Protein AF-A0A1F9HAX8-F1 (afdb_monomer)

Secondary structure (DSSP, 8-state):
-PPPPEEEE-TTSPEEEE-HHHHHHGGGTSPPPPHHHHHHHHHHHHTT--SHHHHHHHHTIIIIIHHHHHHHHHHHHHHHHHHHHH--SEEEEEETTSHHHHHHHHHHHHTT-EEEEEE----THHHHHHHHHHHHHHHHHHHHHTSPPPPPEEESEEEEE-SGGGHHHHHHHHHHHHHHH---EEEEESS---S---TTEEEEEGGGG--TTHHHHHHHHHHHHHHHHHHHHHHHHHHHHHHHHHHHHHHHHHHHHHHHHHHHHHHHHHHTEEES-EEES-TT-HHHHHHHHHHHHTT--EEEE--S---TT-GGGGG--SSEEEESSHHHHHHHHHHT--GGGEEE---GGGTT----HHHHHHHHHHTT--SSSEEEEEE------SSTT--SS---HHHHHHHHHHHHTHHHH-TTEEEEEE--TTS-HHHHHHHHHHH--TTEEE--SS-HHHHHHH-SEEEESSSHHHHHHHHTT--EEEE--SSS--TT-TTTTTSSEEE-SHHHHHHHHHHHHTT-HHHHHHHHHHHHHHHHH---STTHHHHHHHHHHHHHHHHHHHHHH-

Mean predicted aligned error: 9.38 Å

Sequence (570 aa):
MKFLPIIIMNKTGNPIILTQADLELLPKLSEMVFAEDAWALFSKIISKNDNFLTDLLKANASNITLYYFQKAMKYQNVAQDFLDQTCPTHLTIDDLNNPYAKAIYSEALDRKIKVKALKKQKRWKSRLFNLAWFINEMVLWFLDSLRQEAKVSNFDVLFCCNVARQFDVVIPFAFYLDKKMGKKICILSKKSFAKNLSNTMTQKTWKGLRRGRYYFLLLYHYFSTLWTFRVSLLEWENQIGNYLTSALDDWRRKNLKKAIRIYLISKRILSQNTYRSIVVTDPSDFEARSLCYFAKKEGVPTLCIQYGLASTTDTEWKYFIQDYVGVIDQANAEILAQIGVEKQQIVVTGNPRFDSFISIPDQARAFREKNGLSFGDKLVAFMSVPYLKEGIGQIEANMNQENYMQILKSIYEIPNKISSVSLVVKPHPEELLNLHRECLKSSHSQKVKLIQNTTSFDVINAADFIITTYSTTGLEAIYLNKPLLMINYTKDPDLAHFAKIGVAIPIRNPKELILVLEKLLSKSTENDELEKKRKIYLEQYQGTEGFKSSRACANLLNKMISNHKENYAN

Neare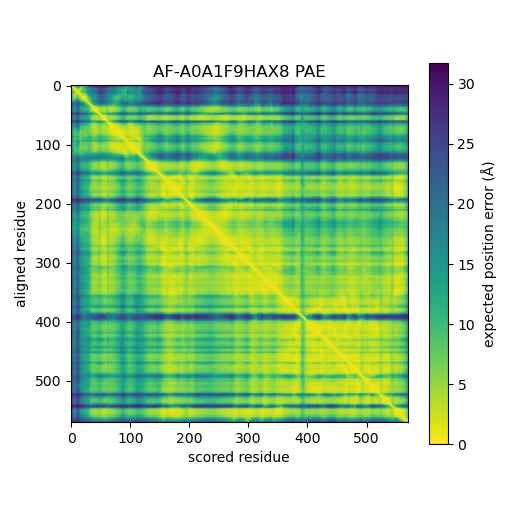st PDB structures (foldseek):
  3dzc-assembly1_B  TM=7.090E-01  e=4.547E-11  Vibrio cholerae
  1vgv-assembly2_C  TM=6.941E-01  e=5.317E-11  Escherichia coli
  3l7k-assembly3_D  TM=5.942E-01  e=3.325E-11  Staphylococcus epidermidis RP62A
  1vgv-assembly2_D  TM=7.010E-01  e=8.893E-10  Escherichia coli
  3ot5-assembly5_A  TM=7.117E-01  e=8.441E-10  Listeria monocytogenes EGD-e

pLDDT: mean 82.46, std 14.62, range [25.23, 98.12]

Structure (mmCIF, N/CA/C/O backbone):
data_AF-A0A1F9HAX8-F1
#
_entry.id   AF-A0A1F9HAX8-F1
#
loop_
_atom_site.group_PDB
_atom_site.id
_atom_site.type_symbol
_atom_site.label_atom_id
_atom_site.label_alt_id
_atom_site.label_comp_id
_atom_site.label_asym_id
_atom_site.label_entity_id
_atom_site.label_seq_id
_atom_site.pdbx_PDB_ins_code
_atom_site.Cartn_x
_atom_site.Cartn_y
_atom_site.Cartn_z
_atom_site.occupancy
_atom_site.B_iso_or_equiv
_atom_site.auth_seq_id
_atom_site.auth_comp_id
_atom_site.auth_asym_id
_atom_site.auth_atom_id
_atom_site.pdbx_PDB_model_num
ATOM 1 N N . MET A 1 1 ? 25.474 11.456 12.320 1.00 28.28 1 MET A N 1
ATOM 2 C CA . MET A 1 1 ? 25.670 11.391 13.786 1.00 28.28 1 MET A CA 1
ATOM 3 C C . MET A 1 1 ? 26.224 10.013 14.085 1.00 28.28 1 MET A C 1
ATOM 5 O O . MET A 1 1 ? 25.569 9.056 13.708 1.00 28.28 1 MET A O 1
ATOM 9 N N . LYS A 1 2 ? 27.434 9.901 14.646 1.00 25.23 2 LYS A N 1
ATOM 10 C CA . LYS A 1 2 ? 27.993 8.603 15.053 1.00 25.23 2 LYS A CA 1
ATOM 11 C C . LYS A 1 2 ? 27.279 8.163 16.337 1.00 25.23 2 LYS A C 1
ATOM 13 O O . LYS A 1 2 ? 27.345 8.890 17.327 1.00 25.23 2 LYS A O 1
ATOM 18 N N . PHE A 1 3 ? 26.549 7.052 16.292 1.00 36.09 3 PHE A N 1
ATOM 19 C CA . PHE A 1 3 ? 25.959 6.428 17.478 1.00 36.09 3 PHE A CA 1
ATOM 20 C C . PHE A 1 3 ? 27.058 5.692 18.259 1.00 36.09 3 PHE A C 1
ATOM 22 O O . PHE A 1 3 ? 27.959 5.107 17.659 1.00 36.09 3 PHE A O 1
ATOM 29 N N . LEU A 1 4 ? 27.029 5.798 19.589 1.00 39.00 4 LEU A N 1
ATOM 30 C CA . LEU A 1 4 ? 28.043 5.260 20.503 1.00 39.00 4 LEU A CA 1
ATOM 31 C C . LEU A 1 4 ? 27.550 3.943 21.146 1.00 39.00 4 LEU A C 1
ATOM 33 O O . LEU A 1 4 ? 26.339 3.761 21.287 1.00 39.00 4 LEU A O 1
ATOM 37 N N . PRO A 1 5 ? 28.465 3.022 21.501 1.00 45.22 5 PRO A N 1
ATOM 38 C CA . PRO A 1 5 ? 28.138 1.628 21.820 1.00 45.22 5 PRO A CA 1
ATOM 39 C C . PRO A 1 5 ? 27.548 1.389 23.228 1.00 45.22 5 PRO A C 1
ATOM 41 O O . PRO A 1 5 ? 27.745 2.192 24.141 1.00 45.22 5 PRO A O 1
ATOM 44 N N . ILE A 1 6 ? 26.854 0.255 23.420 1.00 50.00 6 ILE A N 1
ATOM 45 C CA . ILE A 1 6 ? 26.422 -0.263 24.740 1.00 50.00 6 ILE A CA 1
ATOM 46 C C . ILE A 1 6 ? 27.611 -0.958 25.411 1.00 50.00 6 ILE A C 1
ATOM 48 O O . ILE A 1 6 ? 28.286 -1.745 24.759 1.00 50.00 6 ILE A O 1
ATOM 52 N N . ILE A 1 7 ? 27.856 -0.716 26.704 1.00 51.28 7 ILE A N 1
ATOM 53 C CA . ILE A 1 7 ? 28.953 -1.356 27.453 1.00 51.28 7 ILE A CA 1
ATOM 54 C C . ILE A 1 7 ? 28.366 -2.275 28.535 1.00 51.28 7 ILE A C 1
ATOM 56 O O . ILE A 1 7 ? 27.639 -1.821 29.424 1.00 51.28 7 ILE A O 1
ATOM 60 N N . ILE A 1 8 ? 28.693 -3.564 28.469 1.00 51.16 8 ILE A N 1
ATOM 61 C CA . ILE A 1 8 ? 28.272 -4.623 29.398 1.00 51.16 8 ILE A CA 1
ATOM 62 C C . ILE A 1 8 ? 29.478 -5.040 30.232 1.00 51.16 8 ILE A C 1
ATOM 64 O O . ILE A 1 8 ? 30.546 -5.234 29.670 1.00 51.16 8 ILE A O 1
ATOM 68 N N . MET A 1 9 ? 29.319 -5.265 31.533 1.00 48.50 9 MET A N 1
ATOM 69 C CA . MET A 1 9 ? 30.356 -5.929 32.332 1.00 48.50 9 MET A CA 1
ATOM 70 C C . MET A 1 9 ? 29.940 -7.384 32.550 1.00 48.50 9 MET A C 1
ATOM 72 O O . MET A 1 9 ? 28.901 -7.647 33.164 1.00 48.50 9 MET A O 1
ATOM 76 N N . ASN A 1 10 ? 30.720 -8.331 32.025 1.00 46.84 10 ASN A N 1
ATOM 77 C CA . ASN A 1 10 ? 30.451 -9.756 32.226 1.00 46.84 10 ASN A CA 1
ATOM 78 C C . ASN A 1 10 ? 30.761 -10.184 33.683 1.00 46.84 10 ASN A C 1
ATOM 80 O O . ASN A 1 10 ? 31.279 -9.402 34.485 1.00 46.84 10 ASN A O 1
ATOM 84 N N . LYS A 1 11 ? 30.472 -11.444 34.040 1.00 41.53 11 LYS A N 1
ATOM 85 C CA . LYS A 1 11 ? 30.734 -11.987 35.392 1.00 41.53 11 LYS A CA 1
ATOM 86 C C . LYS A 1 11 ? 32.206 -11.908 35.828 1.00 41.53 11 LYS A C 1
ATOM 88 O O . LYS A 1 11 ? 32.467 -11.924 37.025 1.00 41.53 11 LYS A O 1
ATOM 93 N N . THR A 1 12 ? 33.145 -11.798 34.887 1.00 42.22 12 THR A N 1
ATOM 94 C CA . THR A 1 12 ? 34.585 -11.668 35.158 1.00 42.22 12 THR A CA 1
ATOM 95 C C . THR A 1 12 ? 35.065 -10.212 35.191 1.00 42.22 12 THR A C 1
ATOM 97 O O . THR A 1 12 ? 36.259 -9.978 35.320 1.00 42.22 12 THR A O 1
ATOM 100 N N . GLY A 1 13 ? 34.165 -9.227 35.072 1.00 44.44 13 GLY A N 1
ATOM 101 C CA . GLY A 1 13 ? 34.506 -7.802 35.106 1.00 44.44 13 GLY A CA 1
ATOM 102 C C . GLY A 1 13 ? 35.070 -7.239 33.796 1.00 44.44 13 GLY A C 1
ATOM 103 O O . GLY A 1 13 ? 35.578 -6.122 33.797 1.00 44.44 13 GLY A O 1
ATOM 104 N N . ASN A 1 14 ? 34.968 -7.965 32.678 1.00 42.81 14 ASN A N 1
ATOM 105 C CA . ASN A 1 14 ? 35.429 -7.487 31.375 1.00 42.81 14 ASN A CA 1
ATOM 106 C C . ASN A 1 14 ? 34.325 -6.694 30.652 1.00 42.81 14 ASN A C 1
ATOM 108 O O . ASN A 1 14 ? 33.184 -7.173 30.588 1.00 42.81 14 ASN A O 1
ATOM 112 N N . PRO A 1 15 ? 34.649 -5.518 30.075 1.00 49.66 15 PRO A N 1
ATOM 113 C CA . PRO A 1 15 ? 33.709 -4.740 29.283 1.00 49.66 15 PRO A CA 1
ATOM 114 C C . PRO A 1 15 ? 33.489 -5.377 27.902 1.00 49.66 15 PRO A C 1
ATOM 116 O O . PRO A 1 15 ? 34.429 -5.550 27.131 1.00 49.66 15 PRO A O 1
ATOM 119 N N . ILE A 1 16 ? 32.238 -5.676 27.560 1.00 56.88 16 ILE A N 1
ATOM 120 C CA . ILE A 1 16 ? 31.792 -6.014 26.205 1.00 56.88 16 ILE A CA 1
ATOM 121 C C . ILE A 1 16 ? 31.137 -4.765 25.623 1.00 56.88 16 ILE A C 1
ATOM 123 O O . ILE A 1 16 ? 30.192 -4.225 26.198 1.00 56.88 16 ILE A O 1
ATOM 127 N N . ILE A 1 17 ? 31.647 -4.303 24.487 1.00 60.25 17 ILE A N 1
ATOM 128 C CA . ILE A 1 17 ? 31.171 -3.109 23.793 1.00 60.25 17 ILE A CA 1
ATOM 129 C C . ILE A 1 17 ? 30.327 -3.567 22.602 1.00 60.25 17 ILE A C 1
ATOM 131 O O . ILE A 1 17 ? 30.880 -4.073 21.634 1.00 60.25 17 ILE A O 1
ATOM 135 N N . LEU A 1 18 ? 29.007 -3.388 22.659 1.00 58.22 18 LEU A N 1
ATOM 136 C CA . LEU A 1 18 ? 28.126 -3.627 21.516 1.00 58.22 18 LEU A CA 1
ATOM 137 C C . LEU A 1 18 ? 28.021 -2.365 20.673 1.00 58.22 18 LEU A C 1
ATOM 139 O O . LEU A 1 18 ? 27.479 -1.342 21.105 1.00 58.22 18 LEU A O 1
ATOM 143 N N . THR A 1 19 ? 28.517 -2.453 19.453 1.00 55.91 19 THR A N 1
ATOM 144 C CA . THR A 1 19 ? 28.339 -1.440 18.421 1.00 55.91 19 THR A CA 1
ATOM 145 C C . THR A 1 19 ? 26.906 -1.447 17.879 1.00 55.91 19 THR A C 1
ATOM 147 O O . THR A 1 19 ? 26.114 -2.353 18.138 1.00 55.91 19 THR A O 1
ATOM 150 N N . GLN A 1 20 ? 26.552 -0.423 17.097 1.00 53.00 20 GLN A N 1
ATOM 151 C CA . GLN A 1 20 ? 25.278 -0.398 16.372 1.00 53.00 20 GLN A CA 1
ATOM 152 C C . GLN A 1 20 ? 25.126 -1.627 15.456 1.00 53.00 20 GLN A C 1
ATOM 154 O O . GLN A 1 20 ? 24.049 -2.214 15.420 1.00 53.00 20 GLN A O 1
ATOM 159 N N . ALA A 1 21 ? 26.208 -2.060 14.801 1.00 49.56 21 ALA A N 1
ATOM 160 C CA . ALA A 1 21 ? 26.210 -3.249 13.952 1.00 49.56 21 ALA A CA 1
ATOM 161 C C . ALA A 1 21 ? 25.907 -4.532 14.749 1.00 49.56 21 ALA A C 1
ATOM 163 O O . ALA A 1 21 ? 25.178 -5.397 14.271 1.00 49.56 21 ALA A O 1
ATOM 164 N N . ASP A 1 22 ? 26.389 -4.625 15.993 1.00 53.19 22 ASP A N 1
ATOM 165 C CA . ASP A 1 22 ? 26.100 -5.765 16.873 1.00 53.19 22 ASP A CA 1
ATOM 166 C C . ASP A 1 22 ? 24.619 -5.794 17.282 1.00 53.19 22 ASP A C 1
ATOM 168 O O . ASP A 1 22 ? 23.985 -6.848 17.272 1.00 53.19 22 ASP A O 1
ATOM 172 N N . LEU A 1 23 ? 24.025 -4.625 17.557 1.00 54.91 23 LEU A N 1
ATOM 173 C CA . LEU A 1 23 ? 22.588 -4.497 17.837 1.00 54.91 23 LEU A CA 1
ATOM 174 C C . LEU A 1 23 ? 21.708 -4.790 16.613 1.00 54.91 23 LEU A C 1
ATOM 176 O O . LEU A 1 23 ? 20.573 -5.238 16.764 1.00 54.91 23 LEU A O 1
ATOM 180 N N . GLU A 1 24 ? 22.221 -4.543 15.411 1.00 49.59 24 GLU A N 1
ATOM 181 C CA . GLU A 1 24 ? 21.552 -4.822 14.136 1.00 49.59 24 GLU A CA 1
ATOM 182 C C . GLU A 1 24 ? 21.673 -6.285 13.691 1.00 49.59 24 GLU A C 1
ATOM 184 O O . GLU A 1 24 ? 20.903 -6.723 12.834 1.00 49.59 24 GLU A O 1
ATOM 189 N N . LEU A 1 25 ? 22.581 -7.060 14.294 1.00 47.88 25 LEU A N 1
ATOM 190 C CA . LEU A 1 25 ? 22.699 -8.511 14.108 1.00 47.88 25 LEU A CA 1
ATOM 191 C C . LEU A 1 25 ? 21.784 -9.311 15.047 1.00 47.88 25 LEU A C 1
ATOM 193 O O . LEU A 1 25 ? 21.351 -10.402 14.677 1.00 47.88 25 LEU A O 1
ATOM 197 N N . LEU A 1 26 ? 21.404 -8.750 16.202 1.00 50.28 26 LEU A N 1
ATOM 198 C CA . LEU A 1 26 ? 20.440 -9.347 17.139 1.00 50.28 26 LEU A CA 1
ATOM 199 C C . LEU A 1 26 ? 19.096 -9.811 16.521 1.00 50.28 26 LEU A C 1
ATOM 201 O O . LEU A 1 26 ? 18.581 -10.842 16.949 1.00 50.28 26 LEU A O 1
ATOM 205 N N . PRO A 1 27 ? 18.505 -9.148 15.504 1.00 46.12 27 PRO A N 1
ATOM 206 C CA . PRO A 1 27 ? 17.269 -9.600 14.865 1.00 46.12 27 PRO A CA 1
ATOM 207 C C . PRO A 1 27 ? 17.388 -10.945 14.139 1.00 46.12 27 PRO A C 1
ATOM 209 O O . PRO A 1 27 ? 16.351 -11.512 13.813 1.00 46.12 27 PRO A O 1
ATOM 212 N N . LYS A 1 28 ? 18.608 -11.433 13.854 1.00 44.34 28 LYS A N 1
ATOM 213 C CA . LYS A 1 28 ? 18.830 -12.766 13.269 1.00 44.34 28 LYS A CA 1
ATOM 214 C C . LYS A 1 28 ? 18.650 -13.899 14.289 1.00 44.34 28 LYS A C 1
ATOM 216 O O . LYS A 1 28 ? 18.567 -15.046 13.870 1.00 44.34 28 LYS A O 1
ATOM 221 N N . LEU A 1 29 ? 18.612 -13.586 15.589 1.00 33.56 29 LEU A N 1
ATOM 222 C CA . LEU A 1 29 ? 18.521 -14.566 16.677 1.00 33.56 29 LEU A CA 1
ATOM 223 C C . LEU A 1 29 ? 17.086 -14.816 17.162 1.00 33.56 29 LEU A C 1
ATOM 225 O O . LEU A 1 29 ? 16.816 -15.898 17.664 1.00 33.56 29 LEU A O 1
ATOM 229 N N . SER A 1 30 ? 16.161 -13.868 16.980 1.00 36.56 30 SER A N 1
ATOM 230 C CA . SER A 1 30 ? 14.757 -14.052 17.363 1.00 36.56 30 SER A CA 1
ATOM 231 C C . SER A 1 30 ? 13.912 -14.396 16.134 1.00 36.56 30 SER A C 1
ATOM 233 O O . SER A 1 30 ? 13.760 -13.550 15.240 1.00 36.56 30 SER A O 1
ATOM 235 N N . GLU A 1 31 ? 13.318 -15.588 16.097 1.00 43.00 31 GLU A N 1
ATOM 236 C CA . GLU A 1 31 ? 12.206 -15.881 15.187 1.00 43.00 31 GLU A CA 1
ATOM 237 C C . GLU A 1 31 ? 11.109 -14.802 15.311 1.00 43.00 31 GLU A C 1
ATOM 239 O O . GLU A 1 31 ? 10.987 -14.105 16.325 1.00 43.00 31 GLU A O 1
ATOM 244 N N . MET A 1 32 ? 10.347 -14.583 14.235 1.00 46.69 32 MET A N 1
ATOM 245 C CA . MET A 1 32 ? 9.300 -13.559 14.205 1.00 46.69 32 MET A CA 1
ATOM 246 C C . MET A 1 32 ? 8.288 -13.813 15.330 1.00 46.69 32 MET A C 1
ATOM 248 O O . MET A 1 32 ? 7.642 -14.852 15.347 1.00 46.69 32 MET A O 1
ATOM 252 N N . VAL A 1 33 ? 8.106 -12.847 16.238 1.00 48.56 33 VAL A N 1
ATOM 253 C CA . VAL A 1 33 ? 6.988 -12.875 17.195 1.00 48.56 33 VAL A CA 1
ATOM 254 C C . VAL A 1 33 ? 5.685 -12.971 16.410 1.00 48.56 33 VAL A C 1
ATOM 256 O O . VAL A 1 33 ? 5.413 -12.113 15.560 1.00 48.56 33 VAL A O 1
ATOM 259 N N . PHE A 1 34 ? 4.887 -14.003 16.678 1.00 54.34 34 PHE A N 1
ATOM 260 C CA . PHE A 1 34 ? 3.659 -14.229 15.937 1.00 54.34 34 PHE A CA 1
ATOM 261 C C . PHE A 1 34 ? 2.629 -13.152 16.292 1.00 54.34 34 PHE A C 1
ATOM 263 O O . PHE A 1 34 ? 2.418 -12.769 17.440 1.00 54.34 34 PHE A O 1
ATOM 270 N N . ALA A 1 35 ? 1.934 -12.650 15.276 1.00 55.19 35 ALA A N 1
ATOM 271 C CA . ALA A 1 35 ? 0.872 -11.657 15.432 1.00 55.19 35 ALA A CA 1
ATOM 272 C C . ALA A 1 35 ? -0.293 -12.111 16.341 1.00 55.19 35 ALA A C 1
ATOM 274 O O . ALA A 1 35 ? -1.033 -11.266 16.854 1.00 55.19 35 ALA A O 1
ATOM 275 N N . GLU A 1 36 ? -0.459 -13.424 16.528 1.00 58.09 36 GLU A N 1
ATOM 276 C CA . GLU A 1 36 ? -1.418 -14.016 17.471 1.00 58.09 36 GLU A CA 1
ATOM 277 C C . GLU A 1 36 ? -1.060 -13.683 18.918 1.00 58.09 36 GLU A C 1
ATOM 279 O O . GLU A 1 36 ? -1.940 -13.273 19.675 1.00 58.09 36 GLU A O 1
ATOM 284 N N . ASP A 1 37 ? 0.228 -13.709 19.264 1.00 68.06 37 ASP A N 1
ATOM 285 C CA . ASP A 1 37 ? 0.708 -13.377 20.608 1.00 68.06 37 ASP A CA 1
ATOM 286 C C . ASP A 1 37 ? 0.432 -11.908 20.940 1.00 68.06 37 ASP A C 1
ATOM 288 O O . ASP A 1 37 ? -0.055 -11.570 22.023 1.00 68.06 37 ASP A O 1
ATOM 292 N N . ALA A 1 38 ? 0.664 -11.019 19.969 1.00 70.38 38 ALA A N 1
ATOM 293 C CA . ALA A 1 38 ? 0.408 -9.593 20.133 1.00 70.38 38 ALA A CA 1
ATOM 294 C C . ALA A 1 38 ? -1.082 -9.272 20.269 1.00 70.38 38 ALA A C 1
ATOM 296 O O . ALA A 1 38 ? -1.450 -8.436 21.097 1.00 70.38 38 ALA A O 1
ATOM 297 N N . TRP A 1 39 ? -1.951 -9.927 19.492 1.00 73.12 39 TRP A N 1
ATOM 298 C CA . TRP A 1 39 ? -3.395 -9.732 19.621 1.00 73.12 39 TRP A CA 1
ATOM 299 C C . TRP A 1 39 ? -3.943 -10.328 20.911 1.00 73.12 39 TRP A C 1
ATOM 301 O O . TRP A 1 39 ? -4.763 -9.679 21.554 1.00 73.12 39 TRP A O 1
ATOM 311 N N . ALA A 1 40 ? -3.495 -11.513 21.329 1.00 76.06 40 ALA A N 1
ATOM 312 C CA . ALA A 1 40 ? -3.917 -12.124 22.587 1.00 76.06 40 ALA A CA 1
ATOM 313 C C . ALA A 1 40 ? -3.546 -11.236 23.782 1.00 76.06 40 ALA A C 1
ATOM 315 O O . ALA A 1 40 ? -4.369 -10.976 24.663 1.00 76.06 40 ALA A O 1
ATOM 316 N N . LEU A 1 41 ? -2.325 -10.701 23.783 1.00 74.88 41 LEU A N 1
ATOM 317 C CA . LEU A 1 41 ? -1.850 -9.812 24.833 1.00 74.88 41 LEU A CA 1
ATOM 318 C C . LEU A 1 41 ? -2.554 -8.446 24.792 1.00 74.88 41 LEU A C 1
ATOM 320 O O . LEU A 1 41 ? -2.992 -7.955 25.831 1.00 74.88 41 LEU A O 1
ATOM 324 N N . PHE A 1 42 ? -2.766 -7.871 23.605 1.00 76.25 42 PHE A N 1
ATOM 325 C CA . PHE A 1 42 ? -3.584 -6.666 23.442 1.00 76.25 42 PHE A CA 1
ATOM 326 C C . PHE A 1 42 ? -5.044 -6.898 23.859 1.00 76.25 42 PHE A C 1
ATOM 328 O O . PHE A 1 42 ? -5.666 -6.019 24.451 1.00 76.25 42 PHE A O 1
ATOM 335 N N . SER A 1 43 ? -5.579 -8.098 23.622 1.00 75.88 43 SER A N 1
ATOM 336 C CA . SER A 1 43 ? -6.935 -8.496 24.006 1.00 75.88 43 SER A CA 1
ATOM 337 C C . SER A 1 43 ? -7.128 -8.468 25.520 1.00 75.88 43 SER A C 1
ATOM 339 O O . SER A 1 43 ? -8.154 -7.972 25.976 1.00 75.88 43 SER A O 1
ATOM 341 N N . LYS A 1 44 ? -6.120 -8.880 26.305 1.00 76.50 44 LYS A N 1
ATOM 342 C CA . LYS A 1 44 ? -6.142 -8.779 27.781 1.00 76.50 44 LYS A CA 1
ATOM 343 C C . LYS A 1 44 ? -6.309 -7.336 28.273 1.00 76.50 44 LYS A C 1
ATOM 345 O O . LYS A 1 44 ? -6.952 -7.107 29.293 1.00 76.50 44 LYS A O 1
ATOM 350 N N . ILE A 1 45 ? -5.766 -6.368 27.530 1.00 74.44 45 ILE A N 1
ATOM 351 C CA . ILE A 1 45 ? -5.852 -4.933 27.841 1.00 74.44 45 ILE A CA 1
ATOM 352 C C . ILE A 1 45 ? -7.265 -4.404 27.568 1.00 74.44 45 ILE A C 1
ATOM 354 O O . ILE A 1 45 ? -7.815 -3.648 28.369 1.00 74.44 45 ILE A O 1
ATOM 358 N N . ILE A 1 46 ? -7.857 -4.794 26.434 1.00 72.88 46 ILE A N 1
ATOM 359 C CA . ILE A 1 46 ? -9.163 -4.288 25.983 1.00 72.88 46 ILE A CA 1
ATOM 360 C C . ILE A 1 46 ? -10.358 -5.044 26.591 1.00 72.88 46 ILE A C 1
ATOM 362 O O . ILE A 1 46 ? -11.447 -4.485 26.645 1.00 72.88 46 ILE A O 1
ATOM 366 N N . SER A 1 47 ? -10.206 -6.293 27.044 1.00 62.25 47 SER A N 1
ATOM 367 C CA . SER A 1 47 ? -11.331 -7.126 27.506 1.00 62.25 47 SER A CA 1
ATOM 368 C C . SER A 1 47 ? -11.840 -6.786 28.909 1.00 62.25 47 SER A C 1
ATOM 370 O O . SER A 1 47 ? -12.942 -7.186 29.262 1.00 62.25 47 SER A O 1
ATOM 372 N N . LYS A 1 48 ? -11.059 -6.071 29.727 1.00 61.59 48 LYS A N 1
ATOM 373 C CA . LYS A 1 48 ? -11.411 -5.773 31.130 1.00 61.59 48 LYS A CA 1
ATOM 374 C C . LYS A 1 48 ? -12.136 -4.447 31.349 1.00 61.59 48 LYS A C 1
ATOM 376 O O . LYS A 1 48 ? -12.605 -4.182 32.448 1.00 61.59 48 LYS A O 1
ATOM 381 N N . ASN A 1 49 ? -12.215 -3.606 30.326 1.00 57.62 49 ASN A N 1
ATOM 382 C CA . ASN A 1 49 ? -12.693 -2.237 30.456 1.00 57.62 49 ASN A CA 1
ATOM 383 C C . ASN A 1 49 ? -13.682 -1.932 29.331 1.00 57.62 49 ASN A C 1
ATOM 385 O O . ASN A 1 49 ? -13.277 -1.334 28.345 1.00 57.62 49 ASN A O 1
ATOM 389 N N . ASP A 1 50 ? -14.961 -2.295 29.430 1.00 58.56 50 ASP A N 1
ATOM 390 C CA . ASP A 1 50 ? -15.964 -1.843 28.449 1.00 58.56 50 ASP A CA 1
ATOM 391 C C . ASP A 1 50 ? -16.268 -0.349 28.644 1.00 58.56 50 ASP A C 1
ATOM 393 O O . ASP A 1 50 ? -17.255 0.077 29.237 1.00 58.56 50 ASP A O 1
ATOM 397 N N . ASN A 1 51 ? -15.342 0.481 28.171 1.00 74.94 51 ASN A N 1
ATOM 398 C CA . ASN A 1 51 ? -15.398 1.928 28.238 1.00 74.94 51 ASN A CA 1
ATOM 399 C C . ASN A 1 51 ? -14.936 2.544 26.907 1.00 74.94 51 ASN A C 1
ATOM 401 O O . ASN A 1 51 ? -14.498 1.859 25.977 1.00 74.94 51 ASN A O 1
ATOM 405 N N . PHE A 1 52 ? -15.027 3.871 26.809 1.00 85.25 52 PHE A N 1
ATOM 406 C CA . PHE A 1 52 ? -14.629 4.613 25.612 1.00 85.25 52 PHE A CA 1
ATOM 407 C C . PHE A 1 52 ? -13.205 4.279 25.131 1.00 85.25 52 PHE A C 1
ATOM 409 O O . PHE A 1 52 ? -12.975 4.214 23.926 1.00 85.25 52 PHE A O 1
ATOM 416 N N . LEU A 1 53 ? -12.255 4.053 26.047 1.00 82.06 53 LEU A N 1
ATOM 417 C CA . LEU A 1 53 ? -10.873 3.730 25.693 1.00 82.06 53 LEU A CA 1
ATOM 418 C C . LEU A 1 53 ? -10.788 2.385 24.964 1.00 82.06 53 LEU A C 1
ATOM 420 O O . LEU A 1 53 ? -10.104 2.294 23.950 1.00 82.06 53 LEU A O 1
ATOM 424 N N . THR A 1 54 ? -11.507 1.366 25.418 1.00 81.00 54 THR A N 1
ATOM 425 C CA . THR A 1 54 ? -11.544 0.069 24.732 1.00 81.00 54 THR A CA 1
ATOM 426 C C . THR A 1 54 ? -12.151 0.173 23.345 1.00 81.00 54 THR A C 1
ATOM 428 O O . THR A 1 54 ? -11.588 -0.360 22.389 1.00 81.00 54 THR A O 1
ATOM 431 N N . ASP A 1 55 ? -13.257 0.903 23.200 1.00 86.06 55 ASP A N 1
ATOM 432 C CA . ASP A 1 55 ? -13.873 1.103 21.889 1.00 86.06 55 ASP A CA 1
ATOM 433 C C . ASP A 1 55 ? -12.956 1.891 20.939 1.00 86.06 55 ASP A C 1
ATOM 435 O O . ASP A 1 55 ? -12.814 1.557 19.761 1.00 86.06 55 ASP A O 1
ATOM 439 N N . LEU A 1 56 ? -12.268 2.903 21.475 1.00 86.88 56 LEU A N 1
ATOM 440 C CA . LEU A 1 56 ? -11.255 3.677 20.770 1.00 86.88 56 LEU A CA 1
ATOM 441 C C . LEU A 1 56 ? -10.086 2.795 20.323 1.00 86.88 56 LEU A C 1
ATOM 443 O O . LEU A 1 56 ? -9.653 2.891 19.175 1.00 86.88 56 LEU A O 1
ATOM 447 N N . LEU A 1 57 ? -9.567 1.950 21.214 1.00 81.75 57 LEU A N 1
ATOM 448 C CA . LEU A 1 57 ? -8.464 1.043 20.921 1.00 81.75 57 LEU A CA 1
ATOM 449 C C . LEU A 1 57 ? -8.865 0.023 19.855 1.00 81.75 57 LEU A C 1
ATOM 451 O O . LEU A 1 57 ? -8.107 -0.133 18.905 1.00 81.75 57 LEU A O 1
ATOM 455 N N . LYS A 1 58 ? -10.061 -0.579 19.940 1.00 81.56 58 LYS A N 1
ATOM 456 C CA . LYS A 1 58 ? -10.611 -1.504 18.929 1.00 81.56 58 LYS A CA 1
ATOM 457 C C . LYS A 1 58 ? -10.743 -0.839 17.552 1.00 81.56 58 LYS A C 1
ATOM 459 O O . LYS A 1 58 ? -10.235 -1.376 16.566 1.00 81.56 58 LYS A O 1
ATOM 464 N N . ALA A 1 59 ? -11.319 0.366 17.488 1.00 82.19 59 ALA A N 1
ATOM 465 C CA . ALA A 1 59 ? -11.471 1.126 16.240 1.00 82.19 59 ALA A CA 1
ATOM 466 C C . ALA A 1 59 ? -10.133 1.449 15.555 1.00 82.19 59 ALA A C 1
ATOM 468 O O . ALA A 1 59 ? -10.059 1.578 14.334 1.00 82.19 59 ALA A O 1
ATOM 469 N N . ASN A 1 60 ? -9.067 1.568 16.347 1.00 74.38 60 ASN A N 1
ATOM 470 C CA . ASN A 1 60 ? -7.740 1.984 15.902 1.00 74.38 60 ASN A CA 1
ATOM 471 C C . ASN A 1 60 ? -6.697 0.852 15.987 1.00 74.38 60 ASN A C 1
ATOM 473 O O . ASN A 1 60 ? -5.498 1.116 15.858 1.00 74.38 60 ASN A O 1
ATOM 477 N N . ALA A 1 61 ? -7.127 -0.392 16.231 1.00 62.94 61 ALA A N 1
ATOM 478 C CA . ALA A 1 61 ? -6.237 -1.451 16.695 1.00 62.94 61 ALA A CA 1
ATOM 479 C C . ALA A 1 61 ? -5.192 -1.887 15.662 1.00 62.94 61 ALA A C 1
ATOM 481 O O . ALA A 1 61 ? -4.097 -2.259 16.063 1.00 62.94 61 ALA A O 1
ATOM 482 N N . SER A 1 62 ? -5.446 -1.846 14.354 1.00 54.97 62 SER A N 1
ATOM 483 C CA . SER A 1 62 ? -4.726 -2.819 13.521 1.00 54.97 62 SER A CA 1
ATOM 484 C C . SER A 1 62 ? -3.351 -2.507 12.983 1.00 54.97 62 SER A C 1
ATOM 486 O O . SER A 1 62 ? -2.666 -3.468 12.689 1.00 54.97 62 SER A O 1
ATOM 488 N N . ASN A 1 63 ? -2.905 -1.263 12.807 1.00 56.00 63 ASN A N 1
ATOM 489 C CA . ASN A 1 63 ? -1.655 -1.081 12.022 1.00 56.00 63 ASN A CA 1
ATOM 490 C C . ASN A 1 63 ? -0.643 -0.180 12.684 1.00 56.00 63 ASN A C 1
ATOM 492 O O . ASN A 1 63 ? 0.504 -0.123 12.278 1.00 56.00 63 ASN A O 1
ATOM 496 N N . ILE A 1 64 ? -1.063 0.556 13.702 1.00 55.31 64 ILE A N 1
ATOM 497 C CA . ILE A 1 64 ? -0.165 1.425 14.445 1.00 55.31 64 ILE A CA 1
ATOM 498 C C . ILE A 1 64 ? -0.041 0.847 15.838 1.00 55.31 64 ILE A C 1
ATOM 500 O O . ILE A 1 64 ? 1.059 0.525 16.251 1.00 55.31 64 ILE A O 1
ATOM 504 N N . THR A 1 65 ? -1.151 0.652 16.548 1.0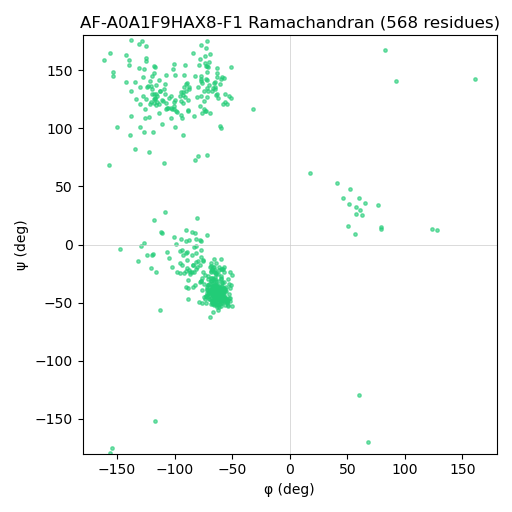0 65.56 65 THR A N 1
ATOM 505 C CA . THR A 1 65 ? -1.105 0.143 17.921 1.00 65.56 65 THR A CA 1
ATOM 506 C C . THR A 1 65 ? -0.599 -1.291 17.971 1.00 65.56 65 THR A C 1
ATOM 508 O O . THR A 1 65 ? 0.437 -1.507 18.586 1.00 65.56 65 THR A O 1
ATOM 511 N N . LEU A 1 66 ? -1.248 -2.239 17.281 1.00 68.62 66 LEU A N 1
ATOM 512 C CA . LEU A 1 66 ? -0.792 -3.634 17.255 1.00 68.62 66 LEU A CA 1
ATOM 513 C C . LEU A 1 66 ? 0.561 -3.800 16.578 1.00 68.62 66 LEU A C 1
ATOM 515 O O . LEU A 1 66 ? 1.392 -4.510 17.113 1.00 68.62 66 LEU A O 1
ATOM 519 N N . TYR A 1 67 ? 0.835 -3.099 15.480 1.00 64.75 67 TYR A N 1
ATOM 520 C CA . TYR A 1 67 ? 2.165 -3.111 14.864 1.00 64.75 67 TYR A CA 1
ATOM 521 C C . TYR A 1 67 ? 3.257 -2.594 15.814 1.00 64.75 67 TYR A C 1
ATOM 523 O O . TYR A 1 67 ? 4.296 -3.229 15.975 1.00 64.75 67 TYR A O 1
ATOM 531 N N . TYR A 1 68 ? 3.040 -1.461 16.499 1.00 68.88 68 TYR A N 1
ATOM 532 C CA . TYR A 1 68 ? 3.984 -0.981 17.516 1.00 68.88 68 TYR A CA 1
ATOM 533 C C . TYR A 1 68 ? 4.089 -1.954 18.686 1.00 68.88 68 TYR A C 1
ATOM 535 O O . TYR A 1 68 ? 5.159 -2.048 19.281 1.00 68.88 68 TYR A O 1
ATOM 543 N N . PHE A 1 69 ? 3.010 -2.663 19.004 1.00 75.50 69 PHE A N 1
ATOM 544 C CA . PHE A 1 69 ? 2.974 -3.647 20.071 1.00 75.50 69 PHE A CA 1
ATOM 545 C C . PHE A 1 69 ? 3.747 -4.917 19.703 1.00 75.50 69 PHE A C 1
ATOM 547 O O . PHE A 1 69 ? 4.665 -5.276 20.424 1.00 75.50 69 PHE A O 1
ATOM 554 N N . GLN A 1 70 ? 3.494 -5.508 18.533 1.00 74.31 70 GLN A N 1
ATOM 555 C CA . GLN A 1 70 ? 4.287 -6.585 17.927 1.00 74.31 70 GLN A CA 1
ATOM 556 C C . GLN A 1 70 ? 5.768 -6.206 17.858 1.00 74.31 70 GLN A C 1
ATOM 558 O O . GLN A 1 70 ? 6.645 -6.974 18.244 1.00 74.31 70 GLN A O 1
ATOM 563 N N . LYS A 1 71 ? 6.060 -4.982 17.409 1.00 73.25 71 LYS A N 1
ATOM 564 C CA . LYS A 1 71 ? 7.419 -4.450 17.330 1.00 73.25 71 LYS A CA 1
ATOM 565 C C . LYS A 1 71 ? 8.063 -4.339 18.711 1.00 73.25 71 LYS A C 1
ATOM 567 O O . LYS A 1 71 ? 9.227 -4.690 18.864 1.00 73.25 71 LYS A O 1
ATOM 572 N N . ALA A 1 72 ? 7.317 -3.869 19.708 1.00 79.06 72 ALA A N 1
ATOM 573 C CA . ALA A 1 72 ? 7.784 -3.829 21.083 1.00 79.06 72 ALA A CA 1
ATOM 574 C C . ALA A 1 72 ? 8.033 -5.248 21.626 1.00 79.06 72 ALA A C 1
ATOM 576 O O . ALA A 1 72 ? 9.097 -5.497 22.180 1.00 79.06 72 ALA A O 1
ATOM 577 N N . MET A 1 73 ? 7.137 -6.202 21.382 1.00 79.38 73 MET A N 1
ATOM 578 C CA . MET A 1 73 ? 7.344 -7.599 21.778 1.00 79.38 73 MET A CA 1
ATOM 579 C C . MET A 1 73 ? 8.600 -8.190 21.136 1.00 79.38 73 MET A C 1
ATOM 581 O O . MET A 1 73 ? 9.409 -8.792 21.829 1.00 79.38 73 MET A O 1
ATOM 585 N N . LYS A 1 74 ? 8.846 -7.925 19.847 1.00 77.25 74 LYS A N 1
ATOM 586 C CA . LYS A 1 74 ? 10.092 -8.341 19.188 1.00 77.25 74 LYS A CA 1
ATOM 587 C C . LYS A 1 74 ? 11.328 -7.801 19.909 1.00 77.25 74 LYS A C 1
ATOM 589 O O . LYS A 1 74 ? 12.283 -8.536 20.128 1.00 77.25 74 LYS A O 1
ATOM 594 N N . TYR A 1 75 ? 11.328 -6.521 20.274 1.00 79.12 75 TYR A N 1
ATOM 595 C CA . TYR A 1 75 ? 12.451 -5.939 21.009 1.00 79.12 75 TYR A CA 1
ATOM 596 C C . TYR A 1 75 ? 12.608 -6.514 22.411 1.00 79.12 75 TYR A C 1
ATOM 598 O O . TYR A 1 75 ? 13.737 -6.659 22.870 1.00 79.12 75 TYR A O 1
ATOM 606 N N . GLN A 1 76 ? 11.498 -6.829 23.076 1.00 83.00 76 GLN A N 1
ATOM 607 C CA . GLN A 1 76 ? 11.513 -7.466 24.383 1.00 83.00 76 GLN A CA 1
ATOM 608 C C . GLN A 1 76 ? 12.112 -8.871 24.305 1.00 83.00 76 GLN A C 1
ATOM 610 O O . GLN A 1 76 ? 13.026 -9.153 25.067 1.00 83.00 76 GLN A O 1
ATOM 615 N N . ASN A 1 77 ? 11.683 -9.701 23.353 1.00 79.94 77 ASN A N 1
ATOM 616 C CA . ASN A 1 77 ? 12.219 -11.055 23.181 1.00 79.94 77 ASN A CA 1
ATOM 617 C C . ASN A 1 77 ? 13.724 -11.022 22.895 1.00 79.94 77 ASN A C 1
ATOM 619 O O . ASN A 1 77 ? 14.500 -11.670 23.585 1.00 79.94 77 ASN A O 1
ATOM 623 N N . VAL A 1 78 ? 14.155 -10.156 21.971 1.00 75.12 78 VAL A N 1
ATOM 624 C CA . VAL A 1 78 ? 15.585 -9.947 21.697 1.00 75.12 78 VAL A CA 1
ATOM 625 C C . VAL A 1 78 ? 16.349 -9.512 22.952 1.00 75.12 78 VAL A C 1
ATOM 627 O O . VAL A 1 78 ? 17.475 -9.949 23.175 1.00 75.12 78 VAL A O 1
ATOM 630 N N . ALA A 1 79 ? 15.767 -8.632 23.771 1.00 81.50 79 ALA A N 1
ATOM 631 C CA . ALA A 1 79 ? 16.385 -8.196 25.017 1.00 81.50 79 ALA A CA 1
ATOM 632 C C . ALA A 1 79 ? 16.480 -9.328 26.051 1.00 81.50 79 ALA A C 1
ATOM 634 O O . ALA A 1 79 ? 17.494 -9.419 26.741 1.00 81.50 79 ALA A O 1
ATOM 635 N N . GLN A 1 80 ? 15.456 -10.178 26.145 1.00 84.19 80 GLN A N 1
ATOM 636 C CA . GLN A 1 80 ? 15.436 -11.350 27.019 1.00 84.19 80 GLN A CA 1
ATOM 637 C C . GLN A 1 80 ? 16.536 -12.333 26.625 1.00 84.19 80 GLN A C 1
ATOM 639 O O . GLN A 1 80 ? 17.431 -12.561 27.440 1.00 84.19 80 GLN A O 1
ATOM 644 N N . ASP A 1 81 ? 16.550 -12.772 25.361 1.00 77.12 81 ASP A N 1
ATOM 645 C CA . ASP A 1 81 ? 17.557 -13.685 24.805 1.00 77.12 81 ASP A CA 1
ATOM 646 C C . ASP A 1 81 ? 18.976 -13.169 25.056 1.00 77.12 81 ASP A C 1
ATOM 648 O O . ASP A 1 81 ? 19.864 -13.887 25.517 1.00 77.12 81 ASP A O 1
ATOM 652 N N . PHE A 1 82 ? 19.183 -11.879 24.798 1.00 77.88 82 PHE A N 1
ATOM 653 C CA . PHE A 1 82 ? 20.458 -11.220 25.014 1.00 77.88 82 PHE A CA 1
ATOM 654 C C . PHE A 1 82 ? 20.900 -11.251 26.487 1.00 77.88 82 PHE A C 1
ATOM 656 O O . PHE A 1 82 ? 22.061 -11.549 26.785 1.00 77.88 82 PHE A O 1
ATOM 663 N N . LEU A 1 83 ? 20.001 -10.945 27.426 1.00 82.25 83 LEU A N 1
ATOM 664 C CA . LEU A 1 83 ? 20.314 -10.959 28.857 1.00 82.25 83 LEU A CA 1
ATOM 665 C C . LEU A 1 83 ? 20.507 -12.381 29.393 1.00 82.25 83 LEU A C 1
ATOM 667 O O . LEU A 1 83 ? 21.364 -12.581 30.254 1.00 82.25 83 LEU A O 1
ATOM 671 N N . ASP A 1 84 ? 19.763 -13.355 28.870 1.00 81.25 84 ASP A N 1
ATOM 672 C CA . ASP A 1 84 ? 19.906 -14.769 29.228 1.00 81.25 84 ASP A CA 1
ATOM 673 C C . ASP A 1 84 ? 21.265 -15.322 28.777 1.00 81.25 84 ASP A C 1
ATOM 675 O O . ASP A 1 84 ? 21.954 -15.984 29.552 1.00 81.25 84 ASP A O 1
ATOM 679 N N . GLN A 1 85 ? 21.726 -14.959 27.578 1.00 76.12 85 GLN A N 1
ATOM 680 C CA . GLN A 1 85 ? 23.041 -15.368 27.074 1.00 76.12 85 GLN A CA 1
ATOM 681 C C . GLN A 1 85 ? 24.203 -14.665 27.787 1.00 76.12 85 GLN A C 1
ATOM 683 O O . GLN A 1 85 ? 25.226 -15.283 28.081 1.00 76.12 85 GLN A O 1
ATOM 688 N N . THR A 1 86 ? 24.077 -13.363 28.059 1.00 74.69 86 THR A N 1
ATOM 689 C CA . THR A 1 86 ? 25.190 -12.569 28.610 1.00 74.69 86 THR A CA 1
ATOM 690 C C . THR A 1 86 ? 25.272 -12.604 30.135 1.00 74.69 86 THR A C 1
ATOM 692 O O . THR A 1 86 ? 26.346 -12.350 30.688 1.00 74.69 86 THR A O 1
ATOM 695 N N . CYS A 1 87 ? 24.169 -12.929 30.823 1.00 79.81 87 CYS A N 1
ATOM 696 C CA . CYS A 1 87 ? 24.049 -12.978 32.284 1.00 79.81 87 CYS A CA 1
ATOM 697 C C . CYS A 1 87 ? 24.769 -11.811 33.011 1.00 79.81 87 CYS A C 1
ATOM 699 O O . CYS A 1 87 ? 25.616 -12.061 33.886 1.00 79.81 87 CYS A O 1
ATOM 701 N N . PRO A 1 88 ? 24.505 -10.538 32.654 1.00 79.56 88 PRO A N 1
ATOM 702 C CA . PRO A 1 88 ? 25.288 -9.416 33.149 1.00 79.56 88 PRO A CA 1
ATOM 703 C C . PRO A 1 88 ? 24.899 -9.058 34.586 1.00 79.56 88 PRO A C 1
ATOM 705 O O . PRO A 1 88 ? 23.732 -9.108 34.967 1.00 79.56 88 PRO A O 1
ATOM 708 N N . THR A 1 89 ? 25.875 -8.627 35.387 1.00 77.38 89 THR A N 1
ATOM 709 C CA . THR A 1 89 ? 25.608 -8.078 36.733 1.00 77.38 89 THR A CA 1
ATOM 710 C C . THR A 1 89 ? 25.437 -6.557 36.711 1.00 77.38 89 THR A C 1
ATOM 712 O O . THR A 1 89 ? 24.776 -5.996 37.587 1.00 77.38 89 THR A O 1
ATOM 715 N N . HIS A 1 90 ? 26.016 -5.894 35.700 1.00 82.44 90 HIS A N 1
ATOM 716 C CA . HIS A 1 90 ? 25.974 -4.448 35.503 1.00 82.44 90 HIS A CA 1
ATOM 717 C C . HIS A 1 90 ? 25.854 -4.092 34.014 1.00 82.44 90 HIS A C 1
ATOM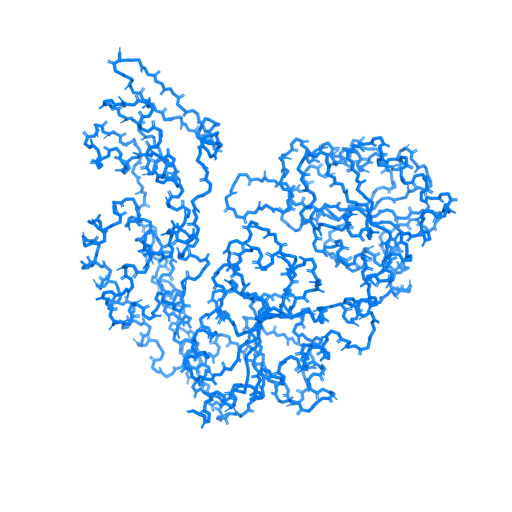 719 O O . HIS A 1 90 ? 26.533 -4.677 33.167 1.00 82.44 90 HIS A O 1
ATOM 725 N N . LEU A 1 91 ? 25.038 -3.082 33.705 1.00 79.62 91 LEU A N 1
ATOM 726 C CA . LEU A 1 91 ? 24.826 -2.563 32.352 1.00 79.62 91 LEU A CA 1
ATOM 727 C C . LEU A 1 91 ? 24.976 -1.042 32.318 1.00 79.62 91 LEU A C 1
ATOM 729 O O . LEU A 1 91 ? 24.419 -0.332 33.158 1.00 79.62 91 LEU A O 1
ATOM 733 N N . THR A 1 92 ? 25.679 -0.526 31.311 1.00 78.56 92 THR A N 1
ATOM 734 C CA . THR A 1 92 ? 25.708 0.910 31.012 1.00 78.56 92 THR A CA 1
ATOM 735 C C . THR A 1 92 ? 25.141 1.159 29.622 1.00 78.56 92 THR A C 1
ATOM 737 O O . THR A 1 92 ? 25.640 0.638 28.627 1.00 78.56 92 THR A O 1
ATOM 740 N N . ILE A 1 93 ? 24.090 1.974 29.559 1.00 76.94 93 ILE A N 1
ATOM 741 C CA . ILE A 1 93 ? 23.343 2.261 28.333 1.00 76.94 93 ILE A CA 1
ATOM 742 C C . ILE A 1 93 ? 23.493 3.747 27.998 1.00 76.94 93 ILE A C 1
ATOM 744 O O . ILE A 1 93 ? 23.120 4.608 28.797 1.00 76.94 93 ILE A O 1
ATOM 748 N N . ASP A 1 94 ? 24.049 4.059 26.823 1.00 67.75 94 ASP A N 1
ATOM 749 C CA . ASP A 1 94 ? 24.286 5.453 26.421 1.00 67.75 94 ASP A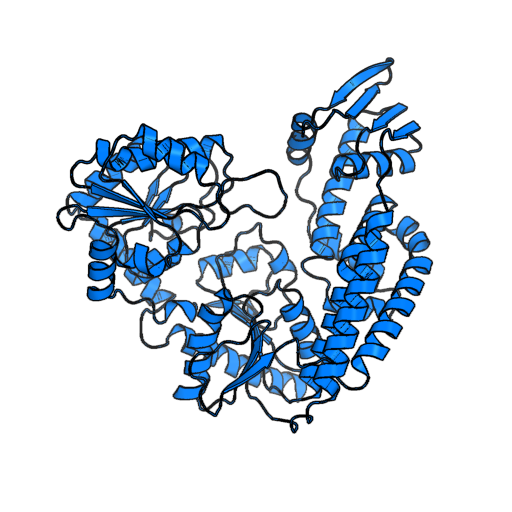 CA 1
ATOM 750 C C . ASP A 1 94 ? 22.996 6.163 25.976 1.00 67.75 94 ASP A C 1
ATOM 752 O O . ASP A 1 94 ? 22.669 7.230 26.499 1.00 67.75 94 ASP A O 1
ATOM 756 N N . ASP A 1 95 ? 22.221 5.558 25.064 1.00 70.31 95 ASP A N 1
ATOM 757 C CA . ASP A 1 95 ? 21.061 6.204 24.435 1.00 70.31 95 ASP A CA 1
ATOM 758 C C . ASP A 1 95 ? 19.752 5.402 24.554 1.00 70.31 95 ASP A C 1
ATOM 760 O O . ASP A 1 95 ? 19.523 4.415 23.856 1.00 70.31 95 ASP A O 1
ATOM 764 N N . LEU A 1 96 ? 18.830 5.900 25.382 1.00 73.50 96 LEU A N 1
ATOM 765 C CA . LEU A 1 96 ? 17.474 5.353 25.525 1.00 73.50 96 LEU A CA 1
ATOM 766 C C . LEU A 1 96 ? 16.508 5.754 24.391 1.00 73.50 96 LEU A C 1
ATOM 768 O O . LEU A 1 96 ? 15.320 5.431 24.459 1.00 73.50 96 LEU A O 1
ATOM 772 N N . ASN A 1 97 ? 16.970 6.464 23.356 1.00 69.75 97 ASN A N 1
ATOM 773 C CA . ASN A 1 97 ? 16.179 6.679 22.141 1.00 69.75 97 ASN A CA 1
ATOM 774 C C . ASN A 1 97 ? 16.228 5.472 21.188 1.00 69.75 97 ASN A C 1
ATOM 776 O O . ASN A 1 97 ? 15.334 5.348 20.348 1.00 69.75 97 ASN A O 1
ATOM 780 N N . ASN A 1 98 ? 17.218 4.579 21.321 1.00 72.06 98 ASN A N 1
ATOM 781 C CA . ASN A 1 98 ? 17.257 3.325 20.572 1.00 72.06 98 ASN A CA 1
ATOM 782 C C . ASN A 1 98 ? 16.264 2.312 21.190 1.00 72.06 98 ASN A C 1
ATOM 784 O O . ASN A 1 98 ? 16.303 2.073 22.400 1.00 72.06 98 ASN A O 1
ATOM 788 N N . PRO A 1 99 ? 15.364 1.703 20.396 1.00 72.31 99 PRO A N 1
ATOM 789 C CA . PRO A 1 99 ? 14.328 0.821 20.924 1.00 72.31 99 PRO A CA 1
ATOM 790 C C . PRO A 1 99 ? 14.848 -0.503 21.508 1.00 72.31 99 PRO A C 1
ATOM 792 O O . PRO A 1 99 ? 14.246 -0.978 22.472 1.00 72.31 99 PRO A O 1
ATOM 795 N N . TYR A 1 100 ? 15.954 -1.056 20.991 1.00 75.12 100 TYR A N 1
ATOM 796 C CA . TYR A 1 100 ? 16.623 -2.236 21.558 1.00 75.12 100 TYR A CA 1
ATOM 797 C C . TYR A 1 100 ? 17.279 -1.892 22.893 1.00 75.12 100 TYR A C 1
ATOM 799 O O . TYR A 1 100 ? 17.055 -2.573 23.887 1.00 75.12 100 TYR A O 1
ATOM 807 N N . ALA A 1 101 ? 18.009 -0.773 22.951 1.00 79.00 101 ALA A N 1
ATOM 808 C CA . ALA A 1 101 ? 18.618 -0.298 24.192 1.00 79.00 101 ALA A CA 1
ATOM 809 C C . ALA A 1 101 ? 17.560 -0.029 25.274 1.00 79.00 101 ALA A C 1
ATOM 811 O O . ALA A 1 101 ? 17.755 -0.369 26.438 1.00 79.00 101 ALA A O 1
ATOM 812 N N . LYS A 1 102 ? 16.407 0.535 24.889 1.00 81.25 102 LYS A N 1
ATOM 813 C CA . LYS A 1 102 ? 15.269 0.745 25.793 1.00 81.25 102 LYS A CA 1
ATOM 814 C C . LYS A 1 102 ? 14.663 -0.579 26.284 1.00 81.25 102 LYS A C 1
ATOM 816 O O . LYS A 1 102 ? 14.276 -0.649 27.448 1.00 81.25 102 LYS A O 1
ATOM 821 N N . ALA A 1 103 ? 14.579 -1.599 25.426 1.00 84.12 103 ALA A N 1
ATOM 822 C CA . ALA A 1 103 ? 14.090 -2.928 25.802 1.00 84.12 103 ALA A CA 1
ATOM 823 C C . ALA A 1 103 ? 15.033 -3.616 26.792 1.00 84.12 103 ALA A C 1
ATOM 825 O O . ALA A 1 103 ? 14.596 -3.987 27.875 1.00 84.12 103 ALA A O 1
ATOM 826 N N . ILE A 1 104 ? 16.333 -3.658 26.478 1.00 85.19 104 ILE A N 1
ATOM 827 C CA . ILE A 1 104 ? 17.380 -4.201 27.358 1.00 85.19 104 ILE A CA 1
ATOM 828 C C . ILE A 1 104 ? 17.398 -3.463 28.698 1.00 85.19 104 ILE A C 1
ATOM 830 O O . ILE A 1 104 ? 17.451 -4.100 29.742 1.00 85.19 104 ILE A O 1
ATOM 834 N N . TYR A 1 105 ? 17.310 -2.127 28.687 1.00 86.31 105 TYR A N 1
ATOM 835 C CA . TYR A 1 105 ? 17.233 -1.326 29.911 1.00 86.31 105 TYR A CA 1
ATOM 836 C C . TYR A 1 105 ? 16.051 -1.743 30.792 1.00 86.31 105 TYR A C 1
ATOM 838 O O . TYR A 1 105 ? 16.224 -1.934 31.992 1.00 86.31 105 TYR A O 1
ATOM 846 N N . SER A 1 106 ? 14.857 -1.864 30.203 1.00 86.25 106 SER A N 1
ATOM 847 C CA . SER A 1 106 ? 13.638 -2.204 30.940 1.00 86.25 106 SER A CA 1
ATOM 848 C C . SER A 1 106 ? 13.688 -3.627 31.490 1.00 86.25 106 SER A C 1
ATOM 850 O O . SER A 1 106 ? 13.441 -3.820 32.671 1.00 86.25 106 SER A O 1
ATOM 852 N N . GLU A 1 107 ? 14.065 -4.600 30.663 1.00 88.06 107 GLU A N 1
ATOM 853 C CA . GLU A 1 107 ? 14.155 -6.007 31.065 1.00 88.06 107 GLU A CA 1
ATOM 854 C C . GLU A 1 107 ? 15.232 -6.209 32.145 1.00 88.06 107 GLU A C 1
ATOM 856 O O . GLU A 1 107 ? 15.039 -6.946 33.108 1.00 88.06 107 GLU A O 1
ATOM 861 N N . ALA A 1 108 ? 16.351 -5.488 32.056 1.00 87.50 108 ALA A N 1
ATOM 862 C CA . ALA A 1 108 ? 17.383 -5.521 33.082 1.00 87.50 108 ALA A CA 1
ATOM 863 C C . ALA A 1 108 ? 16.902 -4.962 34.431 1.00 87.50 108 ALA A C 1
ATOM 865 O O . ALA A 1 108 ? 17.254 -5.516 35.474 1.00 87.50 108 ALA A O 1
ATOM 866 N N . LEU A 1 109 ? 16.090 -3.898 34.431 1.00 86.88 109 LEU A N 1
ATOM 867 C CA . LEU A 1 109 ? 15.455 -3.402 35.656 1.00 86.88 109 LEU A CA 1
ATOM 868 C C . LEU A 1 109 ? 14.486 -4.434 36.244 1.00 86.88 109 LEU A C 1
ATOM 870 O O . LEU A 1 109 ? 14.523 -4.661 37.454 1.00 86.88 109 LEU A O 1
ATOM 874 N N . ASP A 1 110 ? 13.685 -5.087 35.399 1.00 85.69 110 ASP A N 1
ATOM 875 C CA . ASP A 1 110 ? 12.730 -6.127 35.809 1.00 85.69 110 ASP A CA 1
ATOM 876 C C . ASP A 1 110 ? 13.460 -7.321 36.454 1.00 85.69 110 ASP A C 1
ATOM 878 O O . ASP A 1 110 ? 13.035 -7.843 37.487 1.00 85.69 110 ASP A O 1
ATOM 882 N N . ARG A 1 111 ? 14.641 -7.671 35.928 1.00 88.06 111 ARG A N 1
ATOM 883 C CA . ARG A 1 111 ? 15.553 -8.698 36.465 1.00 88.06 111 ARG A CA 1
ATOM 884 C C . ARG A 1 111 ? 16.442 -8.215 37.624 1.00 88.06 111 ARG A C 1
ATOM 886 O O . ARG A 1 111 ? 17.300 -8.964 38.088 1.00 88.06 111 ARG A O 1
ATOM 893 N N . LYS A 1 112 ? 16.262 -6.980 38.114 1.00 89.75 112 LYS A N 1
ATOM 894 C CA . LYS A 1 112 ? 17.059 -6.350 39.193 1.00 89.75 112 LYS A CA 1
ATOM 895 C C . LYS A 1 112 ? 18.569 -6.268 38.905 1.00 89.75 112 LYS A C 1
ATOM 897 O O . LYS A 1 112 ? 19.383 -6.198 39.829 1.00 89.75 112 LYS A O 1
ATOM 902 N N . ILE A 1 113 ? 18.957 -6.239 37.633 1.00 85.19 113 ILE A N 1
ATOM 903 C CA . ILE A 1 113 ? 20.335 -6.001 37.191 1.00 85.19 113 ILE A CA 1
ATOM 904 C C . ILE A 1 113 ? 20.663 -4.516 37.410 1.00 85.19 113 ILE A C 1
ATOM 906 O O . ILE A 1 113 ? 19.821 -3.637 37.212 1.00 85.19 113 ILE A O 1
ATOM 910 N N . LYS A 1 114 ? 21.893 -4.191 37.826 1.00 84.50 114 LYS A N 1
ATOM 911 C CA . LYS A 1 114 ? 22.299 -2.793 38.047 1.00 84.50 114 LYS A CA 1
ATOM 912 C C . LYS A 1 114 ? 22.501 -2.083 36.707 1.00 84.50 114 LYS A C 1
ATOM 914 O O . LYS A 1 114 ? 23.428 -2.415 35.973 1.00 84.50 114 LYS A O 1
ATOM 919 N N . VAL A 1 115 ? 21.682 -1.073 36.401 1.00 83.56 115 VAL A N 1
ATOM 920 C CA . VAL A 1 115 ? 21.751 -0.340 35.122 1.00 83.56 115 VAL A CA 1
ATOM 921 C C . VAL A 1 115 ? 22.033 1.151 35.318 1.00 83.56 115 VAL A C 1
ATOM 923 O O . VAL A 1 115 ? 21.380 1.817 36.121 1.00 83.56 115 VAL A O 1
ATOM 926 N N . LYS A 1 116 ? 22.962 1.711 34.533 1.00 80.44 116 LYS A N 1
ATOM 927 C CA . LYS A 1 116 ? 23.249 3.154 34.455 1.00 80.44 116 LYS A CA 1
ATOM 928 C C . LYS A 1 116 ? 22.915 3.687 33.058 1.00 80.44 116 LYS A C 1
ATOM 930 O O . LYS A 1 116 ? 23.480 3.225 32.074 1.00 80.44 116 LYS A O 1
ATOM 935 N N . ALA A 1 117 ? 22.031 4.684 32.967 1.00 72.88 117 ALA A N 1
ATOM 936 C CA . ALA A 1 117 ? 21.712 5.370 31.709 1.00 72.88 117 ALA A CA 1
ATOM 937 C C . ALA A 1 117 ? 22.463 6.712 31.607 1.00 72.88 117 ALA A C 1
ATOM 939 O O . ALA A 1 117 ? 22.319 7.553 32.498 1.00 72.88 117 ALA A O 1
ATOM 940 N N . LEU A 1 118 ? 23.244 6.927 30.541 1.00 63.16 118 LEU A N 1
ATOM 941 C CA . LEU A 1 118 ? 24.091 8.124 30.387 1.00 63.16 118 LEU A CA 1
ATOM 942 C C . LEU A 1 118 ? 23.319 9.337 29.844 1.00 63.16 118 LEU A C 1
ATOM 944 O O . LEU A 1 118 ? 23.564 10.461 30.284 1.00 63.16 118 LEU A O 1
ATOM 948 N N . LYS A 1 119 ? 22.338 9.138 28.951 1.00 64.88 119 LYS A N 1
ATOM 949 C CA . LYS A 1 119 ? 21.443 10.206 28.470 1.00 64.88 119 LYS A CA 1
ATOM 950 C C . LYS A 1 119 ? 19.979 9.880 28.755 1.00 64.88 119 LYS A C 1
ATOM 952 O O . LYS A 1 119 ? 19.421 8.902 28.262 1.00 64.88 119 LYS A O 1
ATOM 957 N N . LYS A 1 120 ? 19.314 10.752 29.522 1.00 59.44 120 LYS A N 1
ATOM 958 C CA . LYS A 1 120 ? 17.860 10.690 29.750 1.00 59.44 120 LYS A CA 1
ATOM 959 C C . LYS A 1 120 ? 17.096 11.341 28.591 1.00 59.44 120 LYS A C 1
ATOM 961 O O . LYS A 1 120 ? 17.518 12.352 28.030 1.00 59.44 120 LYS A O 1
ATOM 966 N N . GLN A 1 121 ? 15.929 10.790 28.263 1.00 59.75 121 GLN A N 1
ATOM 967 C CA . GLN A 1 121 ? 15.071 11.276 27.181 1.00 59.75 121 GLN A CA 1
ATOM 968 C C . GLN A 1 121 ? 14.545 12.703 27.457 1.00 59.75 121 GLN A C 1
ATOM 970 O O . GLN A 1 121 ? 13.963 12.976 28.510 1.00 59.75 121 GLN A O 1
ATOM 975 N N . LYS A 1 122 ? 14.696 13.631 26.498 1.00 56.66 122 LYS A N 1
ATOM 976 C CA . LYS A 1 122 ? 14.176 15.011 26.615 1.00 56.66 122 LYS A CA 1
ATOM 977 C C . LYS A 1 122 ? 12.652 15.043 26.397 1.00 56.66 122 LYS A C 1
ATOM 979 O O . LYS A 1 122 ? 12.180 14.831 25.285 1.00 56.66 122 LYS A O 1
ATOM 984 N N . ARG A 1 123 ? 11.871 15.365 27.441 1.00 55.25 123 ARG A N 1
ATOM 985 C CA . ARG A 1 123 ? 10.385 15.314 27.432 1.00 55.25 123 ARG A CA 1
ATOM 986 C C . ARG A 1 123 ? 9.657 16.631 27.076 1.00 55.25 123 ARG A C 1
ATOM 988 O O . ARG A 1 123 ? 8.483 16.598 26.704 1.00 55.25 123 ARG A O 1
ATOM 995 N N . TRP A 1 124 ? 10.328 17.784 27.147 1.00 47.25 124 TRP A N 1
ATOM 996 C CA . TRP A 1 124 ? 9.681 19.114 27.156 1.00 47.25 124 TRP A CA 1
ATOM 997 C C . TRP A 1 124 ? 9.034 19.572 25.836 1.00 47.25 124 TRP A C 1
ATOM 999 O O . TRP A 1 124 ? 7.983 20.210 25.868 1.00 47.25 124 TRP A O 1
ATOM 1009 N N . LYS A 1 125 ? 9.588 19.215 24.666 1.00 56.00 125 LYS A N 1
ATOM 1010 C CA . LYS A 1 125 ? 9.084 19.711 23.366 1.00 56.00 125 LYS A CA 1
ATOM 1011 C C . LYS A 1 125 ? 7.616 19.334 23.094 1.00 56.00 125 LYS A C 1
ATOM 1013 O O . LYS A 1 125 ? 6.920 20.066 22.405 1.00 56.00 125 LYS A O 1
ATOM 1018 N N . SER A 1 126 ? 7.118 18.236 23.664 1.00 62.19 126 SER A N 1
ATOM 1019 C CA . SER A 1 126 ? 5.792 17.671 23.356 1.00 62.19 126 SER A CA 1
ATOM 1020 C C . SER A 1 126 ? 4.585 18.531 23.772 1.00 62.19 126 SER A C 1
ATOM 1022 O O . SER A 1 126 ? 3.544 18.464 23.117 1.00 62.19 126 SER A O 1
ATOM 1024 N N . ARG A 1 127 ? 4.693 19.350 24.832 1.00 66.06 127 ARG A N 1
ATOM 1025 C CA . ARG A 1 127 ? 3.541 20.089 25.391 1.00 66.06 127 ARG A CA 1
ATOM 1026 C C . ARG A 1 127 ? 3.082 21.244 24.495 1.00 66.06 127 ARG A C 1
ATOM 1028 O O . ARG A 1 127 ? 1.889 21.344 24.221 1.00 66.06 127 ARG A O 1
ATOM 1035 N N . LEU A 1 128 ? 4.012 22.049 23.977 1.00 68.94 128 LEU A N 1
ATOM 1036 C CA . LEU A 1 128 ? 3.708 23.170 23.072 1.00 68.94 128 LEU A CA 1
ATOM 1037 C C . LEU A 1 128 ? 3.045 22.690 21.768 1.00 68.94 128 LEU A C 1
ATOM 1039 O O . LEU A 1 128 ? 2.046 23.258 21.331 1.00 68.94 128 LEU A O 1
ATOM 1043 N N . PHE A 1 129 ? 3.521 21.576 21.199 1.00 75.31 129 PHE A N 1
ATOM 1044 C CA . PHE A 1 129 ? 2.914 20.967 20.007 1.00 75.31 129 PHE A CA 1
ATOM 1045 C C . PHE A 1 129 ? 1.490 20.449 20.239 1.00 75.31 129 PHE A C 1
ATOM 1047 O O . PHE A 1 129 ? 0.701 20.372 19.296 1.00 75.31 129 PHE A O 1
ATOM 1054 N N . ASN A 1 130 ? 1.142 20.057 21.467 1.00 80.12 130 ASN A N 1
ATOM 1055 C CA . ASN A 1 130 ? -0.221 19.634 21.780 1.00 80.12 130 ASN A CA 1
ATOM 1056 C C . ASN A 1 130 ? -1.176 20.825 21.820 1.00 80.12 130 ASN A C 1
ATOM 1058 O O . ASN A 1 130 ? -2.236 20.743 21.206 1.00 80.12 130 ASN A O 1
ATOM 1062 N N . LEU A 1 131 ? -0.782 21.932 22.455 1.00 86.44 131 LEU A N 1
ATOM 1063 C CA . LEU A 1 131 ? -1.601 23.144 22.492 1.00 86.44 131 LEU A CA 1
ATOM 1064 C C . LEU A 1 131 ? -1.868 23.684 21.080 1.00 86.44 131 LEU A C 1
ATOM 1066 O O . LEU A 1 131 ? -3.023 23.881 20.713 1.00 86.44 131 LEU A O 1
ATOM 1070 N N . ALA A 1 132 ? -0.822 23.815 20.257 1.00 89.44 132 ALA A N 1
ATOM 1071 C CA . ALA A 1 132 ? -0.960 24.251 18.866 1.00 89.44 132 ALA A CA 1
ATOM 1072 C C . ALA A 1 132 ? -1.912 23.348 18.056 1.00 89.44 132 ALA A C 1
ATOM 1074 O O . ALA A 1 132 ? -2.695 23.829 17.238 1.00 89.44 132 ALA A O 1
ATOM 1075 N N . TRP A 1 133 ? -1.887 22.035 18.307 1.00 92.19 133 TRP A N 1
ATOM 1076 C CA . TRP A 1 133 ? -2.784 21.089 17.645 1.00 92.19 133 TRP A CA 1
ATOM 1077 C C . TRP A 1 133 ? -4.254 21.298 18.036 1.00 92.19 133 TRP A C 1
ATOM 1079 O O . TRP A 1 133 ? -5.108 21.313 17.151 1.00 92.19 133 TRP A O 1
ATOM 1089 N N . PHE A 1 134 ? -4.551 21.493 19.326 1.00 93.44 134 PHE A N 1
ATOM 1090 C CA . PHE A 1 134 ? -5.918 21.772 19.784 1.00 93.44 134 PHE A CA 1
ATOM 1091 C C . PHE A 1 134 ? -6.424 23.126 19.283 1.00 93.44 134 PHE A C 1
ATOM 1093 O O . PHE A 1 134 ? -7.556 23.194 18.817 1.00 93.44 134 PHE A O 1
ATOM 1100 N N . ILE A 1 135 ? -5.578 24.164 19.273 1.00 93.44 135 ILE A N 1
ATOM 1101 C CA . ILE A 1 135 ? -5.918 25.469 18.682 1.00 93.44 135 ILE A CA 1
ATOM 1102 C C . ILE A 1 135 ? -6.294 25.301 17.207 1.00 93.44 135 ILE A C 1
ATOM 1104 O O . ILE A 1 135 ? -7.329 25.798 16.774 1.00 93.44 135 ILE A O 1
ATOM 1108 N N . ASN A 1 136 ? -5.508 24.550 16.432 1.00 92.88 136 ASN A N 1
ATOM 1109 C CA . ASN A 1 136 ? -5.836 24.286 15.033 1.00 92.88 136 ASN A CA 1
ATOM 1110 C C . ASN A 1 136 ? -7.170 23.525 14.873 1.00 92.88 136 ASN A C 1
ATOM 1112 O O . ASN A 1 136 ? -7.960 23.851 13.992 1.00 92.88 136 ASN A O 1
ATOM 1116 N N . GLU A 1 137 ? -7.448 22.523 15.712 1.00 93.62 137 GLU A N 1
ATOM 1117 C CA . GLU A 1 137 ? -8.737 21.813 15.693 1.00 93.62 137 GLU A CA 1
ATOM 1118 C C . GLU A 1 137 ? -9.911 22.723 16.092 1.00 93.62 137 GLU A C 1
ATOM 1120 O O . GLU A 1 137 ? -10.978 22.614 15.491 1.00 93.62 137 GLU A O 1
ATOM 1125 N N . MET A 1 138 ? -9.704 23.655 17.026 1.00 94.31 138 MET A N 1
ATOM 1126 C CA . MET A 1 138 ? -10.681 24.673 17.421 1.00 94.31 138 MET A CA 1
ATOM 1127 C C . MET A 1 138 ? -10.985 25.637 16.274 1.00 94.31 138 MET A C 1
ATOM 1129 O O . MET A 1 138 ? -12.150 25.884 15.984 1.00 94.31 138 MET A O 1
ATOM 1133 N N . VAL A 1 139 ? -9.957 26.145 15.584 1.00 92.75 139 VAL A N 1
ATOM 1134 C CA . VAL A 1 139 ? -10.123 27.039 14.425 1.00 92.75 139 VAL A CA 1
ATOM 1135 C C . VAL A 1 139 ? -10.889 26.330 13.314 1.00 92.75 139 VAL A C 1
ATOM 1137 O O . VAL A 1 139 ? -11.854 26.874 12.787 1.00 92.75 139 VAL A O 1
ATOM 1140 N N . LEU A 1 140 ? -10.508 25.092 12.981 1.00 90.88 140 LEU A N 1
ATOM 1141 C CA . LEU A 1 140 ? -11.233 24.305 11.985 1.00 90.88 140 LEU A CA 1
ATOM 1142 C C . LEU A 1 140 ? -12.687 24.055 12.402 1.00 90.88 140 LEU A C 1
ATOM 1144 O O . LEU A 1 140 ? -13.571 24.112 11.553 1.00 90.88 140 LEU A O 1
ATOM 1148 N N . TRP A 1 141 ? -12.929 23.792 13.688 1.00 93.50 141 TRP A N 1
ATOM 1149 C CA . TRP A 1 141 ? -14.275 23.618 14.220 1.00 93.50 141 TRP A CA 1
ATOM 1150 C C . TRP A 1 141 ? -15.114 24.895 14.129 1.00 93.50 141 TRP A C 1
ATOM 1152 O O . TRP A 1 141 ? -16.268 24.844 13.707 1.00 93.50 141 TRP A O 1
ATOM 1162 N N . PHE A 1 142 ? -14.531 26.042 14.468 1.00 90.88 142 PHE A N 1
ATOM 1163 C CA . PHE A 1 142 ? -15.188 27.341 14.375 1.00 90.88 142 PHE A CA 1
ATOM 1164 C C . PHE A 1 142 ? -15.550 27.672 12.923 1.00 90.88 142 PHE A C 1
ATOM 1166 O O . PHE A 1 142 ? -16.713 27.922 12.620 1.00 90.88 142 PHE A O 1
ATOM 1173 N N . LEU A 1 143 ? -14.580 27.572 12.006 1.00 88.88 143 LEU A N 1
ATOM 1174 C CA . LEU A 1 143 ? -14.785 27.835 10.578 1.00 88.88 143 LEU A CA 1
ATOM 1175 C C . LEU A 1 143 ? -15.860 26.938 9.960 1.00 88.88 143 LEU A C 1
ATOM 1177 O O . LEU A 1 143 ? -16.618 27.375 9.096 1.00 88.88 143 LEU A O 1
ATOM 1181 N N . ASP A 1 144 ? -15.915 25.673 10.369 1.00 84.69 144 ASP A N 1
ATOM 1182 C CA . ASP A 1 144 ? -16.904 24.737 9.853 1.00 84.69 144 ASP A CA 1
ATOM 1183 C C . ASP A 1 144 ? -18.281 24.963 10.503 1.00 84.69 144 ASP A C 1
ATOM 1185 O O . ASP A 1 144 ? -19.295 24.843 9.825 1.00 84.69 144 ASP A O 1
ATOM 1189 N N . SER A 1 145 ? -18.341 25.393 11.767 1.00 85.25 145 SER A N 1
ATOM 1190 C CA . SER A 1 145 ? -19.598 25.752 12.449 1.00 85.25 145 SER A CA 1
ATOM 1191 C C . SER A 1 145 ? -20.306 26.967 11.835 1.00 85.25 145 SER A C 1
ATOM 1193 O O . SER A 1 145 ? -21.519 27.082 11.974 1.00 85.25 145 SER A O 1
ATOM 1195 N N . LEU A 1 146 ? -19.586 27.834 11.113 1.00 83.88 146 LEU A N 1
ATOM 1196 C CA . LEU A 1 146 ? -20.165 28.970 10.376 1.00 83.88 146 LEU A CA 1
ATOM 1197 C C . LEU A 1 146 ? -20.890 28.570 9.081 1.00 83.88 146 LEU A C 1
ATOM 1199 O O . LEU A 1 146 ? -21.580 29.383 8.471 1.00 83.88 146 LEU A O 1
ATOM 1203 N N . ARG A 1 147 ? -20.711 27.338 8.608 1.00 81.38 147 ARG A N 1
ATOM 1204 C CA . ARG A 1 147 ? -21.306 26.867 7.354 1.00 81.38 147 ARG A CA 1
ATOM 1205 C C . ARG A 1 147 ? -22.656 26.206 7.631 1.00 81.38 147 ARG A C 1
ATOM 1207 O O . ARG A 1 147 ? -22.806 25.490 8.620 1.00 81.38 147 ARG A O 1
ATOM 1214 N N . GLN A 1 148 ? -23.609 26.338 6.707 1.00 74.25 148 GLN A N 1
ATOM 1215 C CA . GLN A 1 148 ? -24.887 25.621 6.800 1.00 74.25 148 GLN A CA 1
ATOM 1216 C C . GLN A 1 148 ? -24.674 24.102 6.798 1.00 74.25 148 GLN A C 1
ATOM 1218 O O . GLN A 1 148 ? -23.812 23.582 6.076 1.00 74.25 148 GLN A O 1
ATOM 1223 N N . GLU A 1 149 ? -25.415 23.388 7.648 1.00 70.06 149 GLU A N 1
ATOM 1224 C CA . GLU A 1 149 ? -25.385 21.927 7.679 1.00 70.06 149 GLU A CA 1
ATOM 1225 C C . GLU A 1 149 ? -26.083 21.378 6.433 1.00 70.06 149 GLU A C 1
ATOM 1227 O O . GLU A 1 149 ? -27.202 21.767 6.100 1.00 70.06 149 GLU A O 1
ATOM 1232 N N . ALA A 1 150 ? -25.390 20.502 5.704 1.00 71.06 150 ALA A N 1
ATOM 1233 C CA . ALA A 1 150 ? -25.976 19.853 4.543 1.00 71.06 150 ALA A CA 1
ATOM 1234 C C . ALA A 1 150 ? -27.116 18.933 4.998 1.00 71.06 150 ALA A C 1
ATOM 1236 O O . ALA A 1 150 ? -26.971 18.215 5.989 1.00 71.06 150 ALA A O 1
ATOM 1237 N N . LYS A 1 151 ? -28.227 18.925 4.253 1.00 78.00 151 LYS A N 1
ATOM 1238 C CA . LYS A 1 151 ? -29.329 17.987 4.499 1.00 78.00 151 LYS A CA 1
ATOM 1239 C C . LYS A 1 151 ? -28.822 16.544 4.435 1.00 78.00 151 LYS A C 1
ATOM 1241 O O . LYS A 1 151 ? -27.973 16.216 3.597 1.00 78.00 151 LYS A O 1
ATOM 1246 N N . VAL A 1 152 ? -29.385 15.693 5.298 1.00 81.06 152 VAL A N 1
ATOM 1247 C CA . VAL A 1 152 ? -29.139 14.246 5.279 1.00 81.06 152 VAL A CA 1
ATOM 1248 C C . VAL A 1 152 ? -29.369 13.739 3.862 1.00 81.06 152 VAL A C 1
ATOM 1250 O O . VAL A 1 152 ? -30.391 14.021 3.238 1.00 81.06 152 VAL A O 1
ATOM 1253 N N . SER A 1 153 ? -28.367 13.049 3.335 1.00 87.25 153 SER A N 1
ATOM 1254 C CA . SER A 1 153 ? -28.367 12.538 1.973 1.00 87.25 153 SER A CA 1
ATOM 1255 C C . SER A 1 153 ? -28.207 11.031 1.994 1.00 87.25 153 SER A C 1
ATOM 1257 O O . SER A 1 153 ? -27.396 10.499 2.748 1.00 87.25 153 SER A O 1
ATOM 1259 N N . ASN A 1 154 ? -28.935 10.353 1.116 1.00 93.06 154 ASN A N 1
ATOM 1260 C CA . ASN A 1 154 ? -28.764 8.921 0.915 1.00 93.06 154 ASN A CA 1
ATOM 1261 C C . ASN A 1 154 ? -27.718 8.704 -0.179 1.00 93.06 154 ASN A C 1
ATOM 1263 O O . ASN A 1 154 ? -27.796 9.359 -1.225 1.00 93.06 154 ASN A O 1
ATOM 1267 N N . PHE A 1 155 ? -26.757 7.817 0.067 1.00 95.31 155 PHE A N 1
ATOM 1268 C CA . PHE A 1 155 ? -25.726 7.400 -0.880 1.00 95.31 155 PHE A CA 1
ATOM 1269 C C . PHE A 1 155 ? -25.709 5.872 -0.979 1.00 95.31 155 PHE A C 1
ATOM 1271 O O . PHE A 1 155 ? -25.894 5.166 0.012 1.00 95.31 155 PHE A O 1
ATOM 1278 N N . ASP A 1 156 ? -25.458 5.343 -2.173 1.00 95.94 156 ASP A N 1
ATOM 1279 C CA . ASP A 1 156 ? -25.253 3.906 -2.351 1.00 95.94 156 ASP A CA 1
ATOM 1280 C C . ASP A 1 156 ? -23.856 3.492 -1.868 1.00 95.94 156 ASP A C 1
ATOM 1282 O O . ASP A 1 156 ? -23.701 2.444 -1.242 1.00 95.94 156 ASP A O 1
ATOM 1286 N N . VAL A 1 157 ? -22.840 4.321 -2.130 1.00 97.25 157 VAL A N 1
ATOM 1287 C CA . VAL A 1 157 ? -21.435 3.977 -1.861 1.00 97.25 157 VAL A CA 1
ATOM 1288 C C . VAL A 1 157 ? -20.677 5.159 -1.264 1.00 97.25 157 VAL A C 1
ATOM 1290 O O . VAL A 1 157 ? -20.733 6.270 -1.798 1.00 97.25 157 VAL A O 1
ATOM 1293 N N . LEU A 1 158 ? -19.935 4.909 -0.183 1.00 96.88 158 LEU A N 1
ATOM 1294 C CA . LEU A 1 158 ? -18.933 5.822 0.368 1.00 96.88 158 LEU A CA 1
ATOM 1295 C C . LEU A 1 158 ? -17.522 5.322 0.062 1.00 96.88 158 LEU A C 1
ATOM 1297 O O . LEU A 1 158 ? -17.111 4.288 0.571 1.00 96.88 158 LEU A O 1
ATOM 1301 N N . PHE A 1 159 ? -16.745 6.088 -0.693 1.00 95.75 159 PHE A N 1
ATOM 1302 C CA . PHE A 1 159 ? -15.316 5.852 -0.878 1.00 95.75 159 PHE A CA 1
ATOM 1303 C C . PHE A 1 159 ? -14.491 6.629 0.145 1.00 95.75 159 PHE A C 1
ATOM 1305 O O . PHE A 1 159 ? -14.706 7.827 0.327 1.00 95.75 159 PHE A O 1
ATOM 1312 N N . CYS A 1 160 ? -13.491 5.991 0.752 1.00 93.94 160 CYS A N 1
ATOM 1313 C CA . CYS A 1 160 ? -12.506 6.659 1.607 1.00 93.94 160 CYS A CA 1
ATOM 1314 C C . CYS A 1 160 ? -11.142 6.770 0.900 1.00 93.94 160 CYS A C 1
ATOM 1316 O O . CYS A 1 160 ? -10.516 5.758 0.594 1.00 93.94 160 CYS A O 1
ATOM 1318 N N . CYS A 1 161 ? -10.677 8.002 0.654 1.00 89.81 161 CYS A N 1
ATOM 1319 C CA . CYS A 1 161 ? -9.447 8.327 -0.086 1.00 89.81 161 CYS A CA 1
ATOM 1320 C C . CYS A 1 161 ? -8.560 9.327 0.674 1.00 89.81 161 CYS A C 1
ATOM 1322 O O . CYS A 1 161 ? -8.763 10.543 0.645 1.00 89.81 161 CYS A O 1
ATOM 1324 N N . ASN A 1 162 ? -7.515 8.843 1.328 1.00 87.06 162 ASN A N 1
ATOM 1325 C CA . ASN A 1 162 ? -6.625 9.643 2.162 1.00 87.06 162 ASN A CA 1
ATOM 1326 C C . ASN A 1 162 ? -5.337 10.080 1.469 1.00 87.06 162 ASN A C 1
ATOM 1328 O O . ASN A 1 162 ? -4.774 11.113 1.846 1.00 87.06 162 ASN A O 1
ATOM 1332 N N . VAL A 1 163 ? -4.905 9.363 0.432 1.00 84.88 163 VAL A N 1
ATOM 1333 C CA . VAL A 1 163 ? -3.703 9.686 -0.349 1.00 84.88 163 VAL A CA 1
ATOM 1334 C C . VAL A 1 163 ? -4.017 9.763 -1.840 1.00 84.88 163 VAL A C 1
ATOM 1336 O O . VAL A 1 163 ? -4.928 9.103 -2.327 1.00 84.88 163 VAL A O 1
ATOM 1339 N N . ALA A 1 164 ? -3.251 10.577 -2.576 1.00 82.75 164 ALA A N 1
ATOM 1340 C CA . ALA A 1 164 ? -3.527 10.868 -3.986 1.00 82.75 164 ALA A CA 1
ATOM 1341 C C . ALA A 1 164 ? -3.596 9.600 -4.852 1.00 82.75 164 ALA A C 1
ATOM 1343 O O . ALA A 1 164 ? -4.492 9.464 -5.674 1.00 82.75 164 ALA A O 1
ATOM 1344 N N . ARG A 1 165 ? -2.702 8.645 -4.591 1.00 82.94 165 ARG A N 1
ATOM 1345 C CA . ARG A 1 165 ? -2.613 7.382 -5.323 1.00 82.94 165 ARG A CA 1
ATOM 1346 C C . ARG A 1 165 ? -3.897 6.538 -5.259 1.00 82.94 165 ARG A C 1
ATOM 1348 O O . ARG A 1 165 ? -4.240 5.866 -6.216 1.00 82.94 165 ARG A O 1
ATOM 1355 N N . GLN A 1 166 ? -4.677 6.632 -4.177 1.00 88.88 166 GLN A N 1
ATOM 1356 C CA . GLN A 1 166 ? -5.935 5.880 -4.046 1.00 88.88 166 GLN A CA 1
ATOM 1357 C C . GLN A 1 166 ? -7.000 6.326 -5.057 1.00 88.88 166 GLN A C 1
ATOM 1359 O O . GLN A 1 166 ? -7.880 5.535 -5.399 1.00 88.88 166 GLN A O 1
ATOM 1364 N N . PHE A 1 167 ? -6.913 7.560 -5.572 1.00 88.94 167 PHE A N 1
ATOM 1365 C CA . PHE A 1 167 ? -7.809 8.017 -6.633 1.00 88.94 167 PHE A CA 1
ATOM 1366 C C . PHE A 1 167 ? -7.631 7.221 -7.927 1.00 88.94 167 PHE A C 1
ATOM 1368 O O . PHE A 1 167 ? -8.604 7.093 -8.663 1.00 88.94 167 PHE A O 1
ATOM 1375 N N . ASP A 1 168 ? -6.459 6.630 -8.171 1.00 87.12 168 ASP A N 1
ATOM 1376 C CA . ASP A 1 168 ? -6.225 5.809 -9.361 1.00 87.12 168 ASP A CA 1
ATOM 1377 C C . ASP A 1 168 ? -7.142 4.577 -9.382 1.00 87.12 168 ASP A C 1
ATOM 1379 O O . ASP A 1 168 ? -7.565 4.156 -10.448 1.00 87.12 168 ASP A O 1
ATOM 1383 N N . VAL A 1 169 ? -7.511 4.039 -8.213 1.00 90.88 169 VAL A N 1
ATOM 1384 C CA . VAL A 1 169 ? -8.475 2.931 -8.084 1.00 90.88 169 VAL A CA 1
ATOM 1385 C C . VAL A 1 169 ? -9.907 3.457 -7.971 1.00 90.88 169 VAL A C 1
ATOM 1387 O O . VAL A 1 169 ? -10.825 2.963 -8.627 1.00 90.88 169 VAL A O 1
ATOM 1390 N N . VAL A 1 170 ? -10.120 4.464 -7.117 1.00 92.00 170 VAL A N 1
ATOM 1391 C CA . VAL A 1 170 ? -11.469 4.936 -6.774 1.00 92.00 170 VAL A CA 1
ATOM 1392 C C . VAL A 1 170 ? -12.157 5.624 -7.941 1.00 92.00 170 VAL A C 1
ATOM 1394 O O . VAL A 1 170 ? -13.353 5.426 -8.122 1.00 92.00 170 VAL A O 1
ATOM 1397 N N . ILE A 1 171 ? -11.444 6.424 -8.733 1.00 90.12 171 ILE A N 1
ATOM 1398 C CA . ILE A 1 171 ? -12.067 7.216 -9.795 1.00 90.12 171 ILE A CA 1
ATOM 1399 C C . ILE A 1 171 ? -12.631 6.331 -10.919 1.00 90.12 171 ILE A C 1
ATOM 1401 O O . ILE A 1 171 ? -13.815 6.497 -11.221 1.00 90.12 171 ILE A O 1
ATOM 1405 N N . PRO A 1 172 ? -11.887 5.367 -11.501 1.00 90.31 172 PRO A N 1
ATOM 1406 C CA . PRO A 1 172 ? -12.451 4.450 -12.494 1.00 90.31 172 PRO A CA 1
ATOM 1407 C C . PRO A 1 172 ? -13.664 3.680 -11.966 1.00 90.31 172 PRO A C 1
ATOM 1409 O O . PRO A 1 172 ? -14.700 3.616 -12.632 1.00 90.31 172 PRO A O 1
ATOM 1412 N N . PHE A 1 173 ? -13.579 3.178 -10.731 1.00 93.44 173 PHE A N 1
ATOM 1413 C CA . PHE A 1 173 ? -14.665 2.406 -10.140 1.00 93.44 173 PHE A CA 1
ATOM 1414 C C . PHE A 1 173 ? -15.898 3.267 -9.839 1.00 93.44 173 PHE A C 1
ATOM 1416 O O . PHE A 1 173 ? -17.022 2.882 -10.163 1.00 93.44 173 PHE A O 1
ATOM 1423 N N . ALA A 1 174 ? -15.707 4.467 -9.286 1.00 92.94 174 ALA A N 1
ATOM 1424 C CA . ALA A 1 174 ? -16.789 5.415 -9.056 1.00 92.94 174 ALA A CA 1
ATOM 1425 C C . ALA A 1 174 ? -17.460 5.820 -10.375 1.00 92.94 174 ALA A C 1
ATOM 1427 O O . ALA A 1 174 ? -18.687 5.841 -10.450 1.00 92.94 174 ALA A O 1
ATOM 1428 N N . PHE A 1 175 ? -16.689 6.078 -11.438 1.00 90.94 175 PHE A N 1
ATOM 1429 C CA . PHE A 1 175 ? -17.252 6.365 -12.758 1.00 90.94 175 PHE A CA 1
ATOM 1430 C C . PHE A 1 175 ? -18.062 5.202 -13.314 1.00 90.94 175 PHE A C 1
ATOM 1432 O O . PHE A 1 175 ? -19.129 5.438 -13.879 1.00 90.94 175 PHE A O 1
ATOM 1439 N N . TYR A 1 176 ? -17.605 3.963 -13.135 1.00 92.38 176 TYR A N 1
ATOM 1440 C CA . TYR A 1 176 ? -18.378 2.792 -13.528 1.00 92.38 176 TYR A CA 1
ATOM 1441 C C . TYR A 1 176 ? -19.715 2.719 -12.774 1.00 92.38 176 TYR A C 1
ATOM 1443 O O . TYR A 1 176 ? -20.771 2.623 -13.399 1.00 92.38 176 TYR A O 1
ATOM 1451 N N . LEU A 1 177 ? -19.690 2.830 -11.444 1.00 94.06 177 LEU A N 1
ATOM 1452 C CA . LEU A 1 177 ? -20.893 2.777 -10.607 1.00 94.06 177 LEU A CA 1
ATOM 1453 C C . LEU A 1 177 ? -21.886 3.903 -10.934 1.00 94.06 177 LEU A C 1
ATOM 1455 O O . LEU A 1 177 ? -23.092 3.668 -10.983 1.00 94.06 177 LEU A O 1
ATOM 1459 N N . ASP A 1 178 ? -21.395 5.112 -11.192 1.00 92.38 178 ASP A N 1
ATOM 1460 C CA . ASP A 1 178 ? -22.233 6.237 -11.604 1.00 92.38 178 ASP A CA 1
ATOM 1461 C C . ASP A 1 178 ? -22.798 6.026 -13.017 1.00 92.38 178 ASP A C 1
ATOM 1463 O O . ASP A 1 178 ? -24.004 5.896 -13.213 1.00 92.38 178 ASP A O 1
ATOM 1467 N N . LYS A 1 179 ? -21.924 5.938 -14.025 1.00 90.31 179 LYS A N 1
ATOM 1468 C CA . LYS A 1 179 ? -22.322 5.998 -15.437 1.00 90.31 179 LYS A CA 1
ATOM 1469 C C . LYS A 1 179 ? -22.963 4.721 -15.957 1.00 90.31 179 LYS A C 1
ATOM 1471 O O . LYS A 1 179 ? -23.739 4.793 -16.905 1.00 90.31 179 LYS A O 1
ATOM 1476 N N . LYS A 1 180 ? -22.613 3.559 -15.401 1.00 91.06 180 LYS A N 1
ATOM 1477 C CA . LYS A 1 180 ? -23.132 2.259 -15.858 1.00 91.06 180 LYS A CA 1
ATOM 1478 C C . LYS A 1 180 ? -24.216 1.696 -14.950 1.00 91.06 180 LYS A C 1
ATOM 1480 O O . LYS A 1 180 ? -24.961 0.835 -15.400 1.00 91.06 180 LYS A O 1
ATOM 1485 N N . MET A 1 181 ? -24.315 2.161 -13.703 1.00 92.88 181 MET A N 1
ATOM 1486 C CA . MET A 1 181 ? -25.263 1.611 -12.726 1.00 92.88 181 MET A CA 1
ATOM 1487 C C . MET A 1 181 ? -26.134 2.660 -12.024 1.00 92.88 181 MET A C 1
ATOM 1489 O O . MET A 1 181 ? -26.965 2.280 -11.200 1.00 92.88 181 MET A O 1
ATOM 1493 N N . GLY A 1 182 ? -25.958 3.954 -12.315 1.00 92.56 182 GLY A N 1
ATOM 1494 C CA . GLY A 1 182 ? -26.767 5.033 -11.742 1.00 92.56 182 GLY A CA 1
ATOM 1495 C C . GLY A 1 182 ? -26.645 5.165 -10.222 1.00 92.56 182 GLY A C 1
ATOM 1496 O O . GLY A 1 182 ? -27.586 5.618 -9.574 1.00 92.56 182 GLY A O 1
ATOM 1497 N N . LYS A 1 183 ? -25.529 4.720 -9.627 1.00 94.06 183 LYS A N 1
ATOM 1498 C CA . LYS A 1 183 ? -25.326 4.757 -8.173 1.00 94.06 183 LYS A CA 1
ATOM 1499 C C . LYS A 1 183 ? -24.978 6.165 -7.709 1.00 94.06 183 LYS A C 1
ATOM 1501 O O . LYS A 1 183 ? -24.177 6.857 -8.336 1.00 94.06 183 LYS A O 1
ATOM 1506 N N . LYS A 1 184 ? -25.515 6.561 -6.556 1.00 95.12 184 LYS A N 1
ATOM 1507 C CA . LYS A 1 184 ? -25.178 7.832 -5.910 1.00 95.12 184 LYS A CA 1
ATOM 1508 C C . LYS A 1 184 ? -23.974 7.658 -4.991 1.00 95.12 184 LYS A C 1
ATOM 1510 O O . LYS A 1 184 ? -23.990 6.827 -4.082 1.00 95.12 184 LYS A O 1
ATOM 1515 N N . ILE A 1 185 ? -22.934 8.457 -5.207 1.00 95.06 185 ILE A N 1
ATOM 1516 C CA . ILE A 1 185 ? -21.601 8.199 -4.651 1.00 95.06 185 ILE A CA 1
ATOM 1517 C C . ILE A 1 185 ? -21.156 9.351 -3.755 1.00 95.06 185 ILE A C 1
ATOM 1519 O O . ILE A 1 185 ? -21.284 10.522 -4.114 1.00 95.06 185 ILE A O 1
ATOM 1523 N N . CYS A 1 186 ? -20.575 9.018 -2.605 1.00 94.38 186 CYS A N 1
ATOM 1524 C CA . CYS A 1 186 ? -19.832 9.956 -1.776 1.00 94.38 186 CYS A CA 1
ATOM 1525 C C . CYS A 1 186 ? -18.346 9.584 -1.765 1.00 94.38 186 CYS A C 1
ATOM 1527 O O . CYS A 1 186 ? -18.000 8.430 -1.543 1.00 94.38 186 CYS A O 1
ATOM 1529 N N . ILE A 1 187 ? -17.460 10.555 -1.979 1.00 93.56 187 ILE A N 1
ATOM 1530 C CA . ILE A 1 187 ? -16.009 10.381 -1.855 1.00 93.56 187 ILE A CA 1
ATOM 1531 C C . ILE A 1 187 ? -15.529 11.232 -0.682 1.00 93.56 187 ILE A C 1
ATOM 1533 O O . ILE A 1 187 ? -15.576 12.461 -0.738 1.00 93.56 187 ILE A O 1
ATOM 1537 N N . LEU A 1 188 ? -15.054 10.589 0.381 1.00 93.06 188 LEU A N 1
ATOM 1538 C CA . LEU A 1 188 ? -14.431 11.232 1.530 1.00 93.06 188 LEU A CA 1
ATOM 1539 C C . LEU A 1 188 ? -12.916 11.298 1.340 1.00 93.06 188 LEU A C 1
ATOM 1541 O O . LEU A 1 188 ? -12.264 10.262 1.220 1.00 93.06 188 LEU A O 1
ATOM 1545 N N . SER A 1 189 ? -12.338 12.501 1.374 1.00 89.94 189 SER A N 1
ATOM 1546 C CA . SER A 1 189 ? -10.894 12.658 1.186 1.00 89.94 189 SER A CA 1
ATOM 1547 C C . SER A 1 189 ? -10.210 13.727 2.039 1.00 89.94 189 SER A C 1
ATOM 1549 O O . SER A 1 189 ? -10.830 14.620 2.620 1.00 89.94 189 SER A O 1
ATOM 1551 N N . LYS A 1 190 ? -8.875 13.654 2.156 1.00 85.88 190 LYS A N 1
ATOM 1552 C CA . LYS A 1 190 ? -8.077 14.684 2.867 1.00 85.88 190 LYS A CA 1
ATOM 1553 C C . LYS A 1 190 ? -7.880 15.955 2.042 1.00 85.88 190 LYS A C 1
ATOM 1555 O O . LYS A 1 190 ? -7.776 17.045 2.607 1.00 85.88 190 LYS A O 1
ATOM 1560 N N . LYS A 1 191 ? -7.814 15.811 0.719 1.00 76.19 191 LYS A N 1
ATOM 1561 C CA . LYS A 1 191 ? -7.648 16.902 -0.245 1.00 76.19 191 LYS A CA 1
ATOM 1562 C C . LYS A 1 191 ? -8.838 16.929 -1.193 1.00 76.19 191 LYS A C 1
ATOM 1564 O O . LYS A 1 191 ? -9.353 15.867 -1.542 1.00 76.19 191 LYS A O 1
ATOM 1569 N N . SER A 1 192 ? -9.242 18.132 -1.597 1.00 71.00 192 SER A N 1
ATOM 1570 C CA . SER A 1 192 ? -10.181 18.293 -2.708 1.00 71.00 192 SER A CA 1
ATOM 1571 C C . SER A 1 192 ? -9.578 17.673 -3.967 1.00 71.00 192 SER A C 1
ATOM 1573 O O . SER A 1 192 ? -8.365 17.754 -4.178 1.00 71.00 192 SER A O 1
ATOM 1575 N N . PHE A 1 193 ? -10.417 17.033 -4.770 1.00 69.81 193 PHE A N 1
ATOM 1576 C CA . PHE A 1 193 ? -10.043 16.447 -6.045 1.00 69.81 193 PHE A CA 1
ATOM 1577 C C . PHE A 1 193 ? -10.926 17.098 -7.103 1.00 69.81 193 PHE A C 1
ATOM 1579 O O . PHE A 1 193 ? -12.134 16.903 -7.123 1.00 69.81 193 PHE A O 1
ATOM 1586 N N . ALA A 1 194 ? -10.315 17.929 -7.941 1.00 53.75 194 ALA A N 1
ATOM 1587 C CA . ALA A 1 194 ? -11.031 18.902 -8.759 1.00 53.75 194 ALA A CA 1
ATOM 1588 C C . ALA A 1 194 ? -11.455 18.394 -10.152 1.00 53.75 194 ALA A C 1
ATOM 1590 O O . ALA A 1 194 ? -11.826 19.208 -10.992 1.00 53.75 194 ALA A O 1
ATOM 1591 N N . LYS A 1 195 ? -11.397 17.089 -10.455 1.00 59.59 195 LYS A N 1
ATOM 1592 C CA . LYS A 1 195 ? -11.798 16.612 -11.792 1.00 59.59 195 LYS A CA 1
ATOM 1593 C C . LYS A 1 195 ? -13.295 16.316 -11.841 1.00 59.59 195 LYS A C 1
ATOM 1595 O O . LYS A 1 195 ? -13.727 15.389 -11.168 1.00 59.59 195 LYS A O 1
ATOM 1600 N N . ASN A 1 196 ? -14.021 17.087 -12.663 1.00 56.78 196 ASN A N 1
ATOM 1601 C CA . ASN A 1 196 ? -15.334 16.824 -13.279 1.00 56.78 196 ASN A CA 1
ATOM 1602 C C . ASN A 1 196 ? -16.159 15.701 -12.624 1.00 56.78 196 ASN A C 1
ATOM 1604 O O . ASN A 1 196 ? -16.467 14.691 -13.261 1.00 56.78 196 ASN A O 1
ATOM 1608 N N . LEU A 1 197 ? -16.504 15.878 -11.347 1.00 68.38 197 LEU A N 1
ATOM 1609 C CA . LEU A 1 197 ? -17.451 15.003 -10.669 1.00 68.38 197 LEU A CA 1
ATOM 1610 C C . LEU A 1 197 ? -18.812 15.189 -11.346 1.00 68.38 197 LEU A C 1
ATOM 1612 O O . LEU A 1 197 ? -19.225 16.316 -11.621 1.00 68.38 197 LEU A O 1
ATOM 1616 N N . SER A 1 198 ? -19.495 14.091 -11.649 1.00 71.19 198 SER A N 1
ATOM 1617 C CA . SER A 1 198 ? -20.873 14.146 -12.132 1.00 71.19 198 SER A CA 1
ATOM 1618 C C . SER A 1 198 ? -21.822 14.609 -11.019 1.00 71.19 198 SER A C 1
ATOM 1620 O O . SER A 1 198 ? -21.489 14.552 -9.837 1.00 71.19 198 SER A O 1
ATOM 1622 N N . ASN A 1 199 ? -23.039 15.026 -11.379 1.00 70.75 199 ASN A N 1
ATOM 1623 C CA . ASN A 1 199 ? -24.044 15.519 -10.422 1.00 70.75 199 ASN A CA 1
ATOM 1624 C C . ASN A 1 199 ? -24.443 14.493 -9.336 1.00 70.75 199 ASN A C 1
ATOM 1626 O O . ASN A 1 199 ? -24.971 14.856 -8.288 1.00 70.75 199 ASN A O 1
ATOM 1630 N N . THR A 1 200 ? -24.211 13.207 -9.581 1.00 81.31 200 THR A N 1
ATOM 1631 C CA . THR A 1 200 ? -24.484 12.063 -8.693 1.00 81.31 200 THR A CA 1
ATOM 1632 C C . THR A 1 200 ? -23.308 11.725 -7.770 1.00 81.31 200 THR A C 1
ATOM 1634 O O . THR A 1 200 ? -23.457 10.904 -6.860 1.00 81.31 200 THR A O 1
ATOM 1637 N N . MET A 1 201 ? -22.151 12.365 -7.965 1.00 88.19 201 MET A N 1
ATOM 1638 C CA . MET A 1 201 ? -20.966 12.226 -7.126 1.00 88.19 201 MET A CA 1
ATOM 1639 C C . MET A 1 201 ? -20.808 13.436 -6.206 1.00 88.19 201 MET A C 1
ATOM 1641 O O . MET A 1 201 ? -20.772 14.584 -6.636 1.00 88.19 201 MET A O 1
ATOM 1645 N N . THR A 1 202 ? -20.662 13.182 -4.908 1.00 90.00 202 THR A N 1
ATOM 1646 C CA . THR A 1 202 ? -20.419 14.221 -3.903 1.00 90.00 202 THR A CA 1
ATOM 1647 C C . THR A 1 202 ? -19.069 14.010 -3.239 1.00 90.00 202 THR A C 1
ATOM 1649 O O . THR A 1 202 ? -18.821 12.959 -2.652 1.00 90.00 202 THR A O 1
ATOM 1652 N N . GLN A 1 203 ? -18.216 15.032 -3.242 1.00 89.06 203 GLN A N 1
ATOM 1653 C CA . GLN A 1 203 ? -16.983 15.008 -2.462 1.00 89.06 203 GLN A CA 1
ATOM 1654 C C . GLN A 1 203 ? -17.188 15.635 -1.079 1.00 89.06 203 GLN A C 1
ATOM 1656 O O . GLN A 1 203 ? -17.688 16.752 -0.949 1.00 89.06 203 GLN A O 1
ATOM 1661 N N . LYS A 1 204 ? -16.738 14.937 -0.035 1.00 89.38 204 LYS A N 1
ATOM 1662 C CA . LYS A 1 204 ? -16.608 15.459 1.329 1.00 89.38 204 LYS A CA 1
ATOM 1663 C C . LYS A 1 204 ? -15.148 15.432 1.748 1.00 89.38 204 LYS A C 1
ATOM 1665 O O . LYS A 1 204 ? -14.361 14.618 1.272 1.00 89.38 204 LYS A O 1
ATOM 1670 N N . THR A 1 205 ? -14.776 16.320 2.666 1.00 88.88 205 THR A N 1
ATOM 1671 C CA . THR A 1 205 ? -13.425 16.312 3.232 1.00 88.88 205 THR A CA 1
ATOM 1672 C C . THR A 1 205 ? -13.451 16.054 4.721 1.00 88.88 205 THR A C 1
ATOM 1674 O O . THR A 1 205 ? -14.335 16.548 5.418 1.00 88.88 205 THR A O 1
ATOM 1677 N N . TRP A 1 206 ? -12.419 15.379 5.234 1.00 87.56 206 TRP A N 1
ATOM 1678 C CA . TRP A 1 206 ? -12.237 15.201 6.679 1.00 87.56 206 TRP A CA 1
ATOM 1679 C C . TRP A 1 206 ? -12.249 16.529 7.440 1.00 87.56 206 TRP A C 1
ATOM 1681 O O . TRP A 1 206 ? -12.621 16.561 8.609 1.00 87.56 206 TRP A O 1
ATOM 1691 N N . LYS A 1 207 ? -11.821 17.627 6.795 1.00 85.56 207 LYS A N 1
ATOM 1692 C CA . LYS A 1 207 ? -11.834 18.981 7.365 1.00 85.56 207 LYS A CA 1
ATOM 1693 C C . LYS A 1 207 ? -13.249 19.468 7.669 1.00 85.56 207 LYS A C 1
ATOM 1695 O O . LYS A 1 207 ? -13.458 19.978 8.763 1.00 85.56 207 LYS A O 1
ATOM 1700 N N . GLY A 1 208 ? -14.192 19.242 6.755 1.00 83.00 208 GLY A N 1
ATOM 1701 C CA . GLY A 1 208 ? -15.586 19.698 6.849 1.00 83.00 208 GLY A CA 1
ATOM 1702 C C . GLY A 1 208 ? -16.504 18.836 7.722 1.00 83.00 208 GLY A C 1
ATOM 1703 O O . GLY A 1 208 ? -17.709 18.813 7.493 1.00 83.00 208 GLY A O 1
ATOM 1704 N N . LEU A 1 209 ? -15.938 18.071 8.658 1.00 87.25 209 LEU A N 1
ATOM 1705 C CA . LEU A 1 209 ? -16.676 17.213 9.590 1.00 87.25 209 LEU A CA 1
ATOM 1706 C C . LEU A 1 209 ? -16.461 17.650 11.051 1.00 87.25 209 LEU A C 1
ATOM 1708 O O . LEU A 1 209 ? -16.650 16.862 11.976 1.00 87.25 209 LEU A O 1
ATOM 1712 N N . ARG A 1 210 ? -16.047 18.902 11.284 1.00 88.62 210 ARG A N 1
ATOM 1713 C CA . ARG A 1 210 ? -15.718 19.435 12.615 1.00 88.62 210 ARG A CA 1
ATOM 1714 C C . ARG A 1 210 ? -16.786 20.429 13.054 1.00 88.62 210 ARG A C 1
ATOM 1716 O O . ARG A 1 210 ? -16.522 21.615 13.132 1.00 88.62 210 ARG A O 1
ATOM 1723 N N . ARG A 1 211 ? -18.000 19.975 13.364 1.00 84.25 211 ARG A N 1
ATOM 1724 C CA . ARG A 1 211 ? -19.096 20.880 13.780 1.00 84.25 211 ARG A CA 1
ATOM 1725 C C . ARG A 1 211 ? -19.812 20.442 15.042 1.00 84.25 211 ARG A C 1
ATOM 1727 O O . ARG A 1 211 ? -19.605 19.338 15.551 1.00 84.25 211 ARG A O 1
ATOM 1734 N N . GLY A 1 212 ? -20.696 21.317 15.516 1.00 84.94 212 GLY A N 1
ATOM 1735 C CA . GLY A 1 212 ? -21.573 21.062 16.651 1.00 84.94 212 GLY A CA 1
ATOM 1736 C C . GLY A 1 212 ? -20.753 20.770 17.901 1.00 84.94 212 GLY A C 1
ATOM 1737 O O . GLY A 1 212 ? -19.807 21.489 18.212 1.00 84.94 212 GLY A O 1
ATOM 1738 N N . ARG A 1 213 ? -21.062 19.668 18.588 1.00 88.56 213 ARG A N 1
ATOM 1739 C CA . ARG A 1 213 ? -20.369 19.265 19.822 1.00 88.56 213 ARG A CA 1
ATOM 1740 C C . ARG A 1 213 ? -18.991 18.621 19.602 1.00 88.56 213 ARG A C 1
ATOM 1742 O O . ARG A 1 213 ? -18.366 18.227 20.580 1.00 88.56 213 ARG A O 1
ATOM 1749 N N . TYR A 1 214 ? -18.498 18.522 18.360 1.00 92.75 214 TYR A N 1
ATOM 1750 C CA . TYR A 1 214 ? -17.242 17.830 18.028 1.00 92.75 214 TYR A CA 1
ATOM 1751 C C . TYR A 1 214 ? -16.061 18.256 18.909 1.00 92.75 214 TYR A C 1
ATOM 1753 O O . TYR A 1 214 ? -15.411 17.399 19.502 1.00 92.75 214 TYR A O 1
ATOM 1761 N N . TYR A 1 215 ? -15.784 19.560 19.011 1.00 94.25 215 TYR A N 1
ATOM 1762 C CA . TYR A 1 215 ? -14.592 20.033 19.717 1.00 94.25 215 TYR A CA 1
ATOM 1763 C C . TYR A 1 215 ? -14.674 19.777 21.229 1.00 94.25 215 TYR A C 1
ATOM 1765 O O . TYR A 1 215 ? -13.702 19.344 21.844 1.00 94.25 215 TYR A O 1
ATOM 1773 N N . PHE A 1 216 ? -15.859 19.943 21.821 1.00 94.31 216 PHE A N 1
ATOM 1774 C CA . PHE A 1 216 ? -16.093 19.634 23.232 1.00 94.31 216 PHE A CA 1
ATOM 1775 C C . PHE A 1 216 ? -15.969 18.135 23.521 1.00 94.31 216 PHE A C 1
ATOM 1777 O O . PHE A 1 216 ? -15.317 17.754 24.491 1.00 94.31 216 PHE A O 1
ATOM 1784 N N . LEU A 1 217 ? -16.514 17.282 22.647 1.00 94.38 217 LEU A N 1
ATOM 1785 C CA . LEU A 1 217 ? -16.344 15.830 22.738 1.00 94.38 217 LEU A CA 1
ATOM 1786 C C . LEU A 1 217 ? -14.874 15.429 22.583 1.00 94.38 217 LEU A C 1
ATOM 1788 O O . LEU A 1 217 ? -14.398 14.577 23.325 1.00 94.38 217 LEU A O 1
ATOM 1792 N N . LEU A 1 218 ? -14.134 16.066 21.671 1.00 94.94 218 LEU A N 1
ATOM 1793 C CA . LEU A 1 218 ? -12.702 15.833 21.492 1.00 94.94 218 LEU A CA 1
ATOM 1794 C C . LEU A 1 218 ? -11.927 16.120 22.784 1.00 94.94 218 LEU A C 1
ATOM 1796 O O . LEU A 1 218 ? -11.117 15.290 23.193 1.00 94.94 218 LEU A O 1
ATOM 1800 N N . LEU A 1 219 ? -12.183 17.258 23.437 1.00 94.94 219 LEU A N 1
ATOM 1801 C CA . LEU A 1 219 ? -11.546 17.605 24.710 1.00 94.94 219 LEU A CA 1
ATOM 1802 C C . LEU A 1 219 ? -11.950 16.633 25.823 1.00 94.94 219 LEU A C 1
ATOM 1804 O O . LEU A 1 219 ? -11.077 16.076 26.489 1.00 94.94 219 LEU A O 1
ATOM 1808 N N . TYR A 1 220 ? -13.251 16.385 25.988 1.00 94.94 220 TYR A N 1
ATOM 1809 C CA . TYR A 1 220 ? -13.777 15.477 27.006 1.00 94.94 220 TYR A CA 1
ATOM 1810 C C . TYR A 1 220 ? -13.168 14.076 26.887 1.00 94.94 220 TYR A C 1
ATOM 1812 O O . TYR A 1 220 ? -12.599 13.552 27.848 1.00 94.94 220 TYR A O 1
ATOM 1820 N N . HIS A 1 221 ? -13.216 13.486 25.692 1.00 93.94 221 HIS A N 1
ATOM 1821 C CA . HIS A 1 221 ? -12.660 12.163 25.440 1.00 93.94 221 HIS A CA 1
ATOM 1822 C C . HIS A 1 221 ? -11.141 12.139 25.588 1.00 93.94 221 HIS A C 1
ATOM 1824 O O . HIS A 1 221 ? -10.596 11.156 26.081 1.00 93.94 221 HIS A O 1
ATOM 1830 N N . TYR A 1 222 ? -10.439 13.211 25.216 1.00 93.06 222 TYR A N 1
ATOM 1831 C CA . TYR A 1 222 ? -8.992 13.281 25.397 1.00 93.06 222 TYR A CA 1
ATOM 1832 C C . TYR A 1 222 ? -8.606 13.255 26.876 1.00 93.06 222 TYR A C 1
ATOM 1834 O O . TYR A 1 222 ? -7.805 12.411 27.274 1.00 93.06 222 TYR A O 1
ATOM 1842 N N . PHE A 1 223 ? -9.190 14.125 27.702 1.00 91.81 223 PHE A N 1
ATOM 1843 C CA . PHE A 1 223 ? -8.848 14.196 29.124 1.00 91.81 223 PHE A CA 1
ATOM 1844 C C . PHE A 1 223 ? -9.331 12.978 29.915 1.00 91.81 223 PHE A C 1
ATOM 1846 O O . PHE A 1 223 ? -8.564 12.454 30.722 1.00 91.81 223 PHE A O 1
ATOM 1853 N N . SER A 1 224 ? -10.540 12.477 29.645 1.00 90.19 224 SER A N 1
ATOM 1854 C CA . SER A 1 224 ? -11.023 11.234 30.266 1.00 90.19 224 SER A CA 1
ATOM 1855 C C . SER A 1 224 ? -10.124 10.050 29.912 1.00 90.19 224 SER A C 1
ATOM 1857 O O . SER A 1 224 ? -9.698 9.321 30.800 1.00 90.19 224 SER A O 1
ATOM 1859 N N . THR A 1 225 ? -9.720 9.917 28.646 1.00 89.19 225 THR A N 1
ATOM 1860 C CA . THR A 1 225 ? -8.816 8.837 28.231 1.00 89.19 225 THR A CA 1
ATOM 1861 C C . THR A 1 225 ? -7.426 8.976 28.851 1.00 89.19 225 THR A C 1
ATOM 1863 O O . THR A 1 225 ? -6.821 7.976 29.227 1.00 89.19 225 THR A O 1
ATOM 1866 N N . LEU A 1 226 ? -6.902 10.200 28.997 1.00 88.25 226 LEU A N 1
ATOM 1867 C CA . LEU A 1 226 ? -5.643 10.432 29.713 1.00 88.25 226 LEU A CA 1
ATOM 1868 C C . LEU A 1 226 ? -5.715 9.967 31.169 1.00 88.25 226 LEU A C 1
ATOM 1870 O O . LEU A 1 226 ? -4.743 9.397 31.668 1.00 88.25 226 LEU A O 1
ATOM 1874 N N . TRP A 1 227 ? -6.843 10.220 31.831 1.00 87.00 227 TRP A N 1
ATOM 1875 C CA . TRP A 1 227 ? -7.084 9.757 33.189 1.00 87.00 227 TRP A CA 1
ATOM 1876 C C . TRP A 1 227 ? -7.135 8.229 33.253 1.00 87.00 227 TRP A C 1
ATOM 1878 O O . TRP A 1 227 ? -6.380 7.641 34.023 1.00 87.00 227 TRP A O 1
ATOM 1888 N N . THR A 1 228 ? -7.930 7.587 32.390 1.00 85.81 228 THR A N 1
ATOM 1889 C CA . THR A 1 228 ? -8.022 6.120 32.318 1.00 85.81 228 THR A CA 1
ATOM 1890 C C . THR A 1 228 ? -6.655 5.487 32.086 1.00 85.81 228 THR A C 1
ATOM 1892 O O . THR A 1 228 ? -6.263 4.611 32.846 1.00 85.81 228 THR A O 1
ATOM 1895 N N . PHE A 1 229 ? -5.876 5.985 31.118 1.00 84.75 229 PHE A N 1
ATOM 1896 C CA . PHE A 1 229 ? -4.507 5.510 30.899 1.00 84.75 229 PHE A CA 1
ATOM 1897 C C . PHE A 1 229 ? -3.663 5.618 32.170 1.00 84.75 229 PHE A C 1
ATOM 1899 O O . PHE A 1 229 ? -2.992 4.662 32.528 1.00 84.75 229 PHE A O 1
ATOM 1906 N N . ARG A 1 230 ? -3.698 6.760 32.870 1.00 84.75 230 ARG A N 1
ATOM 1907 C CA . ARG A 1 230 ? -2.901 6.964 34.087 1.00 84.75 230 ARG A CA 1
ATOM 1908 C C . ARG A 1 230 ? -3.242 5.954 35.184 1.00 84.75 230 ARG A C 1
ATOM 1910 O O . ARG A 1 230 ? -2.327 5.506 35.864 1.00 84.75 230 ARG A O 1
ATOM 1917 N N . VAL A 1 231 ? -4.521 5.628 35.356 1.00 85.44 231 VAL A N 1
ATOM 1918 C CA . VAL A 1 231 ? -4.981 4.655 36.359 1.00 85.44 231 VAL A CA 1
ATOM 1919 C C . VAL A 1 231 ? -4.595 3.228 35.957 1.00 85.44 231 VAL A C 1
ATOM 1921 O O . VAL A 1 231 ? -4.151 2.461 36.804 1.00 85.44 231 VAL A O 1
ATOM 1924 N N . SER A 1 232 ? -4.693 2.886 34.669 1.00 83.94 232 SER A N 1
ATOM 1925 C CA . SER A 1 232 ? -4.430 1.529 34.175 1.00 83.94 232 SER A CA 1
ATOM 1926 C C . SER A 1 232 ? -2.948 1.180 33.997 1.00 83.94 232 SER A C 1
ATOM 1928 O O . SER A 1 232 ? -2.636 0.003 33.860 1.00 83.94 232 SER A O 1
ATOM 1930 N N . LEU A 1 233 ? -2.024 2.153 34.008 1.00 82.88 233 LEU A N 1
ATOM 1931 C CA . LEU A 1 233 ? -0.591 1.899 33.779 1.00 82.88 233 LEU A CA 1
ATOM 1932 C C . LEU A 1 233 ? -0.012 0.844 34.732 1.00 82.88 233 LEU A C 1
ATOM 1934 O O . LEU A 1 233 ? 0.606 -0.099 34.259 1.00 82.88 233 LEU A O 1
ATOM 1938 N N . LEU A 1 234 ? -0.253 0.964 36.041 1.00 83.50 234 LEU A N 1
ATOM 1939 C CA . LEU A 1 234 ? 0.264 0.007 37.033 1.00 83.50 234 LEU A CA 1
ATOM 1940 C C . LEU A 1 234 ? -0.308 -1.402 36.832 1.00 83.50 234 LEU A C 1
ATOM 1942 O O . LEU A 1 234 ? 0.387 -2.401 36.993 1.00 83.50 234 LEU A O 1
ATOM 1946 N N . GLU A 1 235 ? -1.590 -1.492 36.474 1.00 84.38 235 GLU A N 1
ATOM 1947 C CA . GLU A 1 235 ? -2.229 -2.776 36.193 1.00 84.38 235 GLU A CA 1
ATOM 1948 C C . GLU A 1 235 ? -1.612 -3.431 34.952 1.00 84.38 235 GLU A C 1
ATOM 1950 O O . GLU A 1 235 ? -1.323 -4.628 34.959 1.00 84.38 235 GLU A O 1
ATOM 1955 N N . TRP A 1 236 ? -1.381 -2.652 33.894 1.00 84.75 236 TRP A N 1
ATOM 1956 C CA . TRP A 1 236 ? -0.751 -3.149 32.677 1.00 84.75 236 TRP A CA 1
ATOM 1957 C C . TRP A 1 236 ? 0.712 -3.523 32.904 1.00 84.75 236 TRP A C 1
ATOM 1959 O O . TRP A 1 236 ? 1.118 -4.576 32.426 1.00 84.75 236 TRP A O 1
ATOM 1969 N N . GLU A 1 237 ? 1.475 -2.767 33.697 1.00 85.12 237 GLU A N 1
ATOM 1970 C CA . GLU A 1 237 ? 2.850 -3.136 34.075 1.00 85.12 237 GLU A CA 1
ATOM 1971 C C . GLU A 1 237 ? 2.901 -4.549 34.670 1.00 85.12 237 GLU A C 1
ATOM 1973 O O . GLU A 1 237 ? 3.730 -5.358 34.258 1.00 85.12 237 GLU A O 1
ATOM 1978 N N . ASN A 1 238 ? 1.940 -4.901 35.529 1.00 83.38 238 ASN A N 1
ATOM 1979 C CA . ASN A 1 238 ? 1.834 -6.249 36.092 1.00 83.38 238 ASN A CA 1
ATOM 1980 C C . ASN A 1 238 ? 1.391 -7.320 35.076 1.00 83.38 238 ASN A C 1
ATOM 1982 O O . ASN A 1 238 ? 1.728 -8.490 35.235 1.00 83.38 238 ASN A O 1
ATOM 1986 N N . GLN A 1 239 ? 0.605 -6.959 34.057 1.00 82.25 239 GLN A N 1
ATOM 1987 C CA . GLN A 1 239 ? 0.037 -7.916 33.094 1.00 82.25 239 GLN A CA 1
ATOM 1988 C C . GLN A 1 239 ? 0.938 -8.189 31.890 1.00 82.25 239 GLN A C 1
ATOM 1990 O O . GLN A 1 239 ? 0.947 -9.306 31.373 1.00 82.25 239 GLN A O 1
ATOM 1995 N N . ILE A 1 240 ? 1.625 -7.158 31.397 1.00 82.38 240 ILE A N 1
ATOM 1996 C CA . ILE A 1 240 ? 2.376 -7.191 30.135 1.00 82.38 240 ILE A CA 1
ATOM 1997 C C . ILE A 1 240 ? 3.836 -6.741 30.308 1.00 82.38 240 ILE A C 1
ATOM 1999 O O . ILE A 1 240 ? 4.580 -6.675 29.333 1.00 82.38 240 ILE A O 1
ATOM 2003 N N . GLY A 1 241 ? 4.257 -6.416 31.531 1.00 82.69 241 GLY A N 1
ATOM 2004 C CA . GLY A 1 241 ? 5.609 -5.961 31.836 1.00 82.69 241 GLY A CA 1
ATOM 2005 C C . GLY A 1 241 ? 5.838 -4.469 31.583 1.00 82.69 241 GLY A C 1
ATOM 2006 O O . GLY A 1 241 ? 5.056 -3.764 30.926 1.00 82.69 241 GLY A O 1
ATOM 2007 N N . ASN A 1 242 ? 6.965 -3.977 32.099 1.00 83.44 242 ASN A N 1
ATOM 2008 C CA . ASN A 1 242 ? 7.305 -2.555 32.088 1.00 83.44 242 ASN A CA 1
ATOM 2009 C 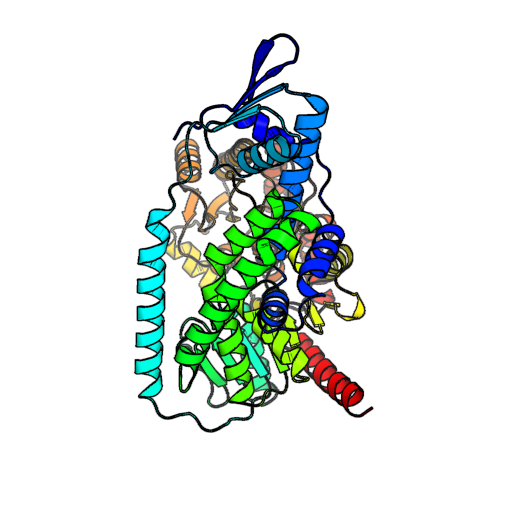C . ASN A 1 242 ? 7.589 -2.028 30.678 1.00 83.44 242 ASN A C 1
ATOM 2011 O O . ASN A 1 242 ? 7.167 -0.922 30.317 1.00 83.44 242 ASN A O 1
ATOM 2015 N N . TYR A 1 243 ? 8.255 -2.824 29.837 1.00 83.88 243 TYR A N 1
ATOM 2016 C CA . TYR A 1 243 ? 8.620 -2.386 28.493 1.00 83.88 243 TYR A CA 1
ATOM 2017 C C . TYR A 1 243 ? 7.399 -2.170 27.592 1.00 83.88 243 TYR A C 1
ATOM 2019 O O . TYR A 1 243 ? 7.255 -1.103 26.983 1.00 83.88 243 TYR A O 1
ATOM 2027 N N . LEU A 1 244 ? 6.496 -3.154 27.530 1.00 82.44 244 LEU A N 1
ATOM 2028 C CA . LEU A 1 244 ? 5.296 -3.074 26.694 1.00 82.44 244 LEU A CA 1
ATOM 2029 C C . LEU A 1 244 ? 4.340 -1.989 27.191 1.00 82.44 244 LEU A C 1
ATOM 2031 O O . LEU A 1 244 ? 3.781 -1.241 26.384 1.00 82.44 244 LEU A O 1
ATOM 2035 N N . THR A 1 245 ? 4.233 -1.807 28.508 1.00 84.81 245 THR A N 1
ATOM 2036 C CA . THR A 1 245 ? 3.458 -0.700 29.081 1.00 84.81 245 THR A CA 1
ATOM 2037 C C . THR A 1 245 ? 4.054 0.661 28.709 1.00 84.81 245 THR A C 1
ATOM 2039 O O . THR A 1 245 ? 3.338 1.573 28.282 1.00 84.81 245 THR A O 1
ATOM 2042 N N . SER A 1 246 ? 5.384 0.789 28.740 1.00 82.75 246 SER A N 1
ATOM 2043 C CA . SER A 1 246 ? 6.086 1.981 28.253 1.00 82.75 246 SER A CA 1
ATOM 2044 C C . SER A 1 246 ? 5.850 2.232 26.757 1.00 82.75 246 SER A C 1
ATOM 2046 O O . SER A 1 246 ? 5.715 3.386 26.335 1.00 82.75 246 SER A O 1
ATOM 2048 N N . ALA A 1 247 ? 5.785 1.174 25.943 1.00 81.75 247 ALA A N 1
ATOM 2049 C CA . ALA A 1 247 ? 5.495 1.267 24.514 1.00 81.75 247 ALA A CA 1
ATOM 2050 C C . ALA A 1 247 ? 4.059 1.758 24.244 1.00 81.75 247 ALA A C 1
ATOM 2052 O O . ALA A 1 247 ? 3.857 2.614 23.377 1.00 81.75 247 ALA A O 1
ATOM 2053 N N . LEU A 1 248 ? 3.072 1.302 25.023 1.00 81.19 248 LEU A N 1
ATOM 2054 C CA . LEU A 1 248 ? 1.692 1.800 24.958 1.00 81.19 248 LEU A CA 1
ATOM 2055 C C . LEU A 1 248 ? 1.586 3.272 25.367 1.00 81.19 248 LEU A C 1
ATOM 2057 O O . LEU A 1 248 ? 0.881 4.049 24.719 1.00 81.19 248 LEU A O 1
ATOM 2061 N N . ASP A 1 249 ? 2.317 3.693 26.398 1.00 82.81 249 ASP A N 1
ATOM 2062 C CA . ASP A 1 249 ? 2.362 5.098 26.808 1.00 82.81 249 ASP A CA 1
ATOM 2063 C C . ASP A 1 249 ? 3.043 5.988 25.746 1.00 82.81 249 ASP A C 1
ATOM 2065 O O . ASP A 1 249 ? 2.604 7.113 25.476 1.00 82.81 249 ASP A O 1
ATOM 2069 N N . ASP A 1 250 ? 4.073 5.474 25.065 1.00 80.75 250 ASP A N 1
ATOM 2070 C CA . ASP A 1 250 ? 4.674 6.123 23.896 1.00 80.75 250 ASP A CA 1
ATOM 2071 C C . ASP A 1 250 ? 3.685 6.254 22.735 1.00 80.75 250 ASP A C 1
ATOM 2073 O O . ASP A 1 250 ? 3.586 7.329 22.128 1.00 80.75 250 ASP A O 1
ATOM 2077 N N . TRP A 1 251 ? 2.929 5.194 22.441 1.00 83.50 251 TRP A N 1
ATOM 2078 C CA . TRP A 1 251 ? 1.862 5.236 21.447 1.00 83.50 251 TRP A CA 1
ATOM 2079 C C . TRP A 1 251 ? 0.816 6.290 21.813 1.00 83.50 251 TRP A C 1
ATOM 2081 O O . TRP A 1 251 ? 0.504 7.153 20.988 1.00 83.50 251 TRP A O 1
ATOM 2091 N N . ARG A 1 252 ? 0.334 6.291 23.062 1.00 86.31 252 ARG A N 1
ATOM 2092 C CA . ARG A 1 252 ? -0.652 7.250 23.575 1.00 86.31 252 ARG A CA 1
ATOM 2093 C C . ARG A 1 252 ? -0.174 8.682 23.363 1.00 86.31 252 ARG A C 1
ATOM 2095 O O . ARG A 1 252 ? -0.899 9.494 22.787 1.00 86.31 252 ARG A O 1
ATOM 2102 N N . ARG A 1 253 ? 1.060 8.999 23.769 1.00 82.56 253 ARG A N 1
ATOM 2103 C CA . ARG A 1 253 ? 1.654 10.336 23.588 1.00 82.56 253 ARG A CA 1
ATOM 2104 C C . ARG A 1 253 ? 1.664 10.791 22.127 1.00 82.56 2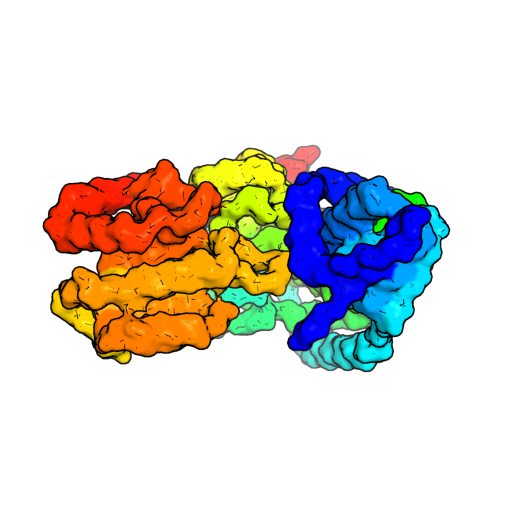53 ARG A C 1
ATOM 2106 O O . ARG A 1 253 ? 1.458 11.975 21.862 1.00 82.56 253 ARG A O 1
ATOM 2113 N N . LYS A 1 254 ? 1.927 9.876 21.192 1.00 80.75 254 LYS A N 1
ATOM 2114 C CA . LYS A 1 254 ? 2.066 10.183 19.759 1.00 80.75 254 LYS A CA 1
ATOM 2115 C C . LYS A 1 254 ? 0.722 10.229 19.027 1.00 80.75 254 LYS A C 1
ATOM 2117 O O . LYS A 1 254 ? 0.540 11.070 18.143 1.00 80.75 254 LYS A O 1
ATOM 2122 N N . ASN A 1 255 ? -0.214 9.354 19.397 1.00 84.06 255 ASN A N 1
ATOM 2123 C CA . ASN A 1 255 ? -1.360 9.011 18.555 1.00 84.06 255 ASN A CA 1
ATOM 2124 C C . ASN A 1 255 ? -2.729 9.297 19.182 1.00 84.06 255 ASN A C 1
ATOM 2126 O O . ASN A 1 255 ? -3.676 9.482 18.421 1.00 84.06 255 ASN A O 1
ATOM 2130 N N . LEU A 1 256 ? -2.857 9.427 20.511 1.00 87.44 256 LEU A N 1
ATOM 2131 C CA . LEU A 1 256 ? -4.167 9.507 21.182 1.00 87.44 256 LEU A CA 1
ATOM 2132 C C . LEU A 1 256 ? -5.075 10.607 20.610 1.00 87.44 256 LEU A C 1
ATOM 2134 O O . LEU A 1 256 ? -6.228 10.359 20.269 1.00 87.44 256 LEU A O 1
ATOM 2138 N N . LYS A 1 257 ? -4.540 11.820 20.434 1.00 90.12 257 LYS A N 1
ATOM 2139 C CA . LYS A 1 257 ? -5.300 12.952 19.878 1.00 90.12 257 LYS A CA 1
ATOM 2140 C C . LYS A 1 257 ? -5.805 12.692 18.451 1.00 90.12 257 LYS A C 1
ATOM 2142 O O . LYS A 1 257 ? -6.918 13.077 18.106 1.00 90.12 257 LYS A O 1
ATOM 2147 N N . LYS A 1 258 ? -5.005 11.999 17.628 1.00 88.38 258 LYS A N 1
ATOM 2148 C CA . LYS A 1 258 ? -5.391 11.611 16.263 1.00 88.38 258 LYS A CA 1
ATOM 2149 C C . LYS A 1 258 ? -6.453 10.510 16.292 1.00 88.38 258 LYS A C 1
ATOM 2151 O O . LYS A 1 258 ? -7.413 10.614 15.538 1.00 88.38 258 LYS A O 1
ATOM 2156 N N . ALA A 1 259 ? -6.295 9.521 17.175 1.00 88.94 259 ALA A N 1
ATOM 2157 C CA . ALA A 1 259 ? -7.229 8.412 17.356 1.00 88.94 259 ALA A CA 1
ATOM 2158 C C . ALA A 1 259 ? -8.627 8.914 17.735 1.00 88.94 259 ALA A C 1
ATOM 2160 O O . ALA A 1 259 ? -9.600 8.584 17.066 1.00 88.94 259 ALA A O 1
ATOM 2161 N N . ILE A 1 260 ? -8.727 9.783 18.749 1.00 91.88 260 ILE A N 1
ATOM 2162 C CA . ILE A 1 260 ? -10.019 10.325 19.208 1.00 91.88 260 ILE A CA 1
ATOM 2163 C C . ILE A 1 260 ? -10.673 11.171 18.119 1.00 91.88 260 ILE A C 1
ATOM 2165 O O . ILE A 1 260 ? -11.866 11.040 17.862 1.00 91.88 260 ILE A O 1
ATOM 2169 N N . ARG A 1 261 ? -9.897 12.019 17.436 1.00 92.25 261 ARG A N 1
ATOM 2170 C CA . ARG A 1 261 ? -10.408 12.804 16.310 1.00 92.25 261 ARG A CA 1
ATOM 2171 C C . ARG A 1 261 ? -11.049 11.914 15.247 1.00 92.25 261 ARG A C 1
ATOM 2173 O O . ARG A 1 261 ? -12.142 12.212 14.780 1.00 92.25 261 ARG A O 1
ATOM 2180 N N . ILE A 1 262 ? -10.355 10.859 14.841 1.00 90.50 262 ILE A N 1
ATOM 2181 C CA . ILE A 1 262 ? -10.804 9.983 13.758 1.00 90.50 262 ILE A CA 1
ATOM 2182 C C . ILE A 1 262 ? -11.986 9.132 14.208 1.00 90.50 262 ILE A C 1
ATOM 2184 O O . ILE A 1 262 ? -12.938 8.996 13.445 1.00 90.50 262 ILE A O 1
ATOM 2188 N N . TYR A 1 263 ? -11.989 8.686 15.465 1.00 91.62 263 TYR A N 1
ATOM 2189 C CA . TYR A 1 263 ? -13.139 8.049 16.097 1.00 91.62 263 TYR A CA 1
ATOM 2190 C C . TYR A 1 263 ? -14.391 8.936 15.989 1.00 91.62 263 TYR A C 1
ATOM 2192 O O . TYR A 1 263 ? -15.420 8.515 15.464 1.00 91.62 263 TYR A O 1
ATOM 2200 N N . LEU A 1 264 ? -14.292 10.200 16.417 1.00 92.94 264 LEU A N 1
ATOM 2201 C CA . LEU A 1 264 ? -15.419 11.137 16.408 1.00 92.94 264 LEU A CA 1
ATOM 2202 C C . LEU A 1 264 ? -15.879 11.491 14.991 1.00 92.94 264 LEU A C 1
ATOM 2204 O O . LEU A 1 264 ? -17.080 11.554 14.734 1.00 92.94 264 LEU A O 1
ATOM 2208 N N . ILE A 1 265 ? -14.940 11.718 14.069 1.00 91.94 265 ILE A N 1
ATOM 2209 C CA . ILE A 1 265 ? -15.281 12.060 12.686 1.00 91.94 265 ILE A CA 1
ATOM 2210 C C . ILE A 1 265 ? -15.919 10.865 11.963 1.00 91.94 265 ILE A C 1
ATOM 2212 O O . ILE A 1 265 ? -16.887 11.066 11.232 1.00 91.94 265 ILE A O 1
ATOM 2216 N N . SER A 1 266 ? -15.434 9.642 12.196 1.00 92.19 266 SER A N 1
ATOM 2217 C CA . SER A 1 266 ? -15.995 8.423 11.596 1.00 92.19 266 SER A CA 1
ATOM 2218 C C . SER A 1 266 ? -17.444 8.202 12.034 1.00 92.19 266 SER A C 1
ATOM 2220 O O . SER A 1 266 ? -18.307 8.008 11.185 1.00 92.19 266 SER A O 1
ATOM 2222 N N . LYS A 1 267 ? -17.754 8.355 13.331 1.00 91.44 267 LYS A N 1
ATOM 2223 C CA . LYS A 1 267 ? -19.150 8.320 13.809 1.00 91.44 267 LYS A CA 1
ATOM 2224 C C . LYS A 1 267 ? -20.002 9.416 13.172 1.00 91.44 267 LYS A C 1
ATOM 2226 O O . LYS A 1 267 ? -21.138 9.177 12.788 1.00 91.44 267 LYS A O 1
ATOM 2231 N N . ARG A 1 268 ? -19.457 10.630 13.041 1.00 90.50 268 ARG A N 1
ATOM 2232 C CA . ARG A 1 268 ? -20.205 11.765 12.488 1.00 90.50 268 ARG A CA 1
ATOM 2233 C C . ARG A 1 268 ? -20.553 11.577 11.013 1.00 90.50 268 ARG A C 1
ATOM 2235 O O . ARG A 1 268 ? -21.662 11.918 10.614 1.00 90.50 268 ARG A O 1
ATOM 2242 N N . ILE A 1 269 ? -19.623 11.102 10.183 1.00 91.81 269 ILE A N 1
ATOM 2243 C CA . ILE A 1 269 ? -19.912 10.963 8.749 1.00 91.81 269 ILE A CA 1
ATOM 2244 C C . ILE A 1 269 ? -21.017 9.937 8.495 1.00 91.81 269 ILE A C 1
ATOM 2246 O O . ILE A 1 269 ? -21.863 10.189 7.630 1.00 91.81 269 ILE A O 1
ATOM 2250 N N . LEU A 1 270 ? -21.011 8.846 9.266 1.00 92.31 270 LEU A N 1
ATOM 2251 C CA . LEU A 1 270 ? -22.025 7.798 9.233 1.00 92.31 270 LEU A CA 1
ATOM 2252 C C . LEU A 1 270 ? -23.363 8.267 9.823 1.00 92.31 270 LEU A C 1
ATOM 2254 O O . LEU A 1 270 ? -24.410 7.986 9.260 1.00 92.31 270 LEU A O 1
ATOM 2258 N N . SER A 1 271 ? -23.356 9.116 10.856 1.00 89.69 271 SER A N 1
ATOM 2259 C CA . SER A 1 271 ? -24.604 9.668 11.404 1.00 89.69 271 SER A CA 1
ATOM 2260 C C . SER A 1 271 ? -25.236 10.770 10.540 1.00 89.69 271 SER A C 1
ATOM 2262 O O . SER A 1 271 ? -26.418 11.064 10.680 1.00 89.69 271 SER A O 1
ATOM 2264 N N . GLN A 1 272 ? -24.459 11.459 9.697 1.00 87.69 272 GLN A N 1
ATOM 2265 C CA . GLN A 1 272 ? -24.957 12.571 8.873 1.00 87.69 272 GLN A CA 1
ATOM 2266 C C . GLN A 1 272 ? -25.620 12.119 7.563 1.00 87.69 272 GLN A C 1
ATOM 2268 O O . GLN A 1 272 ? -26.258 12.932 6.896 1.00 87.69 272 GLN A O 1
ATOM 2273 N N . ASN A 1 273 ? -25.380 10.886 7.116 1.00 90.81 273 ASN A N 1
ATOM 2274 C CA . ASN A 1 273 ? -25.832 10.380 5.818 1.00 90.81 273 ASN A CA 1
ATOM 2275 C C . ASN A 1 273 ? -25.974 8.867 5.907 1.00 90.81 273 ASN A C 1
ATOM 2277 O O . ASN A 1 273 ? -25.169 8.228 6.570 1.00 90.81 273 ASN A O 1
ATOM 2281 N N . THR A 1 274 ? -26.905 8.285 5.164 1.00 92.94 274 THR A N 1
ATOM 2282 C CA . THR A 1 274 ? -26.992 6.826 5.069 1.00 92.94 274 THR A CA 1
ATOM 2283 C C . THR A 1 274 ? -26.143 6.326 3.907 1.00 92.94 274 THR A C 1
ATOM 2285 O O . THR A 1 274 ? -26.218 6.890 2.808 1.00 92.94 274 THR A O 1
ATOM 2288 N N . TYR A 1 275 ? -25.417 5.231 4.118 1.00 95.69 275 TYR A N 1
ATOM 2289 C CA . TYR A 1 275 ? -24.632 4.555 3.087 1.00 95.69 275 TYR A CA 1
ATOM 2290 C C . TYR A 1 275 ? -25.059 3.094 2.995 1.00 95.69 275 TYR A C 1
ATOM 2292 O O . TYR A 1 275 ? -25.212 2.441 4.022 1.00 95.69 275 TYR A O 1
ATOM 2300 N N . ARG A 1 276 ? -25.234 2.566 1.779 1.00 95.94 276 ARG A N 1
ATOM 2301 C CA . ARG A 1 276 ? -25.486 1.123 1.593 1.00 95.94 276 ARG A CA 1
ATOM 2302 C C . ARG A 1 276 ? -24.214 0.286 1.631 1.00 95.94 276 ARG A C 1
ATOM 2304 O O . ARG A 1 276 ? -24.299 -0.918 1.824 1.00 95.94 276 ARG A O 1
ATOM 2311 N N . SER A 1 277 ? -23.061 0.904 1.399 1.00 97.12 277 SER A N 1
ATOM 2312 C CA . SER A 1 277 ? -21.755 0.253 1.460 1.00 97.12 277 SER A CA 1
ATOM 2313 C C . SER A 1 277 ? -20.629 1.273 1.600 1.00 97.12 277 SER A C 1
ATOM 2315 O O . SER A 1 277 ? -20.785 2.446 1.236 1.00 97.12 277 SER A O 1
ATOM 2317 N N . ILE A 1 278 ? -19.479 0.816 2.090 1.00 97.38 278 ILE A N 1
ATOM 2318 C CA . ILE A 1 278 ? -18.245 1.599 2.156 1.00 97.38 278 ILE A CA 1
ATOM 2319 C C . ILE A 1 278 ? -17.142 0.866 1.401 1.00 97.38 278 ILE A C 1
ATOM 2321 O O . ILE A 1 278 ? -16.964 -0.337 1.567 1.00 97.38 278 ILE A O 1
ATOM 2325 N N . VAL A 1 279 ? -16.376 1.604 0.602 1.00 97.50 279 VAL A N 1
ATOM 2326 C CA . VAL A 1 279 ? -15.225 1.090 -0.135 1.00 97.50 279 VAL A CA 1
ATOM 2327 C C . VAL A 1 279 ? -13.953 1.798 0.322 1.00 97.50 279 VAL A C 1
ATOM 2329 O O . VAL A 1 279 ? -13.865 3.031 0.352 1.00 97.50 279 VAL A O 1
ATOM 2332 N N . VAL A 1 280 ? -12.940 1.003 0.650 1.00 95.31 280 VAL A N 1
ATOM 2333 C CA . VAL A 1 280 ? -11.593 1.456 1.012 1.00 95.31 280 VAL A CA 1
ATOM 2334 C C . VAL A 1 280 ? -10.568 0.784 0.105 1.00 95.31 280 VAL A C 1
ATOM 2336 O O . VAL A 1 280 ? -10.855 -0.232 -0.515 1.00 95.31 280 VAL A O 1
ATOM 2339 N N . THR A 1 281 ? -9.368 1.345 0.003 1.00 92.38 281 THR A N 1
ATOM 2340 C CA . THR A 1 281 ? -8.299 0.801 -0.865 1.00 92.38 281 THR A CA 1
ATOM 2341 C C . THR A 1 281 ? -7.047 0.382 -0.105 1.00 92.38 281 THR A C 1
ATOM 2343 O O . THR A 1 281 ? -6.126 -0.209 -0.658 1.00 92.38 281 THR A O 1
ATOM 2346 N N . ASP A 1 282 ? -7.014 0.703 1.181 1.00 87.38 282 ASP A N 1
ATOM 2347 C CA . ASP A 1 282 ? -5.932 0.369 2.087 1.00 87.38 282 ASP A CA 1
ATOM 2348 C C . ASP A 1 282 ? -6.578 -0.090 3.400 1.00 87.38 282 ASP A C 1
ATOM 2350 O O . ASP A 1 282 ? -7.211 0.733 4.074 1.00 87.38 282 ASP A O 1
ATOM 2354 N N . PRO A 1 283 ? -6.496 -1.387 3.753 1.00 81.69 283 PRO A N 1
ATOM 2355 C CA . PRO A 1 283 ? -7.081 -1.889 4.998 1.00 81.69 283 PRO A CA 1
ATOM 2356 C C . PRO A 1 283 ? -6.333 -1.346 6.224 1.00 81.69 283 PRO A C 1
ATOM 2358 O O . PRO A 1 283 ? -6.842 -1.407 7.352 1.00 81.69 283 PRO A O 1
ATOM 2361 N N . SER A 1 284 ? -5.129 -0.807 5.993 1.00 77.12 284 SER A N 1
ATOM 2362 C CA . SER A 1 284 ? -4.214 -0.351 7.017 1.00 77.12 284 SER A CA 1
ATOM 2363 C C . SER A 1 284 ? -4.317 1.157 7.317 1.00 77.12 284 SER A C 1
ATOM 2365 O O . SER A 1 284 ? -3.857 1.643 8.360 1.00 77.12 284 SER A O 1
ATOM 2367 N N . ASP A 1 285 ? -4.947 1.930 6.430 1.00 82.62 285 ASP A N 1
ATOM 2368 C CA . ASP A 1 285 ? -5.084 3.366 6.631 1.00 82.62 285 ASP A CA 1
ATOM 2369 C C . ASP A 1 285 ? -5.931 3.661 7.885 1.00 82.62 285 ASP A C 1
ATOM 2371 O O . ASP A 1 285 ? -7.019 3.121 8.101 1.00 82.62 285 ASP A O 1
ATOM 2375 N N . PHE A 1 286 ? -5.387 4.519 8.750 1.00 78.69 286 PHE A N 1
ATOM 2376 C CA . PHE A 1 286 ? -5.905 4.761 10.096 1.00 78.69 286 PHE A CA 1
ATOM 2377 C C . PHE A 1 286 ? -7.333 5.329 10.087 1.00 78.69 286 PHE A C 1
ATOM 2379 O O . PHE A 1 286 ? -8.173 4.963 10.909 1.00 78.69 286 PHE A O 1
ATOM 2386 N N . GLU A 1 287 ? -7.620 6.210 9.132 1.00 86.62 287 GLU A N 1
ATOM 2387 C CA . GLU A 1 287 ? -8.944 6.773 8.920 1.00 86.62 287 GLU A CA 1
ATOM 2388 C C . GLU A 1 287 ? -9.916 5.765 8.284 1.00 86.62 287 GLU A C 1
ATOM 2390 O O . GLU A 1 287 ? -11.043 5.615 8.760 1.00 86.62 287 GLU A O 1
ATOM 2395 N N . ALA A 1 288 ? -9.480 5.062 7.234 1.00 88.19 288 ALA A N 1
ATOM 2396 C CA . ALA A 1 288 ? -10.280 4.066 6.525 1.00 88.19 288 ALA A CA 1
ATOM 2397 C C . ALA A 1 288 ? -10.729 2.938 7.458 1.00 88.19 288 ALA A C 1
ATOM 2399 O O . ALA A 1 288 ? -11.887 2.517 7.428 1.00 88.19 288 ALA A O 1
ATOM 2400 N N . ARG A 1 289 ? -9.838 2.489 8.343 1.00 87.38 289 ARG A N 1
ATOM 2401 C CA . ARG A 1 289 ? -10.168 1.450 9.309 1.00 87.38 289 ARG A CA 1
ATOM 2402 C C . ARG A 1 289 ? -11.178 1.903 10.349 1.00 87.38 289 ARG A C 1
ATOM 2404 O O . ARG A 1 289 ? -12.138 1.177 10.589 1.00 87.38 289 ARG A O 1
ATOM 2411 N N . SER A 1 290 ? -10.972 3.064 10.978 1.00 89.25 290 SER A N 1
ATOM 2412 C CA . SER A 1 290 ? -11.919 3.539 11.991 1.00 89.25 290 SER A CA 1
ATOM 2413 C C . SER A 1 290 ? -13.313 3.700 11.389 1.00 89.25 290 SER A C 1
ATOM 2415 O O . SER A 1 290 ? -14.292 3.386 12.060 1.00 89.25 290 SER A O 1
ATOM 2417 N N . LEU A 1 291 ? -13.399 4.127 10.126 1.00 92.12 291 LEU A N 1
ATOM 2418 C CA . LEU A 1 291 ? -14.648 4.165 9.376 1.00 92.12 291 LEU A CA 1
ATOM 2419 C C . LEU A 1 291 ? -15.254 2.762 9.203 1.00 92.12 291 LEU A C 1
ATOM 2421 O O . LEU A 1 291 ? -16.419 2.579 9.538 1.00 92.12 291 LEU A O 1
ATOM 2425 N N . CYS A 1 292 ? -14.472 1.769 8.761 1.00 92.69 292 CYS A N 1
ATOM 2426 C CA . CYS A 1 292 ? -14.944 0.384 8.604 1.00 92.69 292 CYS A CA 1
ATOM 2427 C C . CYS A 1 292 ? -15.395 -0.246 9.932 1.00 92.69 292 CYS A C 1
ATOM 2429 O O . CYS A 1 292 ? -16.386 -0.966 9.971 1.00 92.69 292 CYS A O 1
ATOM 2431 N N . TYR A 1 293 ? -14.706 0.056 11.036 1.00 91.38 293 TYR A N 1
ATOM 2432 C CA . TYR A 1 293 ? -15.081 -0.427 12.365 1.00 91.38 293 TYR A CA 1
ATOM 2433 C C . TYR A 1 293 ? -16.483 0.041 12.775 1.00 91.38 293 TYR A C 1
ATOM 2435 O O . TYR A 1 293 ? -17.284 -0.758 13.258 1.00 91.38 293 TYR A O 1
ATOM 2443 N N . PHE A 1 294 ? -16.800 1.323 12.568 1.00 92.31 294 PHE A N 1
ATOM 2444 C CA . PHE A 1 294 ? -18.142 1.831 12.863 1.00 92.31 294 PHE A CA 1
ATOM 2445 C C . PHE A 1 294 ? -19.182 1.396 11.844 1.00 92.31 294 PHE A C 1
ATOM 2447 O O . PHE A 1 294 ? -20.308 1.124 12.237 1.00 92.31 294 PHE A O 1
ATOM 2454 N N . ALA A 1 295 ? -18.801 1.260 10.575 1.00 93.38 295 ALA A N 1
ATOM 2455 C CA . ALA A 1 295 ? -19.676 0.712 9.548 1.00 93.38 295 ALA A CA 1
ATOM 2456 C C . ALA A 1 295 ? -20.189 -0.674 9.948 1.00 93.38 295 ALA A C 1
ATOM 2458 O O . ALA A 1 295 ? -21.393 -0.895 9.977 1.00 93.38 295 ALA A O 1
ATOM 2459 N N . LYS A 1 296 ? -19.291 -1.556 10.404 1.00 90.56 296 LYS A N 1
ATOM 2460 C CA . LYS A 1 296 ? -19.650 -2.887 10.907 1.00 90.56 296 LYS A CA 1
ATOM 2461 C C . LYS A 1 296 ? -20.620 -2.831 12.093 1.00 90.56 296 LYS A C 1
ATOM 2463 O O . LYS A 1 296 ? -21.558 -3.617 12.156 1.00 90.56 296 LYS A O 1
ATOM 2468 N N . LYS A 1 297 ? -20.431 -1.885 13.021 1.00 89.00 297 LYS A N 1
ATOM 2469 C CA . LYS A 1 297 ? -21.358 -1.678 14.151 1.00 89.00 297 LYS A CA 1
ATOM 2470 C C . LYS A 1 297 ? -22.740 -1.192 13.726 1.00 89.00 297 LYS A C 1
ATOM 2472 O O . LYS A 1 297 ? -23.715 -1.493 14.402 1.00 89.00 297 LYS A O 1
ATOM 2477 N N . GLU A 1 298 ? -22.809 -0.424 12.648 1.00 90.94 298 GLU A N 1
ATOM 2478 C CA . GLU A 1 298 ? -24.055 0.104 12.091 1.00 90.94 298 GLU A CA 1
ATOM 2479 C C . GLU A 1 298 ? -24.682 -0.832 11.045 1.00 90.94 298 GLU A C 1
ATOM 2481 O O . GLU A 1 298 ? -25.704 -0.488 10.459 1.00 90.94 298 GLU A O 1
ATOM 2486 N N . GLY A 1 299 ? -24.093 -2.009 10.800 1.00 91.00 299 GLY A N 1
ATOM 2487 C CA . GLY A 1 299 ? -24.571 -2.934 9.772 1.00 91.00 299 GLY A CA 1
ATOM 2488 C C . GLY A 1 299 ? -24.436 -2.367 8.355 1.00 91.00 299 GLY A C 1
ATOM 2489 O O . GLY A 1 299 ? -25.305 -2.573 7.508 1.00 91.00 299 GLY A O 1
ATOM 2490 N N . VAL A 1 300 ? -23.372 -1.606 8.096 1.00 94.50 300 VAL A N 1
ATOM 2491 C CA . VAL A 1 300 ? -23.021 -1.122 6.761 1.00 94.50 300 VAL A CA 1
ATOM 2492 C C . VAL A 1 300 ? -21.865 -1.969 6.231 1.00 94.50 300 VAL A C 1
ATOM 2494 O O . VAL A 1 300 ? -20.769 -1.912 6.798 1.00 94.50 300 VAL A O 1
ATOM 2497 N N . PRO A 1 301 ? -22.060 -2.702 5.122 1.00 95.94 301 PRO A N 1
ATOM 2498 C CA . PRO A 1 301 ? -21.039 -3.591 4.603 1.00 95.94 301 PRO A CA 1
ATOM 2499 C C . PRO A 1 301 ? -19.855 -2.841 3.978 1.00 95.94 301 PRO A C 1
ATOM 2501 O O . PRO A 1 301 ? -19.991 -1.754 3.398 1.00 95.94 301 PRO A O 1
ATOM 2504 N N . THR A 1 302 ? -18.676 -3.446 4.071 1.00 96.38 302 THR A N 1
ATOM 2505 C CA . THR A 1 302 ? -17.383 -2.839 3.765 1.00 96.38 302 THR A CA 1
ATOM 2506 C C . THR A 1 302 ? -16.572 -3.683 2.785 1.00 96.38 302 THR A C 1
ATOM 2508 O O . THR A 1 302 ? -16.317 -4.863 3.012 1.00 96.38 302 THR A O 1
ATOM 2511 N N . LEU A 1 303 ? -16.106 -3.055 1.705 1.00 97.38 303 LEU A N 1
ATOM 2512 C CA . LEU A 1 303 ? -15.257 -3.678 0.689 1.00 97.38 303 LEU A CA 1
ATOM 2513 C C . LEU A 1 303 ? -13.879 -3.010 0.674 1.00 97.38 303 LEU A C 1
ATOM 2515 O O . LEU A 1 303 ? -13.771 -1.791 0.526 1.00 97.38 303 LEU A O 1
ATOM 2519 N N . CYS A 1 304 ? -12.814 -3.801 0.770 1.00 96.00 304 CYS A N 1
ATOM 2520 C CA . CYS A 1 304 ? -11.463 -3.351 0.457 1.00 96.00 304 CYS A CA 1
ATOM 2521 C C . CYS A 1 304 ? -11.127 -3.696 -1.002 1.00 96.00 304 CYS A C 1
ATOM 2523 O O . CYS A 1 304 ? -11.322 -4.829 -1.418 1.00 96.00 304 CYS A O 1
ATOM 2525 N N . ILE A 1 305 ? -10.613 -2.755 -1.791 1.00 95.38 305 ILE A N 1
ATOM 2526 C CA . ILE A 1 305 ? -10.027 -3.048 -3.108 1.00 95.38 305 ILE A CA 1
ATOM 2527 C C . ILE A 1 305 ? -8.521 -2.905 -2.979 1.00 95.38 305 ILE A C 1
ATOM 2529 O O . ILE A 1 305 ? -8.030 -1.813 -2.697 1.00 95.38 305 ILE A O 1
ATOM 2533 N N . GLN A 1 306 ? -7.795 -3.998 -3.184 1.00 91.38 306 GLN A N 1
ATOM 2534 C CA . GLN A 1 306 ? -6.347 -4.032 -3.036 1.00 91.38 306 GLN A CA 1
ATOM 2535 C C . GLN A 1 306 ? -5.681 -2.946 -3.899 1.00 91.38 306 GLN A C 1
ATOM 2537 O O . GLN A 1 306 ? -5.834 -2.936 -5.118 1.00 91.38 306 GLN A O 1
ATOM 2542 N N . TYR A 1 307 ? -4.931 -2.028 -3.280 1.00 86.62 307 TYR A N 1
ATOM 2543 C CA . TYR A 1 307 ? -4.226 -0.972 -4.014 1.00 86.62 307 TYR A CA 1
ATOM 2544 C C . TYR A 1 307 ? -2.918 -1.459 -4.665 1.00 86.62 307 TYR A C 1
ATOM 2546 O O . TYR A 1 307 ? -2.685 -1.194 -5.844 1.00 86.62 307 TYR A O 1
ATOM 2554 N N . GLY A 1 308 ? -2.059 -2.141 -3.901 1.00 83.00 308 GLY A N 1
ATOM 2555 C CA . GLY A 1 308 ? -0.744 -2.627 -4.336 1.00 83.00 308 GLY A CA 1
ATOM 2556 C C . GLY A 1 308 ? -0.548 -4.113 -4.044 1.00 83.00 308 GLY A C 1
ATOM 2557 O O . GLY A 1 308 ? -1.409 -4.733 -3.426 1.00 83.00 308 GLY A O 1
ATOM 2558 N N . LEU A 1 309 ? 0.577 -4.670 -4.497 1.00 82.31 309 LEU A N 1
ATOM 2559 C CA . LEU A 1 309 ? 0.943 -6.065 -4.231 1.00 82.31 309 LEU A CA 1
ATOM 2560 C C . LEU A 1 309 ? 1.031 -6.326 -2.728 1.00 82.31 309 LEU A C 1
ATOM 2562 O O . LEU A 1 30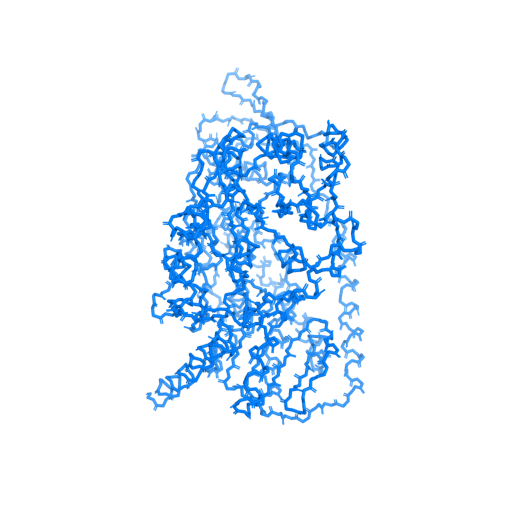9 ? 1.456 -5.446 -1.980 1.00 82.31 309 LEU A O 1
ATOM 2566 N N . ALA A 1 310 ? 0.628 -7.527 -2.325 1.00 81.75 310 ALA A N 1
ATOM 2567 C CA . ALA A 1 310 ? 0.828 -8.024 -0.975 1.00 81.75 310 ALA A CA 1
ATOM 2568 C C . ALA A 1 310 ? 2.045 -8.955 -0.930 1.00 81.75 310 ALA A C 1
ATOM 2570 O O . ALA A 1 310 ? 2.299 -9.716 -1.862 1.00 81.75 310 ALA A O 1
ATOM 2571 N N . SER A 1 311 ? 2.750 -8.918 0.190 1.00 77.50 311 SER A N 1
ATOM 2572 C CA . SER A 1 311 ? 3.828 -9.820 0.577 1.00 77.50 311 SER A CA 1
ATOM 2573 C C . SER A 1 311 ? 3.420 -10.583 1.835 1.00 77.50 311 SER A C 1
ATOM 2575 O O . SER A 1 311 ? 2.691 -10.063 2.675 1.00 77.50 311 SER A O 1
ATOM 2577 N N . THR A 1 312 ? 3.955 -11.788 2.041 1.00 74.62 312 THR A N 1
ATOM 2578 C CA . THR A 1 312 ? 3.763 -12.550 3.292 1.00 74.62 312 THR A CA 1
ATOM 2579 C C . THR A 1 312 ? 4.288 -11.819 4.537 1.00 74.62 312 THR A C 1
ATOM 2581 O O . THR A 1 312 ? 3.965 -12.197 5.661 1.00 74.62 312 THR A O 1
ATOM 2584 N N . THR A 1 313 ? 5.067 -10.750 4.354 1.00 70.75 313 THR A N 1
ATOM 2585 C CA . THR A 1 313 ? 5.549 -9.863 5.423 1.00 70.75 313 THR A CA 1
ATOM 2586 C C . THR A 1 313 ? 4.569 -8.753 5.810 1.00 70.75 313 THR A C 1
ATOM 2588 O O . THR A 1 313 ? 4.815 -8.060 6.799 1.00 70.75 313 THR A O 1
ATOM 2591 N N . ASP A 1 314 ? 3.482 -8.563 5.061 1.00 75.25 314 ASP A N 1
ATOM 2592 C CA . ASP A 1 314 ? 2.527 -7.462 5.238 1.00 75.25 314 ASP A CA 1
ATOM 2593 C C . ASP A 1 314 ? 1.523 -7.796 6.352 1.00 75.25 314 ASP A C 1
ATOM 2595 O O . ASP A 1 314 ? 0.355 -8.137 6.143 1.00 75.25 314 ASP A O 1
ATOM 2599 N N . THR A 1 315 ? 2.025 -7.752 7.588 1.00 72.12 315 THR A N 1
ATOM 2600 C CA . THR A 1 315 ? 1.310 -8.176 8.804 1.00 72.12 315 THR A CA 1
ATOM 2601 C C . THR A 1 315 ? -0.020 -7.456 9.055 1.00 72.12 315 THR A C 1
ATOM 2603 O O . THR A 1 315 ? -0.855 -7.974 9.795 1.00 72.12 315 THR A O 1
ATOM 2606 N N . GLU A 1 316 ? -0.256 -6.289 8.451 1.00 74.88 316 GLU A N 1
ATOM 2607 C CA . GLU A 1 316 ? -1.520 -5.555 8.545 1.00 74.88 316 GLU A CA 1
ATOM 2608 C C . GLU A 1 316 ? -2.718 -6.365 8.032 1.00 74.88 316 GLU A C 1
ATOM 2610 O O . GLU A 1 316 ? -3.821 -6.241 8.575 1.00 74.88 316 GLU A O 1
ATOM 2615 N N . TRP A 1 317 ? -2.510 -7.233 7.035 1.00 83.50 317 TRP A N 1
ATOM 2616 C CA . TRP A 1 317 ? -3.568 -8.058 6.452 1.00 83.50 317 TRP A CA 1
ATOM 2617 C C . TRP A 1 317 ? -4.079 -9.115 7.427 1.00 83.50 317 TRP A C 1
ATOM 2619 O O . TRP A 1 317 ? -5.234 -9.514 7.343 1.00 83.50 317 TRP A O 1
ATOM 2629 N N . LYS A 1 318 ? -3.287 -9.497 8.435 1.00 78.44 318 LYS A N 1
ATOM 2630 C CA . LYS A 1 318 ? -3.738 -10.407 9.498 1.00 78.44 318 LYS A CA 1
ATOM 2631 C C . LYS A 1 318 ? -4.840 -9.805 10.373 1.00 78.44 318 LYS A C 1
ATOM 2633 O O . LYS A 1 318 ? -5.572 -10.519 11.048 1.00 78.44 318 LYS A O 1
ATOM 2638 N N . TYR A 1 319 ? -4.976 -8.482 10.364 1.00 78.81 319 TYR A N 1
ATOM 2639 C CA . TYR A 1 319 ? -5.985 -7.756 11.129 1.00 78.81 319 TYR A CA 1
ATOM 2640 C C . TYR A 1 319 ? -7.086 -7.181 10.234 1.00 78.81 319 TYR A C 1
ATOM 2642 O O . TYR A 1 319 ? -7.687 -6.150 10.566 1.00 78.81 319 TYR A O 1
ATOM 2650 N N . PHE A 1 320 ? -7.340 -7.819 9.094 1.00 87.62 320 PHE A N 1
ATOM 2651 C CA . PHE A 1 320 ? -8.401 -7.457 8.165 1.00 87.62 320 PHE A CA 1
ATOM 2652 C C . PHE A 1 320 ? -9.773 -7.447 8.864 1.00 87.62 320 PHE A C 1
ATOM 2654 O O . PHE A 1 320 ? -10.110 -8.375 9.593 1.00 87.62 320 PHE A O 1
ATOM 2661 N N . ILE A 1 321 ? -10.549 -6.364 8.712 1.00 87.50 321 ILE A N 1
ATOM 2662 C CA . ILE A 1 321 ? -11.889 -6.237 9.341 1.00 87.50 321 ILE A CA 1
ATOM 2663 C C . ILE A 1 321 ? -13.006 -5.951 8.355 1.00 87.50 321 ILE A C 1
ATOM 2665 O O . ILE A 1 321 ? -14.166 -5.911 8.765 1.00 87.50 321 ILE A O 1
ATOM 2669 N N . GLN A 1 322 ? -12.653 -5.674 7.103 1.00 92.56 322 GLN A N 1
ATOM 2670 C CA . GLN A 1 322 ? -13.638 -5.463 6.064 1.00 92.56 322 GLN A CA 1
ATOM 2671 C C . GLN A 1 322 ? -14.324 -6.794 5.747 1.00 92.56 322 GLN A C 1
ATOM 2673 O O . GLN A 1 322 ? -13.779 -7.862 6.021 1.00 92.56 322 GLN A O 1
ATOM 2678 N N . ASP A 1 323 ? -15.526 -6.735 5.186 1.00 94.50 323 ASP A N 1
ATOM 2679 C CA . ASP A 1 323 ? -16.303 -7.944 4.913 1.00 94.50 323 ASP A CA 1
ATOM 2680 C C . ASP A 1 323 ? -15.698 -8.732 3.748 1.00 94.50 323 ASP A C 1
ATOM 2682 O O . ASP A 1 323 ? -15.616 -9.956 3.811 1.00 94.50 323 ASP A O 1
ATOM 2686 N N . TYR A 1 324 ? -15.211 -8.023 2.724 1.00 96.25 324 TYR A N 1
ATOM 2687 C CA . TYR A 1 324 ? -14.555 -8.616 1.559 1.00 96.25 324 TYR A CA 1
ATOM 2688 C C . TYR A 1 324 ? -13.336 -7.808 1.106 1.00 96.25 324 TYR A C 1
ATOM 2690 O O . TYR A 1 324 ? -13.277 -6.586 1.284 1.00 96.25 324 TYR A O 1
ATOM 2698 N N . VAL A 1 325 ? -12.393 -8.487 0.448 1.00 96.44 325 VAL A N 1
ATOM 2699 C CA . VAL A 1 325 ? -11.316 -7.887 -0.344 1.00 96.44 325 VAL A CA 1
ATOM 2700 C C . VAL A 1 325 ? -11.424 -8.309 -1.810 1.00 96.44 325 VAL A C 1
ATOM 2702 O O . VAL A 1 325 ? -11.448 -9.496 -2.130 1.00 96.44 325 VAL A O 1
ATOM 2705 N N . GLY A 1 326 ? -11.463 -7.319 -2.703 1.00 95.81 326 GLY A N 1
ATOM 2706 C CA . GLY A 1 326 ? -11.219 -7.487 -4.132 1.00 95.81 326 GLY A CA 1
ATOM 2707 C C . GLY A 1 326 ? -9.716 -7.463 -4.407 1.00 95.81 326 GLY A C 1
ATOM 2708 O O . GLY A 1 326 ? -9.085 -6.415 -4.229 1.00 95.81 326 GLY A O 1
ATOM 2709 N N . VAL A 1 327 ? -9.140 -8.604 -4.788 1.00 93.44 327 VAL A N 1
ATOM 2710 C CA . VAL A 1 327 ? -7.694 -8.761 -5.029 1.00 93.44 327 VAL A CA 1
ATOM 2711 C C . VAL A 1 327 ? -7.338 -8.718 -6.511 1.00 93.44 327 VAL A C 1
ATOM 2713 O O . VAL A 1 327 ? -8.157 -9.016 -7.387 1.00 93.44 327 VAL A O 1
ATOM 2716 N N . ILE A 1 328 ? -6.083 -8.345 -6.770 1.00 89.31 328 ILE A N 1
ATOM 2717 C CA . ILE A 1 328 ? -5.521 -8.130 -8.106 1.00 89.31 328 ILE A CA 1
ATOM 2718 C C . ILE A 1 328 ? -5.505 -9.430 -8.927 1.00 89.31 328 ILE A C 1
ATOM 2720 O O . ILE A 1 328 ? -5.881 -9.417 -10.096 1.00 89.31 328 ILE A O 1
ATOM 2724 N N . ASP A 1 329 ? -5.082 -10.548 -8.340 1.00 87.06 329 ASP A N 1
ATOM 2725 C CA . ASP A 1 329 ? -5.000 -11.859 -8.994 1.00 87.06 329 ASP A CA 1
ATOM 2726 C C . ASP A 1 329 ? -5.044 -13.014 -7.982 1.00 87.06 329 ASP A C 1
ATOM 2728 O O . ASP A 1 329 ? -5.134 -12.816 -6.768 1.00 87.06 329 ASP A O 1
ATOM 2732 N N . GLN A 1 330 ? -4.958 -14.238 -8.507 1.00 87.44 330 GLN A N 1
ATOM 2733 C CA . GLN A 1 330 ? -4.920 -15.463 -7.717 1.00 87.44 330 GLN A CA 1
ATOM 2734 C C . GLN A 1 330 ? -3.667 -15.569 -6.830 1.00 87.44 330 GLN A C 1
ATOM 2736 O O . GLN A 1 330 ? -3.760 -16.050 -5.705 1.00 87.44 330 GLN A O 1
ATOM 2741 N N . ALA A 1 331 ? -2.509 -15.081 -7.286 1.00 85.75 331 ALA A N 1
ATOM 2742 C CA . ALA A 1 331 ? -1.279 -15.119 -6.493 1.00 85.75 331 ALA A CA 1
ATOM 2743 C C . ALA A 1 331 ? -1.396 -14.247 -5.229 1.00 85.75 331 ALA A C 1
ATOM 2745 O O . ALA A 1 331 ? -1.034 -14.677 -4.137 1.00 85.75 331 ALA A O 1
ATOM 2746 N N . ASN A 1 332 ? -1.969 -13.048 -5.351 1.00 88.44 332 ASN A N 1
ATOM 2747 C CA . ASN A 1 332 ? -2.269 -12.181 -4.215 1.00 88.44 332 ASN A CA 1
ATOM 2748 C C . ASN A 1 332 ? -3.371 -12.778 -3.331 1.00 88.44 332 ASN A C 1
ATOM 2750 O O . ASN A 1 332 ? -3.280 -12.666 -2.112 1.00 88.44 332 ASN A O 1
ATOM 2754 N N . ALA A 1 333 ? -4.370 -13.456 -3.910 1.00 91.75 333 ALA A N 1
ATOM 2755 C CA . ALA A 1 333 ? -5.376 -14.183 -3.133 1.00 91.75 333 ALA A CA 1
ATOM 2756 C C . ALA A 1 333 ? -4.732 -15.234 -2.212 1.00 91.75 333 ALA A C 1
ATOM 2758 O O . ALA A 1 333 ? -5.065 -15.324 -1.030 1.00 91.75 333 ALA A O 1
ATOM 2759 N N . GLU A 1 334 ? -3.777 -16.001 -2.743 1.00 90.56 334 GLU A N 1
ATOM 2760 C CA . GLU A 1 334 ? -3.020 -17.003 -1.990 1.00 90.56 334 GLU A CA 1
ATOM 2761 C C . GLU A 1 334 ? -2.149 -16.371 -0.904 1.00 90.56 334 GLU A C 1
ATOM 2763 O O . GLU A 1 334 ? -2.146 -16.863 0.223 1.00 90.56 334 GLU A O 1
ATOM 2768 N N . ILE A 1 335 ? -1.462 -15.265 -1.206 1.00 88.44 335 ILE A N 1
ATOM 2769 C CA . ILE A 1 335 ? -0.646 -14.534 -0.225 1.00 88.44 335 ILE A CA 1
ATOM 2770 C C . ILE A 1 335 ? -1.517 -14.021 0.927 1.00 88.44 335 ILE A C 1
ATOM 2772 O O . ILE A 1 335 ? -1.189 -14.254 2.088 1.00 88.44 335 ILE A O 1
ATOM 2776 N N . LEU A 1 336 ? -2.656 -13.382 0.641 1.00 91.50 336 LEU A N 1
ATOM 2777 C CA . LEU A 1 336 ? -3.555 -12.894 1.692 1.00 91.50 336 LEU A CA 1
ATOM 2778 C C . LEU A 1 336 ? -4.124 -14.037 2.542 1.00 91.50 336 LEU A C 1
ATOM 2780 O O . LEU A 1 336 ? -4.196 -13.909 3.767 1.00 91.50 336 LEU A O 1
ATOM 2784 N N . ALA A 1 337 ? -4.461 -15.169 1.919 1.00 92.38 337 ALA A N 1
ATOM 2785 C CA . ALA A 1 337 ? -4.895 -16.362 2.639 1.00 92.38 337 ALA A CA 1
ATOM 2786 C C . ALA A 1 337 ? -3.787 -16.929 3.545 1.00 92.38 337 ALA A C 1
ATOM 2788 O O . ALA A 1 337 ? -4.073 -17.346 4.664 1.00 92.38 337 ALA A O 1
ATOM 2789 N N . GLN A 1 338 ? -2.526 -16.915 3.097 1.00 89.38 338 GLN A N 1
ATOM 2790 C CA . GLN A 1 338 ? -1.372 -17.336 3.903 1.00 89.38 338 GLN A CA 1
ATOM 2791 C C . GLN A 1 338 ? -1.120 -16.408 5.100 1.00 89.38 338 GLN A C 1
ATOM 2793 O O . GLN A 1 338 ? -0.739 -16.886 6.164 1.00 89.38 338 GLN A O 1
ATOM 2798 N N . ILE A 1 339 ? -1.347 -15.097 4.951 1.00 84.94 339 ILE A N 1
ATOM 2799 C CA . ILE A 1 339 ? -1.194 -14.124 6.048 1.00 84.94 339 ILE A CA 1
ATOM 2800 C C . ILE A 1 339 ? -2.304 -14.283 7.103 1.00 84.94 339 ILE A C 1
ATOM 2802 O O . ILE A 1 339 ? -2.089 -13.973 8.278 1.00 84.94 339 ILE A O 1
ATOM 2806 N N . GLY A 1 340 ? -3.477 -14.783 6.701 1.00 85.94 340 GLY A N 1
ATOM 2807 C CA . GLY A 1 340 ? -4.592 -15.095 7.599 1.00 85.94 340 GLY A CA 1
ATOM 2808 C C . GLY A 1 340 ? -5.911 -14.396 7.268 1.00 85.94 340 GLY A C 1
ATOM 2809 O O . GLY A 1 340 ? -6.812 -14.410 8.102 1.00 85.94 340 GLY A O 1
ATOM 2810 N N . VAL A 1 341 ? -6.051 -13.786 6.085 1.00 91.31 341 VAL A N 1
ATOM 2811 C CA . VAL A 1 341 ? -7.365 -13.328 5.604 1.00 91.31 341 VAL A CA 1
ATOM 2812 C C . VAL A 1 341 ? -8.202 -14.554 5.242 1.00 91.31 341 VAL A C 1
ATOM 2814 O O . VAL A 1 341 ? -7.726 -15.459 4.553 1.00 91.31 341 VAL A O 1
ATOM 2817 N N . GLU A 1 342 ? -9.452 -14.612 5.697 1.00 93.50 342 GLU A N 1
ATOM 2818 C CA . GLU A 1 342 ? -10.282 -15.788 5.456 1.00 93.50 342 GLU A CA 1
ATOM 2819 C C . GLU A 1 342 ? -10.608 -15.938 3.962 1.00 93.50 342 GLU A C 1
ATOM 2821 O O . GLU A 1 342 ? -11.011 -14.979 3.301 1.00 93.50 342 GLU A O 1
ATOM 2826 N N . LYS A 1 343 ? -10.489 -17.156 3.416 1.00 95.38 343 LYS A N 1
ATOM 2827 C CA . LYS A 1 343 ? -10.655 -17.410 1.971 1.00 95.38 343 LYS A CA 1
ATOM 2828 C C . LYS A 1 343 ? -12.002 -16.928 1.425 1.00 95.38 343 LYS A C 1
ATOM 2830 O O . LYS A 1 343 ? -12.053 -16.420 0.313 1.00 95.38 343 LYS A O 1
ATOM 2835 N N . GLN A 1 344 ? -13.077 -17.046 2.204 1.00 94.50 344 GLN A N 1
ATOM 2836 C CA . GLN A 1 344 ? -14.419 -16.581 1.839 1.00 94.50 344 GLN A CA 1
ATOM 2837 C C . GLN A 1 344 ? -14.528 -15.058 1.683 1.00 94.50 344 GLN A C 1
ATOM 2839 O O . GLN A 1 344 ? -15.420 -14.586 0.979 1.00 94.50 344 GLN A O 1
ATOM 2844 N N . GLN A 1 345 ? -13.635 -14.296 2.318 1.00 95.25 345 GLN A N 1
ATOM 2845 C CA . GLN A 1 345 ? -13.578 -12.839 2.203 1.00 95.25 345 GLN A CA 1
ATOM 2846 C C . GLN A 1 345 ? -12.785 -12.401 0.964 1.00 95.25 345 GLN A C 1
ATOM 2848 O O . GLN A 1 345 ? -12.904 -11.253 0.538 1.00 95.25 345 GLN A O 1
ATOM 2853 N N . ILE A 1 346 ? -11.974 -13.287 0.379 1.00 96.62 346 ILE A N 1
ATOM 2854 C CA . ILE A 1 346 ? -11.063 -12.971 -0.721 1.00 96.62 346 ILE A CA 1
ATOM 2855 C C . ILE A 1 346 ? -11.736 -13.282 -2.055 1.00 96.62 346 ILE A C 1
ATOM 2857 O O . ILE A 1 346 ? -12.140 -14.412 -2.321 1.00 96.62 346 ILE A O 1
ATOM 2861 N N . VAL A 1 347 ? -11.816 -12.282 -2.931 1.00 95.62 347 VAL A N 1
ATOM 2862 C CA . VAL A 1 347 ? -12.399 -12.434 -4.266 1.00 95.62 347 VAL A CA 1
ATOM 2863 C C . VAL A 1 347 ? -11.479 -11.799 -5.297 1.00 95.62 347 VAL A C 1
ATOM 2865 O O . VAL A 1 347 ? -11.146 -10.621 -5.201 1.00 95.62 347 VAL A O 1
ATOM 2868 N N . VAL A 1 348 ? -11.078 -12.566 -6.310 1.00 93.25 348 VAL A N 1
ATOM 2869 C CA . VAL A 1 348 ? -10.279 -12.039 -7.423 1.00 93.25 348 VAL A CA 1
ATOM 2870 C C . VAL A 1 348 ? -11.172 -11.166 -8.301 1.00 93.25 348 VAL A C 1
ATOM 2872 O O . VAL A 1 348 ? -12.126 -11.651 -8.909 1.00 93.25 348 VAL A O 1
ATOM 2875 N N . THR A 1 349 ? -10.877 -9.869 -8.353 1.00 92.69 349 THR A N 1
ATOM 2876 C CA . THR A 1 349 ? -11.656 -8.885 -9.124 1.00 92.69 349 THR A CA 1
ATOM 2877 C C . THR A 1 349 ? -10.835 -8.179 -10.196 1.00 92.69 349 THR A C 1
ATOM 2879 O O . THR A 1 349 ? -11.400 -7.424 -10.985 1.00 92.69 349 THR A O 1
ATOM 2882 N N . GLY A 1 350 ? -9.513 -8.362 -10.207 1.00 90.12 350 GLY A N 1
ATOM 2883 C CA . GLY A 1 350 ? -8.622 -7.400 -10.843 1.00 90.12 350 GLY A CA 1
ATOM 2884 C C . GLY A 1 350 ? -8.623 -6.079 -10.073 1.00 90.12 350 GLY A C 1
ATOM 2885 O O . GLY A 1 350 ? -9.165 -5.978 -8.966 1.00 90.12 350 GLY A O 1
ATOM 2886 N N . ASN A 1 351 ? -8.022 -5.042 -10.655 1.00 90.94 351 ASN A N 1
ATOM 2887 C CA . ASN A 1 351 ? -7.937 -3.732 -10.017 1.00 90.94 351 ASN A CA 1
ATOM 2888 C C . ASN A 1 351 ? -8.407 -2.617 -10.971 1.00 90.94 351 ASN A C 1
ATOM 2890 O O . ASN A 1 351 ? -7.792 -2.423 -12.021 1.00 90.94 351 ASN A O 1
ATOM 2894 N N . PRO A 1 352 ? -9.452 -1.842 -10.597 1.00 91.31 352 PRO A N 1
ATOM 2895 C CA . PRO A 1 352 ? -9.987 -0.732 -11.391 1.00 91.31 352 PRO A CA 1
ATOM 2896 C C . PRO A 1 352 ? -8.952 0.276 -11.898 1.00 91.31 352 PRO A C 1
ATOM 2898 O O . PRO A 1 352 ? -9.169 0.893 -12.939 1.00 91.31 352 PRO A O 1
ATOM 2901 N N . ARG A 1 353 ? -7.814 0.425 -11.205 1.00 88.50 353 ARG A N 1
ATOM 2902 C CA . ARG A 1 353 ? -6.684 1.257 -11.644 1.00 88.50 353 ARG A CA 1
ATOM 2903 C C . ARG A 1 353 ? -6.210 0.927 -13.052 1.00 88.50 353 ARG A C 1
ATOM 2905 O O . ARG A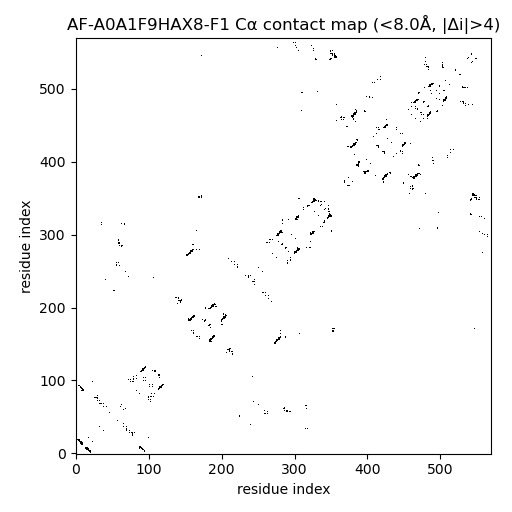 1 353 ? -5.776 1.825 -13.768 1.00 88.50 353 ARG A O 1
ATOM 2912 N N . PHE A 1 354 ? -6.293 -0.338 -13.440 1.00 88.06 354 PHE A N 1
ATOM 2913 C CA . PHE A 1 354 ? -5.760 -0.818 -14.705 1.00 88.06 354 PHE A CA 1
ATOM 2914 C C . PHE A 1 354 ? -6.816 -0.956 -15.806 1.00 88.06 354 PHE A C 1
ATOM 2916 O O . PHE A 1 354 ? -6.466 -1.274 -16.938 1.00 88.06 354 PHE A O 1
ATOM 2923 N N . ASP A 1 355 ? -8.085 -0.625 -15.539 1.00 86.31 355 ASP A N 1
ATOM 2924 C CA . ASP A 1 355 ? -9.146 -0.673 -16.559 1.00 86.31 355 ASP A CA 1
ATOM 2925 C C . ASP A 1 355 ? -8.873 0.275 -17.746 1.00 86.31 355 ASP A C 1
ATOM 2927 O O . ASP A 1 355 ? -9.409 0.070 -18.835 1.00 86.31 355 ASP A O 1
ATOM 2931 N N . SER A 1 356 ? -8.038 1.303 -17.546 1.00 80.12 356 SER A N 1
ATO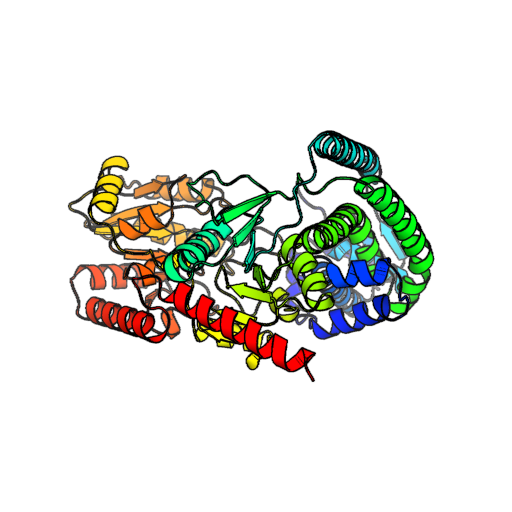M 2932 C CA . SER A 1 356 ? -7.599 2.250 -18.579 1.00 80.12 356 SER A CA 1
ATOM 2933 C C . SER A 1 356 ? -6.118 2.116 -18.958 1.00 80.12 356 SER A C 1
ATOM 2935 O O . SER A 1 356 ? -5.590 3.003 -19.629 1.00 80.12 356 SER A O 1
ATOM 2937 N N . PHE A 1 357 ? -5.420 1.067 -18.508 1.00 84.00 357 PHE A N 1
ATOM 2938 C CA . PHE A 1 357 ? -4.011 0.838 -18.849 1.00 84.00 357 PHE A CA 1
ATOM 2939 C C . PHE A 1 357 ? -3.901 0.228 -20.246 1.00 84.00 357 PHE A C 1
ATOM 2941 O O . PHE A 1 357 ? -3.677 -0.963 -20.421 1.00 84.00 357 PHE A O 1
ATOM 2948 N N . ILE A 1 358 ? -4.086 1.080 -21.250 1.00 85.06 358 ILE A N 1
ATOM 2949 C CA . ILE A 1 358 ? -3.983 0.735 -22.667 1.00 85.06 358 ILE A CA 1
ATOM 2950 C C . ILE A 1 358 ? -2.777 1.483 -23.231 1.00 85.06 358 ILE A C 1
ATOM 2952 O O . ILE A 1 358 ? -2.523 2.625 -22.844 1.00 85.06 358 ILE A O 1
ATOM 2956 N N . SER A 1 359 ? -2.009 0.851 -24.122 1.00 85.19 359 SER A N 1
ATOM 2957 C CA . SER A 1 359 ? -0.882 1.531 -24.762 1.00 85.19 359 SER A CA 1
ATOM 2958 C C . SER A 1 359 ? -1.384 2.646 -25.681 1.00 85.19 359 SER A C 1
ATOM 2960 O O . SER A 1 359 ? -2.287 2.436 -26.487 1.00 85.19 359 SER A O 1
ATOM 2962 N N . ILE A 1 360 ? -0.793 3.837 -25.556 1.00 91.56 360 ILE A N 1
ATOM 2963 C CA . ILE A 1 360 ? -1.167 5.028 -26.331 1.00 91.56 360 ILE A CA 1
ATOM 2964 C C . ILE A 1 360 ? 0.054 5.469 -27.154 1.00 91.56 360 ILE A C 1
ATOM 2966 O O . ILE A 1 360 ? 0.922 6.161 -26.608 1.00 91.56 360 ILE A O 1
ATOM 2970 N N . PRO A 1 361 ? 0.158 5.076 -28.441 1.00 93.31 361 PRO A N 1
ATOM 2971 C CA . PRO A 1 361 ? 1.345 5.321 -29.267 1.00 93.31 361 PRO A CA 1
ATOM 2972 C C . PRO A 1 361 ? 1.735 6.796 -29.393 1.00 93.31 361 PRO A C 1
ATOM 2974 O O . PRO A 1 361 ? 2.917 7.125 -29.306 1.00 93.31 361 PRO A O 1
ATOM 2977 N N . ASP A 1 362 ? 0.759 7.697 -29.521 1.00 95.62 362 ASP A N 1
ATOM 2978 C CA . ASP A 1 362 ? 1.032 9.132 -29.658 1.00 95.62 362 ASP A CA 1
ATOM 2979 C C . ASP A 1 362 ? 1.615 9.732 -28.373 1.00 95.62 362 ASP A C 1
ATOM 2981 O O . ASP A 1 362 ? 2.556 10.523 -28.424 1.00 95.62 362 ASP A O 1
ATOM 2985 N N . GLN A 1 363 ? 1.130 9.303 -27.200 1.00 94.44 363 GLN A N 1
ATOM 2986 C CA . GLN A 1 363 ? 1.706 9.713 -25.915 1.00 94.44 363 GLN A CA 1
ATOM 2987 C C . GLN A 1 363 ? 3.109 9.134 -25.719 1.00 94.44 363 GLN A C 1
ATOM 2989 O O . GLN A 1 363 ? 3.997 9.833 -25.235 1.00 94.44 363 GLN A O 1
ATOM 2994 N N . ALA A 1 364 ? 3.330 7.881 -26.130 1.00 95.19 364 ALA A N 1
ATOM 2995 C CA . ALA A 1 364 ? 4.649 7.254 -26.115 1.00 95.19 364 ALA A CA 1
ATOM 2996 C C . ALA A 1 364 ? 5.648 8.023 -26.998 1.00 95.19 364 ALA A C 1
ATOM 2998 O O . ALA A 1 364 ? 6.767 8.305 -26.559 1.00 95.19 364 ALA A O 1
ATOM 2999 N N . ARG A 1 365 ? 5.237 8.414 -28.213 1.00 95.88 365 ARG A N 1
ATOM 3000 C CA . ARG A 1 365 ? 6.043 9.240 -29.122 1.00 95.88 365 ARG A CA 1
ATOM 3001 C C . ARG A 1 365 ? 6.342 10.603 -28.503 1.00 95.88 365 ARG A C 1
ATOM 3003 O O . ARG A 1 365 ? 7.512 10.937 -28.351 1.00 95.88 365 ARG A O 1
ATOM 3010 N N . ALA A 1 366 ? 5.319 11.332 -28.058 1.00 96.44 366 ALA A N 1
ATOM 3011 C CA . ALA A 1 366 ? 5.480 12.646 -27.436 1.00 96.44 366 ALA A CA 1
ATOM 3012 C C . ALA A 1 366 ? 6.387 12.600 -26.193 1.00 96.44 366 ALA A C 1
ATOM 3014 O O . ALA A 1 366 ? 7.199 13.500 -25.972 1.00 96.44 366 ALA A O 1
ATOM 3015 N N . PHE A 1 367 ? 6.301 11.532 -25.392 1.00 96.56 367 PHE A N 1
ATOM 3016 C CA . PHE A 1 367 ? 7.200 11.319 -24.262 1.00 96.56 367 PHE A CA 1
ATOM 3017 C C . PHE A 1 367 ? 8.655 11.150 -24.715 1.00 96.56 367 PHE A C 1
ATOM 3019 O O . PHE A 1 367 ? 9.548 11.761 -24.121 1.00 96.56 367 PHE A O 1
ATOM 3026 N N . ARG A 1 368 ? 8.910 10.356 -25.766 1.00 96.44 368 ARG A N 1
ATOM 3027 C CA . ARG A 1 368 ? 10.260 10.182 -26.323 1.00 96.44 368 ARG A CA 1
ATOM 3028 C C . ARG A 1 368 ? 10.830 11.494 -26.865 1.00 96.44 368 ARG A C 1
ATOM 3030 O O . ARG A 1 368 ? 11.953 11.838 -26.501 1.00 96.44 368 ARG A O 1
ATOM 3037 N N . GLU A 1 369 ? 10.046 12.256 -27.630 1.00 96.00 369 GLU A N 1
ATOM 3038 C CA . GLU A 1 369 ? 10.456 13.564 -28.175 1.00 96.00 369 GLU A CA 1
ATOM 3039 C C . GLU A 1 369 ? 10.810 14.545 -27.055 1.00 96.00 369 GLU A C 1
ATOM 3041 O O . GLU A 1 369 ? 11.918 15.079 -27.013 1.00 96.00 369 GLU A O 1
ATOM 3046 N N . LYS A 1 370 ? 9.899 14.718 -26.088 1.00 95.75 370 LYS A N 1
ATOM 3047 C CA . LYS A 1 370 ? 10.061 15.652 -24.966 1.00 95.75 370 LYS A CA 1
ATOM 3048 C C . LYS A 1 370 ? 11.327 15.392 -24.147 1.00 95.75 370 LYS A C 1
ATOM 3050 O O . LYS A 1 370 ? 11.895 16.329 -23.591 1.00 95.75 370 LYS A O 1
ATOM 3055 N N . ASN A 1 371 ? 11.749 14.134 -24.036 1.00 94.81 371 ASN A N 1
ATOM 3056 C CA . ASN A 1 371 ? 12.905 13.736 -23.230 1.00 94.81 371 ASN A CA 1
ATOM 3057 C C . ASN A 1 371 ? 14.183 13.507 -24.059 1.00 94.81 371 ASN A C 1
ATOM 3059 O O . ASN A 1 371 ? 15.190 13.055 -23.508 1.00 94.81 371 ASN A O 1
ATOM 3063 N N . GLY A 1 372 ? 14.162 13.816 -25.363 1.00 93.81 372 GLY A N 1
ATOM 3064 C CA . GLY A 1 372 ? 15.310 13.640 -26.255 1.00 93.81 372 GLY A CA 1
ATOM 3065 C C . GLY A 1 372 ? 15.775 12.184 -26.339 1.00 93.81 372 GLY A C 1
ATOM 3066 O O . GLY A 1 372 ? 16.977 11.917 -26.283 1.00 93.81 372 GLY A O 1
ATOM 3067 N N . LEU A 1 373 ? 14.825 11.246 -26.382 1.00 93.62 373 LEU A N 1
ATOM 3068 C CA . LEU A 1 373 ? 15.085 9.813 -26.511 1.00 93.62 373 LEU A CA 1
ATOM 3069 C C . LEU A 1 373 ? 15.136 9.419 -27.990 1.00 93.62 373 LEU A C 1
ATOM 3071 O O . LEU A 1 373 ? 14.322 9.877 -28.789 1.00 93.62 373 LEU A O 1
ATOM 3075 N N . SER A 1 374 ? 16.085 8.551 -28.345 1.00 90.19 374 SER A N 1
ATOM 3076 C CA . SER A 1 374 ? 16.246 8.067 -29.719 1.00 90.19 374 SER A CA 1
ATOM 3077 C C . SER A 1 374 ? 15.033 7.248 -30.176 1.00 90.19 374 SER A C 1
ATOM 3079 O O . SER A 1 374 ? 14.494 6.426 -29.430 1.00 90.19 374 SER A O 1
ATOM 3081 N N . PHE A 1 375 ? 14.627 7.451 -31.431 1.00 91.75 375 PHE A N 1
ATOM 3082 C CA . PHE A 1 375 ? 13.630 6.618 -32.112 1.00 91.75 375 PHE A CA 1
ATOM 3083 C C . PHE A 1 375 ? 14.245 5.420 -32.841 1.00 91.75 375 PHE A C 1
ATOM 3085 O O . PHE A 1 375 ? 13.530 4.465 -33.126 1.00 91.75 375 PHE A O 1
ATOM 3092 N N . GLY A 1 376 ? 15.550 5.466 -33.137 1.00 90.75 376 GLY A N 1
ATOM 3093 C CA . GLY A 1 376 ? 16.268 4.371 -33.796 1.00 90.75 376 GLY A CA 1
ATOM 3094 C C . GLY A 1 376 ? 16.720 3.271 -32.834 1.00 90.75 376 GLY A C 1
ATOM 3095 O O . GLY A 1 376 ? 16.888 2.129 -33.249 1.00 90.75 376 GLY A O 1
ATOM 3096 N N . ASP A 1 377 ? 16.878 3.603 -31.550 1.00 93.81 377 ASP A N 1
ATOM 3097 C CA . ASP A 1 377 ? 17.254 2.643 -30.513 1.00 93.81 377 ASP A CA 1
ATOM 3098 C C . ASP A 1 377 ? 16.022 2.010 -29.856 1.00 93.81 377 ASP A C 1
ATOM 3100 O O . ASP A 1 377 ? 14.949 2.616 -29.736 1.00 93.81 377 ASP A O 1
ATOM 3104 N N . LYS A 1 378 ? 16.214 0.805 -29.320 1.00 95.50 378 LYS A N 1
ATOM 3105 C CA . LYS A 1 378 ? 15.262 0.194 -28.394 1.00 95.50 378 LYS A CA 1
ATOM 3106 C C . LYS A 1 378 ? 15.363 0.863 -27.030 1.00 95.50 378 LYS A C 1
ATOM 3108 O O . LYS A 1 378 ? 16.458 1.052 -26.503 1.00 95.50 378 LYS A O 1
ATOM 3113 N N . LEU A 1 379 ? 14.219 1.231 -26.458 1.00 97.56 379 LEU A N 1
ATOM 3114 C CA . LEU A 1 379 ? 14.160 1.921 -25.176 1.00 97.56 379 LEU A CA 1
ATOM 3115 C C . LEU A 1 379 ? 13.966 0.919 -24.038 1.00 97.56 379 LEU A C 1
ATOM 3117 O O . LEU A 1 379 ? 12.892 0.337 -23.884 1.00 97.56 379 LEU A O 1
ATOM 3121 N N . VAL A 1 380 ? 14.991 0.768 -23.209 1.00 97.94 380 VAL A N 1
ATOM 3122 C CA . VAL A 1 380 ? 14.912 0.042 -21.942 1.00 97.94 380 VAL A CA 1
ATOM 3123 C C . VAL A 1 380 ? 14.574 1.041 -20.837 1.00 97.94 380 VAL A C 1
ATOM 3125 O O . VAL A 1 380 ? 15.234 2.072 -20.709 1.00 97.94 380 VAL A O 1
ATOM 3128 N N . ALA A 1 381 ? 13.556 0.750 -20.031 1.00 98.12 381 ALA A N 1
ATOM 3129 C CA . ALA A 1 381 ? 13.214 1.544 -18.856 1.00 98.12 381 ALA A CA 1
ATOM 3130 C C . ALA A 1 381 ? 13.515 0.771 -17.572 1.00 98.12 381 ALA A C 1
ATOM 3132 O O . ALA A 1 381 ? 12.967 -0.305 -17.350 1.00 98.12 381 ALA A O 1
ATOM 3133 N N . PHE A 1 382 ? 14.343 1.347 -16.702 1.00 97.62 382 PHE A N 1
ATOM 3134 C CA . PHE A 1 382 ? 14.549 0.862 -15.344 1.00 97.62 382 PHE A CA 1
ATOM 3135 C C . PHE A 1 382 ? 13.689 1.658 -14.357 1.00 97.62 382 PHE A C 1
ATOM 3137 O O . PHE A 1 382 ? 13.898 2.860 -14.149 1.00 97.62 382 PHE A O 1
ATOM 3144 N N . MET A 1 383 ? 12.723 0.970 -13.750 1.00 95.75 383 MET A N 1
ATOM 3145 C CA . MET A 1 383 ? 11.855 1.491 -12.695 1.00 95.75 383 MET A CA 1
ATOM 3146 C C . MET A 1 383 ? 12.495 1.147 -11.350 1.00 95.75 383 MET A C 1
ATOM 3148 O O . MET A 1 383 ? 12.338 0.030 -10.850 1.00 95.75 383 MET A O 1
ATOM 3152 N N . SER A 1 384 ? 13.267 2.092 -10.812 1.00 91.88 384 SER A N 1
ATOM 3153 C CA . SER A 1 384 ? 14.047 1.884 -9.590 1.00 91.88 384 SER A CA 1
ATOM 3154 C C . SER A 1 384 ? 13.156 1.857 -8.349 1.00 91.88 384 SER A C 1
ATOM 3156 O O . SER A 1 384 ? 12.053 2.414 -8.341 1.00 91.88 384 SER A O 1
ATOM 3158 N N . VAL A 1 385 ? 13.659 1.212 -7.300 1.00 85.94 385 VAL A N 1
ATOM 3159 C CA . VAL A 1 385 ? 13.037 1.128 -5.977 1.00 85.94 385 VAL A CA 1
ATOM 3160 C C . VAL A 1 385 ? 14.073 1.474 -4.909 1.00 85.94 385 VAL A C 1
ATOM 3162 O O . VAL A 1 385 ? 15.264 1.224 -5.115 1.00 85.94 385 VAL A O 1
ATOM 3165 N N . PRO A 1 386 ? 13.660 2.006 -3.748 1.00 80.56 386 PRO A N 1
ATOM 3166 C CA . PRO A 1 386 ? 14.593 2.274 -2.668 1.00 80.56 386 PRO A CA 1
ATOM 3167 C C . PRO A 1 386 ? 15.204 0.977 -2.126 1.00 80.56 386 PRO A C 1
ATOM 3169 O O . PRO A 1 386 ? 14.511 -0.003 -1.854 1.00 80.56 386 PRO A O 1
ATOM 3172 N N . TYR A 1 387 ? 16.518 0.997 -1.907 1.00 75.81 387 TYR A N 1
ATOM 3173 C CA . TYR A 1 387 ? 17.185 -0.008 -1.082 1.00 75.81 387 TYR A CA 1
ATOM 3174 C C . TYR A 1 387 ? 16.883 0.229 0.403 1.00 75.81 387 TYR A C 1
ATOM 3176 O O . TYR A 1 387 ? 16.494 1.327 0.812 1.00 75.81 387 TYR A O 1
ATOM 3184 N N . LEU A 1 388 ? 17.107 -0.795 1.226 1.00 64.31 388 LEU A N 1
ATOM 3185 C CA . LEU A 1 388 ? 16.949 -0.730 2.674 1.00 64.31 388 LEU A CA 1
ATOM 3186 C C . LEU A 1 388 ? 17.889 0.328 3.262 1.00 64.31 388 LEU A C 1
ATOM 3188 O O . LEU A 1 388 ? 19.084 0.093 3.443 1.00 64.31 388 LEU A O 1
ATOM 3192 N N . LYS A 1 389 ? 17.336 1.491 3.597 1.00 52.69 389 LYS A N 1
ATOM 3193 C CA . LYS A 1 389 ? 17.942 2.396 4.569 1.00 52.69 389 LYS A CA 1
ATOM 3194 C C . LYS A 1 389 ? 17.396 2.050 5.936 1.00 52.69 389 LYS A C 1
ATOM 3196 O O . LYS A 1 389 ? 16.184 1.994 6.106 1.00 52.69 389 LYS A O 1
ATOM 3201 N N . GLU A 1 390 ? 18.300 1.816 6.879 1.00 44.66 390 GLU A N 1
ATOM 3202 C CA . GLU A 1 390 ? 18.014 1.494 8.278 1.00 44.66 390 GLU A CA 1
ATOM 3203 C C . GLU A 1 390 ? 16.728 2.161 8.799 1.00 44.66 390 GLU A C 1
ATOM 3205 O O . GLU A 1 390 ? 16.588 3.385 8.861 1.00 44.66 390 GLU A O 1
ATOM 3210 N N . GLY A 1 391 ? 15.767 1.309 9.150 1.00 39.94 391 GLY A N 1
ATOM 3211 C CA . GLY A 1 391 ? 14.415 1.672 9.542 1.00 39.94 391 GLY A CA 1
ATOM 3212 C C . GLY A 1 391 ? 13.500 0.455 9.415 1.00 39.94 391 GLY A C 1
ATOM 3213 O O . GLY A 1 391 ? 13.651 -0.362 8.515 1.00 39.94 391 GLY A O 1
ATOM 3214 N N . ILE A 1 392 ? 12.553 0.297 10.339 1.00 32.03 392 ILE A N 1
ATOM 3215 C CA . ILE A 1 392 ? 11.599 -0.824 10.316 1.00 32.03 392 ILE A CA 1
ATOM 3216 C C . ILE A 1 392 ? 10.298 -0.313 9.705 1.00 32.03 392 ILE A C 1
ATOM 3218 O O . ILE A 1 392 ? 9.650 0.549 10.313 1.00 32.03 392 ILE A O 1
ATOM 3222 N N . GLY A 1 393 ? 9.945 -0.852 8.535 1.00 42.53 393 GLY A N 1
ATOM 3223 C CA . GLY A 1 393 ? 8.706 -0.550 7.810 1.00 42.53 393 GLY A CA 1
ATOM 3224 C C . GLY A 1 393 ? 8.858 -0.145 6.338 1.00 42.53 393 GLY A C 1
ATOM 3225 O O . GLY A 1 393 ? 7.890 0.349 5.777 1.00 42.53 393 GLY A O 1
ATOM 3226 N N . GLN A 1 394 ? 10.021 -0.323 5.705 1.00 43.62 394 GLN A N 1
ATOM 3227 C CA . GLN A 1 394 ? 10.164 -0.177 4.249 1.00 43.62 394 GLN A CA 1
ATOM 3228 C C . GLN A 1 394 ? 11.061 -1.295 3.715 1.00 43.62 394 GLN A C 1
ATOM 3230 O O . GLN A 1 394 ? 12.281 -1.188 3.766 1.00 43.62 394 GLN A O 1
ATOM 3235 N N . ILE A 1 395 ? 10.451 -2.389 3.254 1.00 51.00 395 ILE A N 1
ATOM 3236 C CA . ILE A 1 395 ? 11.126 -3.488 2.552 1.00 51.00 395 ILE A CA 1
ATOM 3237 C C . ILE A 1 395 ? 10.447 -3.614 1.190 1.00 51.00 395 ILE A C 1
ATOM 3239 O O . ILE A 1 395 ? 9.587 -4.460 0.997 1.00 51.00 395 ILE A O 1
ATOM 3243 N N . GLU A 1 396 ? 10.801 -2.745 0.245 1.00 49.59 396 GLU A N 1
ATOM 3244 C CA . GLU A 1 396 ? 10.313 -2.894 -1.134 1.00 49.59 396 GLU A CA 1
ATOM 3245 C C . GLU A 1 396 ? 11.239 -3.774 -1.983 1.00 49.59 396 GLU A C 1
ATOM 3247 O O . GLU A 1 396 ? 10.895 -4.104 -3.103 1.00 49.59 396 GLU A O 1
ATOM 3252 N N . ALA A 1 397 ? 12.405 -4.205 -1.485 1.00 51.75 397 ALA A N 1
ATOM 3253 C CA . ALA A 1 397 ? 13.318 -5.014 -2.305 1.00 51.75 397 ALA A CA 1
ATOM 3254 C C . ALA A 1 397 ? 14.152 -6.059 -1.557 1.00 51.75 397 ALA A C 1
ATOM 3256 O O . ALA A 1 397 ? 14.920 -6.774 -2.193 1.00 51.75 397 ALA A O 1
ATOM 3257 N N . ASN A 1 398 ? 14.064 -6.115 -0.222 1.00 65.31 398 ASN A N 1
ATOM 3258 C CA . ASN A 1 398 ? 14.969 -6.903 0.628 1.00 65.31 398 ASN A CA 1
ATOM 3259 C C . ASN A 1 398 ? 16.460 -6.738 0.255 1.00 65.31 398 ASN A C 1
ATOM 3261 O O . ASN A 1 398 ? 17.236 -7.688 0.213 1.00 65.31 398 ASN A O 1
ATOM 3265 N N . MET A 1 399 ? 16.855 -5.507 -0.076 1.00 73.81 399 MET A N 1
ATOM 3266 C CA . MET A 1 399 ? 18.130 -5.222 -0.724 1.00 73.81 399 MET A CA 1
ATOM 3267 C C . MET A 1 399 ? 18.928 -4.207 0.080 1.00 73.81 399 MET A C 1
ATOM 3269 O O . MET A 1 399 ? 18.440 -3.115 0.362 1.00 73.81 399 MET A O 1
ATOM 3273 N N . ASN A 1 400 ? 20.165 -4.548 0.437 1.00 77.69 400 ASN A N 1
ATOM 3274 C CA . ASN A 1 400 ? 21.087 -3.603 1.063 1.00 77.69 400 ASN A CA 1
ATOM 3275 C C . ASN A 1 400 ? 21.689 -2.636 0.019 1.00 77.69 400 ASN A C 1
ATOM 3277 O O . ASN A 1 400 ? 21.530 -2.811 -1.191 1.00 77.69 400 ASN A O 1
ATOM 3281 N N . GLN A 1 401 ? 22.406 -1.613 0.489 1.00 83.94 401 GLN A N 1
ATOM 3282 C CA . GLN A 1 401 ? 23.020 -0.618 -0.394 1.00 83.94 401 GLN A CA 1
ATOM 3283 C C . GLN A 1 401 ? 24.025 -1.228 -1.382 1.00 83.94 401 GLN A C 1
ATOM 3285 O O . GLN A 1 401 ? 24.113 -0.772 -2.517 1.00 83.94 401 GLN A O 1
ATOM 3290 N N . GLU A 1 402 ? 24.786 -2.242 -0.968 1.00 84.31 402 GLU A N 1
ATOM 3291 C CA . GLU A 1 402 ? 25.805 -2.876 -1.809 1.00 84.31 402 GLU A CA 1
ATOM 3292 C C . GLU A 1 402 ? 25.178 -3.596 -3.008 1.00 84.31 402 GLU A C 1
ATOM 3294 O O . GLU A 1 402 ? 25.532 -3.313 -4.153 1.00 84.31 402 GLU A O 1
ATOM 3299 N N . ASN A 1 403 ? 24.190 -4.456 -2.755 1.00 84.19 403 ASN A N 1
ATOM 3300 C CA . ASN A 1 403 ? 23.431 -5.167 -3.783 1.00 84.19 403 ASN A CA 1
ATOM 3301 C C . ASN A 1 403 ? 22.757 -4.180 -4.740 1.00 84.19 403 ASN A C 1
ATOM 3303 O O . ASN A 1 403 ? 22.806 -4.344 -5.959 1.00 84.19 403 ASN A O 1
ATOM 3307 N N . TYR A 1 404 ? 22.184 -3.110 -4.193 1.00 88.62 404 TYR A N 1
ATOM 3308 C CA . TYR A 1 404 ? 21.568 -2.056 -4.986 1.00 88.62 404 TYR A CA 1
ATOM 3309 C C . TYR A 1 404 ? 22.580 -1.334 -5.885 1.00 88.62 404 TYR A C 1
ATOM 3311 O O . TYR A 1 404 ? 22.325 -1.136 -7.073 1.00 88.62 404 TYR A O 1
ATOM 3319 N N . MET A 1 405 ? 23.775 -1.023 -5.375 1.00 90.50 405 MET A N 1
ATOM 3320 C CA . MET A 1 405 ? 24.848 -0.443 -6.186 1.00 90.50 405 MET A CA 1
ATOM 3321 C C . MET A 1 405 ? 25.339 -1.385 -7.286 1.00 90.50 405 MET A C 1
ATOM 3323 O O . MET A 1 405 ? 25.676 -0.915 -8.373 1.00 90.50 405 MET A O 1
ATOM 3327 N N . GLN A 1 406 ? 25.369 -2.699 -7.049 1.00 92.06 406 GLN A N 1
ATOM 3328 C CA . GLN A 1 406 ? 25.686 -3.675 -8.097 1.00 92.06 406 GLN A CA 1
ATOM 3329 C C . GLN A 1 406 ? 24.628 -3.665 -9.209 1.00 92.06 406 GLN A C 1
ATOM 3331 O O . GLN A 1 406 ? 24.981 -3.672 -10.392 1.00 92.06 406 GLN A O 1
ATOM 3336 N N . ILE A 1 407 ? 23.344 -3.577 -8.847 1.00 93.75 407 ILE A N 1
ATOM 3337 C CA . ILE A 1 407 ? 22.245 -3.444 -9.810 1.00 93.75 407 ILE A CA 1
ATOM 3338 C C . ILE A 1 407 ? 22.383 -2.151 -10.599 1.00 93.75 407 ILE A C 1
ATOM 3340 O O . ILE A 1 407 ? 22.433 -2.215 -11.826 1.00 93.75 407 ILE A O 1
ATOM 3344 N N . LEU A 1 408 ? 22.534 -1.001 -9.937 1.00 94.94 408 LEU A N 1
ATOM 3345 C CA . LEU A 1 408 ? 22.701 0.274 -10.632 1.00 94.94 408 LEU A CA 1
ATOM 3346 C C . LEU A 1 408 ? 23.881 0.232 -11.605 1.00 94.94 408 LEU A C 1
ATOM 3348 O O . LEU A 1 408 ? 23.704 0.548 -12.777 1.00 94.94 408 LEU A O 1
ATOM 3352 N N . LYS A 1 409 ? 25.058 -0.236 -11.178 1.00 95.69 409 LYS A N 1
ATOM 3353 C CA . LYS A 1 409 ? 26.208 -0.384 -12.082 1.00 95.69 409 LYS A CA 1
ATOM 3354 C C . LYS A 1 409 ? 25.862 -1.246 -13.299 1.00 95.69 409 LYS A C 1
ATOM 3356 O O . LYS A 1 409 ? 26.145 -0.847 -14.419 1.00 95.69 409 LYS A O 1
ATOM 3361 N N . SER A 1 410 ? 25.196 -2.386 -13.106 1.00 96.62 410 SER A N 1
ATOM 3362 C CA . SER A 1 410 ? 24.800 -3.243 -14.231 1.00 96.62 410 SER A CA 1
ATOM 3363 C C . SER A 1 410 ? 23.787 -2.588 -15.179 1.00 96.62 410 SER A C 1
ATOM 3365 O O . SER A 1 410 ? 23.913 -2.753 -16.388 1.00 96.62 410 SER A O 1
ATOM 3367 N N . ILE A 1 411 ? 22.837 -1.813 -14.646 1.00 97.56 411 ILE A N 1
ATOM 3368 C CA . ILE A 1 411 ? 21.810 -1.098 -15.411 1.00 97.56 411 ILE A CA 1
ATOM 3369 C C . ILE A 1 411 ? 22.430 0.021 -16.244 1.00 97.56 411 ILE A C 1
ATOM 3371 O O . ILE A 1 411 ? 22.197 0.101 -17.446 1.00 97.56 411 ILE A O 1
ATOM 3375 N N . TYR A 1 412 ? 23.230 0.885 -15.619 1.00 97.81 412 TYR A N 1
ATOM 3376 C CA . TYR A 1 412 ? 23.803 2.054 -16.285 1.00 97.81 412 TYR A CA 1
ATOM 3377 C C . TYR A 1 412 ? 24.822 1.684 -17.373 1.00 97.81 412 TYR A C 1
ATOM 3379 O O . TYR A 1 412 ? 25.014 2.460 -18.304 1.00 97.81 412 TYR A O 1
ATOM 3387 N N . GLU A 1 413 ? 25.409 0.486 -17.307 1.00 96.81 413 GLU A N 1
ATOM 3388 C CA . GLU A 1 413 ? 26.302 -0.049 -18.340 1.00 96.81 413 GLU A CA 1
ATOM 3389 C C . GLU A 1 413 ? 25.575 -0.668 -19.548 1.00 96.81 413 GLU A C 1
ATOM 3391 O O . GLU A 1 413 ? 26.232 -1.006 -20.534 1.00 96.81 413 GLU A O 1
ATOM 3396 N N . ILE A 1 414 ? 24.241 -0.821 -19.522 1.00 97.62 414 ILE A N 1
ATOM 3397 C CA . ILE A 1 414 ? 23.492 -1.454 -20.626 1.00 97.62 414 ILE A CA 1
ATOM 3398 C C . ILE A 1 414 ? 23.805 -0.791 -21.982 1.00 97.62 414 ILE A C 1
ATOM 3400 O O . ILE A 1 414 ? 24.191 -1.520 -22.896 1.00 97.62 414 ILE A O 1
ATOM 3404 N N . PRO A 1 415 ? 23.717 0.547 -22.155 1.00 96.44 415 PRO A N 1
ATOM 3405 C CA . PRO A 1 415 ? 23.945 1.158 -23.469 1.00 96.44 415 PRO A CA 1
ATOM 3406 C C . PRO A 1 415 ? 25.400 1.096 -23.953 1.00 96.44 415 PRO A C 1
ATOM 3408 O O . PRO A 1 415 ? 25.648 1.239 -25.147 1.00 96.44 415 PRO A O 1
ATOM 3411 N N . ASN A 1 416 ? 26.362 0.891 -23.045 1.00 96.25 416 ASN A N 1
ATOM 3412 C CA . ASN A 1 416 ? 27.769 0.694 -23.405 1.00 96.25 416 ASN A CA 1
ATOM 3413 C C . ASN A 1 416 ? 28.020 -0.718 -23.941 1.00 96.25 416 ASN A C 1
ATOM 3415 O O . ASN A 1 416 ? 28.893 -0.917 -24.780 1.00 96.25 416 ASN A O 1
ATOM 3419 N N . LYS A 1 417 ? 27.251 -1.699 -23.457 1.00 96.50 417 LYS A N 1
ATOM 3420 C CA . LYS A 1 417 ? 27.343 -3.100 -23.885 1.00 96.50 417 LYS A CA 1
ATOM 3421 C C . LYS A 1 417 ? 26.469 -3.406 -25.095 1.00 96.50 417 LYS A C 1
ATOM 3423 O O . LYS A 1 417 ? 26.827 -4.264 -25.889 1.00 96.50 417 LYS A O 1
ATOM 3428 N N . ILE A 1 418 ? 25.349 -2.699 -25.244 1.00 95.94 418 ILE A N 1
ATOM 3429 C CA . ILE A 1 418 ? 24.378 -2.908 -26.318 1.00 95.94 418 ILE A CA 1
ATOM 3430 C C . ILE A 1 418 ? 24.141 -1.578 -27.036 1.00 95.94 418 ILE A C 1
ATOM 3432 O O . ILE A 1 418 ? 23.336 -0.748 -26.612 1.00 95.94 418 ILE A O 1
ATOM 3436 N N . SER A 1 419 ? 24.840 -1.377 -28.154 1.00 92.69 419 SER A N 1
ATOM 3437 C CA . SER A 1 419 ? 24.860 -0.097 -28.874 1.00 92.69 419 SER A CA 1
ATOM 3438 C C . SER A 1 419 ? 23.501 0.322 -29.443 1.00 92.69 419 SER A C 1
ATOM 3440 O O . SER A 1 419 ? 23.265 1.517 -29.603 1.00 92.69 419 SER A O 1
ATOM 3442 N N . SER A 1 420 ? 22.591 -0.618 -29.710 1.00 94.31 420 SER A N 1
ATOM 3443 C CA . SER A 1 420 ? 21.236 -0.367 -30.228 1.00 94.31 420 SER A CA 1
ATOM 3444 C C . SER A 1 420 ? 20.198 -0.051 -29.140 1.00 94.31 420 SER A C 1
ATOM 3446 O O . SER A 1 420 ? 18.994 -0.076 -29.411 1.00 94.31 420 SER A O 1
ATOM 3448 N N . VAL A 1 421 ? 20.633 0.189 -27.898 1.00 96.31 421 VAL A N 1
ATOM 3449 C CA . VAL A 1 421 ? 19.758 0.457 -26.751 1.00 96.31 421 VAL A CA 1
ATOM 3450 C C . VAL A 1 421 ? 19.979 1.861 -26.199 1.00 96.31 421 VAL A C 1
ATOM 3452 O O . VAL A 1 421 ? 21.104 2.315 -26.001 1.00 96.31 421 VAL A O 1
ATOM 3455 N N . SER A 1 422 ? 18.870 2.525 -25.886 1.00 97.06 422 SER A N 1
ATOM 3456 C CA . SER A 1 422 ? 18.816 3.701 -25.021 1.00 97.06 422 SER A CA 1
ATOM 3457 C C . SER A 1 422 ? 18.182 3.322 -23.681 1.00 97.06 422 SER A C 1
ATOM 3459 O O . SER A 1 422 ? 17.278 2.486 -23.628 1.00 97.06 422 SER A O 1
ATOM 3461 N N . LEU A 1 423 ? 18.636 3.946 -22.595 1.00 98.00 423 LEU A N 1
ATOM 3462 C CA . LEU A 1 423 ? 18.176 3.667 -21.235 1.00 98.00 423 LEU A CA 1
ATOM 3463 C C . LEU A 1 423 ? 17.475 4.886 -20.633 1.00 98.00 423 LEU A C 1
ATOM 3465 O O . LEU A 1 423 ? 18.035 5.980 -20.573 1.00 98.00 423 LEU A O 1
ATOM 3469 N N . VAL A 1 424 ? 16.282 4.672 -20.086 1.00 98.00 424 VAL A N 1
ATOM 3470 C CA . VAL A 1 424 ? 15.640 5.599 -19.150 1.00 98.00 424 VAL A CA 1
ATOM 3471 C C . VAL A 1 424 ? 15.664 4.994 -17.760 1.00 98.00 424 VAL A C 1
ATOM 3473 O O . VAL A 1 424 ? 15.231 3.867 -17.556 1.00 98.00 424 VAL A O 1
ATOM 3476 N N . VAL A 1 425 ? 16.124 5.768 -16.785 1.00 97.75 425 VAL A N 1
ATOM 3477 C CA . VAL A 1 425 ? 16.036 5.420 -15.368 1.00 97.75 425 VAL A CA 1
ATOM 3478 C C . VAL A 1 425 ? 15.041 6.357 -14.704 1.00 97.75 425 VAL A C 1
ATOM 3480 O O . VAL A 1 425 ? 15.211 7.579 -14.760 1.00 97.75 425 VAL A O 1
ATOM 3483 N N . LYS A 1 426 ? 14.020 5.790 -14.056 1.00 96.56 426 LYS A N 1
ATOM 3484 C CA . LYS A 1 426 ? 13.068 6.525 -13.219 1.00 96.56 426 LYS A CA 1
ATOM 3485 C C . LYS A 1 426 ? 13.270 6.137 -11.750 1.00 96.56 426 LYS A C 1
ATOM 3487 O O . LYS A 1 426 ? 12.812 5.066 -11.353 1.00 96.56 426 LYS A O 1
ATOM 3492 N N . PRO A 1 427 ? 13.914 6.996 -10.940 1.00 93.00 427 PRO A N 1
ATOM 3493 C CA . PRO A 1 427 ? 14.018 6.796 -9.502 1.00 93.00 427 PRO A CA 1
ATOM 3494 C C . PRO A 1 427 ? 12.645 6.823 -8.827 1.00 93.00 427 PRO A C 1
ATOM 3496 O O . PRO A 1 427 ? 11.741 7.566 -9.232 1.00 93.00 427 PRO A O 1
ATOM 3499 N N . HIS A 1 428 ? 12.506 6.050 -7.761 1.00 88.31 428 HIS A N 1
ATOM 3500 C CA . HIS A 1 428 ? 11.431 6.162 -6.797 1.00 88.31 428 HIS A CA 1
ATOM 3501 C C . HIS A 1 428 ? 11.500 7.529 -6.090 1.00 88.31 428 HIS A C 1
ATOM 3503 O O . HIS A 1 428 ? 12.593 8.027 -5.809 1.00 88.31 428 HIS A O 1
ATOM 3509 N N . PRO A 1 429 ? 10.357 8.156 -5.750 1.00 82.88 429 PRO A N 1
ATOM 3510 C CA . PRO A 1 429 ? 10.339 9.465 -5.089 1.00 82.88 429 PRO A CA 1
ATOM 3511 C C . PRO A 1 429 ? 11.108 9.534 -3.761 1.00 82.88 429 PRO A C 1
ATOM 3513 O O . PRO A 1 429 ? 11.504 10.618 -3.341 1.00 82.88 429 PRO A O 1
ATOM 3516 N N . GLU A 1 430 ? 11.296 8.394 -3.096 1.00 79.69 430 GLU A N 1
ATOM 3517 C CA . GLU A 1 430 ? 11.981 8.294 -1.799 1.00 79.69 430 GLU A CA 1
ATOM 3518 C C . GLU A 1 430 ? 13.486 7.983 -1.923 1.00 79.69 430 GLU A C 1
ATOM 3520 O O . GLU A 1 430 ? 14.209 7.983 -0.923 1.00 79.69 430 GLU A O 1
ATOM 3525 N N . GLU A 1 431 ? 13.990 7.744 -3.138 1.00 82.38 431 GLU A N 1
ATOM 3526 C CA . GLU A 1 431 ? 15.401 7.434 -3.370 1.00 82.38 431 GLU A CA 1
ATOM 3527 C C . GLU A 1 431 ? 16.302 8.673 -3.307 1.00 82.38 431 GLU A C 1
ATOM 3529 O O . GLU A 1 431 ? 15.983 9.756 -3.804 1.00 82.38 431 GLU A O 1
ATOM 3534 N N . LEU A 1 432 ? 17.506 8.498 -2.747 1.00 79.19 432 LEU A N 1
ATOM 3535 C CA . LEU A 1 432 ? 18.552 9.505 -2.896 1.00 79.19 432 LEU A CA 1
ATOM 3536 C C . LEU A 1 432 ? 19.195 9.396 -4.273 1.00 79.19 432 LEU A C 1
ATOM 3538 O O . LEU A 1 432 ? 19.889 8.433 -4.590 1.00 79.19 432 LEU A O 1
ATOM 3542 N N . LEU A 1 433 ? 19.080 10.473 -5.037 1.00 89.88 433 LEU A N 1
ATOM 3543 C CA . LEU A 1 433 ? 19.598 10.564 -6.400 1.00 89.88 433 LEU A CA 1
ATOM 3544 C C . LEU A 1 433 ? 21.125 10.499 -6.516 1.00 89.88 433 LEU A C 1
ATOM 3546 O O . LEU A 1 433 ? 21.633 10.387 -7.627 1.00 89.88 433 LEU A O 1
ATOM 3550 N N . ASN A 1 434 ? 21.873 10.621 -5.418 1.00 91.75 434 ASN A N 1
ATOM 3551 C CA . ASN A 1 434 ? 23.335 10.667 -5.469 1.00 91.75 434 ASN A CA 1
ATOM 3552 C C . ASN A 1 434 ? 23.926 9.388 -6.074 1.00 91.75 434 ASN A C 1
ATOM 3554 O O . ASN A 1 434 ? 24.806 9.494 -6.920 1.00 91.75 434 ASN A O 1
ATOM 3558 N N . LEU A 1 435 ? 23.380 8.219 -5.720 1.00 90.56 435 LEU A N 1
ATOM 3559 C CA . LEU A 1 435 ? 23.832 6.929 -6.253 1.00 90.56 435 LEU A CA 1
ATOM 3560 C C . LEU A 1 435 ? 23.572 6.831 -7.765 1.00 90.56 435 LEU A C 1
ATOM 3562 O O . LEU A 1 435 ? 24.473 6.527 -8.540 1.00 90.56 435 LEU A O 1
ATOM 3566 N N . HIS A 1 436 ? 22.370 7.212 -8.210 1.00 94.31 436 HIS A N 1
ATOM 3567 C CA . HIS A 1 436 ? 22.035 7.301 -9.634 1.00 94.31 436 HIS A CA 1
ATOM 3568 C C . HIS A 1 436 ? 22.936 8.275 -10.401 1.00 94.31 436 HIS A C 1
ATOM 3570 O O . HIS A 1 436 ? 23.343 7.992 -11.524 1.00 94.31 436 HIS A O 1
ATOM 3576 N N . ARG A 1 437 ? 23.239 9.441 -9.817 1.00 94.94 437 ARG A N 1
ATOM 3577 C CA . ARG A 1 437 ? 24.111 10.451 -10.436 1.00 94.94 437 ARG A CA 1
ATOM 3578 C C . ARG A 1 437 ? 25.554 9.970 -10.538 1.00 94.94 437 ARG A C 1
ATOM 3580 O O . ARG A 1 437 ? 26.215 10.304 -11.514 1.00 94.94 437 ARG A O 1
ATOM 3587 N N . GLU A 1 438 ? 26.035 9.220 -9.552 1.00 94.25 438 GLU A N 1
ATOM 3588 C CA . GLU A 1 438 ? 27.351 8.582 -9.587 1.00 94.25 438 GLU A CA 1
ATOM 3589 C C . GLU A 1 438 ? 27.419 7.559 -10.723 1.00 94.25 438 GLU A C 1
ATOM 3591 O O . GLU A 1 438 ? 28.245 7.715 -11.618 1.00 94.25 438 GLU A O 1
ATOM 3596 N N . CYS A 1 439 ? 26.482 6.605 -10.775 1.00 95.56 439 CYS A N 1
ATOM 3597 C CA . CYS A 1 439 ? 26.432 5.606 -11.847 1.00 95.56 439 CYS A CA 1
ATOM 3598 C C . CYS A 1 439 ? 26.252 6.233 -13.237 1.00 95.56 439 CYS A C 1
ATOM 3600 O O . CYS A 1 439 ? 26.901 5.806 -14.188 1.00 95.56 439 CYS A O 1
ATOM 3602 N N . LEU A 1 440 ? 25.437 7.288 -13.359 1.00 95.69 440 LEU A N 1
ATOM 3603 C CA . LEU A 1 440 ? 25.286 8.028 -14.612 1.00 95.69 440 LEU A CA 1
ATOM 3604 C C . LEU A 1 440 ? 26.617 8.623 -15.079 1.00 95.69 440 LEU A C 1
ATOM 3606 O O . LEU A 1 440 ? 26.981 8.455 -16.240 1.00 95.69 440 LEU A O 1
ATOM 3610 N N . LYS A 1 441 ? 27.353 9.290 -14.181 1.00 94.62 441 LYS A N 1
ATOM 3611 C CA . LYS A 1 441 ? 28.669 9.860 -14.501 1.00 94.62 441 LYS A CA 1
ATOM 3612 C C . LYS A 1 441 ? 29.663 8.774 -14.904 1.00 94.62 441 LYS A C 1
ATOM 3614 O O . LYS A 1 441 ? 30.336 8.945 -15.912 1.00 94.62 441 LYS A O 1
ATOM 3619 N N . SER A 1 442 ? 29.715 7.674 -14.153 1.00 92.69 442 SER A N 1
ATOM 3620 C CA . SER A 1 442 ? 30.619 6.549 -14.421 1.00 92.69 442 SER A CA 1
ATOM 3621 C C . SER A 1 442 ? 30.324 5.833 -15.736 1.00 92.69 442 SER A C 1
ATOM 3623 O O . SER A 1 442 ? 31.251 5.324 -16.350 1.00 92.69 442 SER A O 1
ATOM 3625 N N . SER A 1 443 ? 29.067 5.821 -16.192 1.00 93.12 443 SER A N 1
ATOM 3626 C CA . SER A 1 443 ? 28.709 5.183 -17.465 1.00 93.12 443 SER A CA 1
ATOM 3627 C C . SER A 1 443 ? 29.265 5.910 -18.691 1.00 93.12 443 SER A C 1
ATOM 3629 O O . SER A 1 443 ? 29.356 5.311 -19.756 1.00 93.12 443 SER A O 1
ATOM 3631 N N . HIS A 1 444 ? 29.574 7.211 -18.586 1.00 91.25 444 HIS A N 1
ATOM 3632 C CA . HIS A 1 444 ? 29.977 8.075 -19.708 1.00 91.25 444 HIS A CA 1
ATOM 3633 C C . HIS A 1 444 ? 29.042 8.037 -20.942 1.00 91.25 444 HIS A C 1
ATOM 3635 O O . HIS A 1 444 ? 29.402 8.526 -22.013 1.00 91.25 444 HIS A O 1
ATOM 3641 N N . SER A 1 445 ? 27.820 7.511 -20.802 1.00 90.56 445 SER A N 1
ATOM 3642 C CA . SER A 1 445 ? 26.913 7.265 -21.920 1.00 90.56 445 SER A CA 1
ATOM 3643 C C . SER A 1 445 ? 25.922 8.408 -22.122 1.00 90.56 445 SER A C 1
ATOM 3645 O O . SER A 1 445 ? 25.173 8.782 -21.220 1.00 90.56 445 SER A O 1
ATOM 3647 N N . GLN A 1 446 ? 25.847 8.923 -23.351 1.00 91.19 446 GLN A N 1
ATOM 3648 C CA . GLN A 1 446 ? 24.842 9.923 -23.743 1.00 91.19 446 GLN A CA 1
ATOM 3649 C C . GLN A 1 446 ? 23.446 9.314 -23.973 1.00 91.19 446 GLN A C 1
ATOM 3651 O O . GLN A 1 446 ? 22.458 10.046 -24.081 1.00 91.19 446 GLN A O 1
ATOM 3656 N N . LYS A 1 447 ? 23.358 7.976 -24.022 1.00 95.38 447 LYS A N 1
ATOM 3657 C CA . LYS A 1 447 ? 22.123 7.209 -24.244 1.00 95.38 447 LYS A CA 1
ATOM 3658 C C . LYS A 1 447 ? 21.355 6.899 -22.956 1.00 95.38 447 LYS A C 1
ATOM 3660 O O . LYS A 1 447 ? 20.342 6.205 -23.005 1.00 95.38 447 LYS A O 1
ATOM 3665 N N . VAL A 1 448 ? 21.812 7.408 -21.810 1.00 96.81 448 VAL A N 1
ATOM 3666 C CA . VAL A 1 448 ? 21.133 7.250 -20.519 1.00 96.81 448 VAL A CA 1
ATOM 3667 C C . VAL A 1 448 ? 20.435 8.550 -20.129 1.00 96.81 448 VAL A C 1
ATOM 3669 O O . VAL A 1 448 ? 21.064 9.605 -20.042 1.00 96.81 448 VAL A O 1
ATOM 3672 N N . LYS A 1 449 ? 19.135 8.480 -19.830 1.00 96.19 449 LYS A N 1
ATOM 3673 C CA . LYS A 1 449 ? 18.358 9.596 -19.273 1.00 96.19 449 LYS A CA 1
ATOM 3674 C C . LYS A 1 449 ? 17.836 9.248 -17.884 1.00 96.19 449 LYS A C 1
ATOM 3676 O O . LYS A 1 449 ? 17.135 8.259 -17.699 1.00 96.19 449 LYS A O 1
ATOM 3681 N N . LEU A 1 450 ? 18.141 10.101 -16.909 1.00 95.75 450 LEU A N 1
ATOM 3682 C CA . LEU A 1 450 ? 17.568 10.038 -15.565 1.00 95.75 450 LEU A CA 1
ATOM 3683 C C . LEU A 1 450 ? 16.341 10.957 -15.502 1.00 95.75 450 LEU A C 1
ATOM 3685 O O . LEU A 1 450 ? 16.499 12.177 -15.513 1.00 95.75 450 LEU A O 1
ATOM 3689 N N . ILE A 1 451 ? 15.134 10.392 -15.436 1.00 94.69 451 ILE A N 1
ATOM 3690 C CA . ILE A 1 451 ? 13.873 11.148 -15.517 1.00 94.69 451 ILE A CA 1
ATOM 3691 C C . ILE A 1 451 ? 13.133 11.093 -14.177 1.00 94.69 451 ILE A C 1
ATOM 3693 O O . ILE A 1 451 ? 12.939 10.033 -13.588 1.00 94.69 451 ILE A O 1
ATOM 3697 N N . GLN A 1 452 ? 12.690 12.256 -13.703 1.00 90.69 452 GLN A N 1
ATOM 3698 C CA . GLN A 1 452 ? 11.881 12.427 -12.492 1.00 90.69 452 GLN A CA 1
ATOM 3699 C C . GLN A 1 452 ? 10.600 13.195 -12.819 1.00 90.69 452 GLN A C 1
ATOM 3701 O O . GLN A 1 452 ? 10.469 13.754 -13.905 1.00 90.69 452 GLN A O 1
ATOM 3706 N N . ASN A 1 453 ? 9.669 13.263 -11.863 1.00 86.75 453 ASN A N 1
ATOM 3707 C CA . ASN A 1 453 ? 8.436 14.056 -11.976 1.00 86.75 453 ASN A CA 1
ATOM 3708 C C . ASN A 1 453 ? 7.556 13.681 -13.184 1.00 86.75 453 ASN A C 1
ATOM 3710 O O . ASN A 1 453 ? 6.870 14.527 -13.750 1.00 86.75 453 ASN A O 1
ATOM 3714 N N . THR A 1 454 ? 7.571 12.404 -13.563 1.00 90.38 454 THR A N 1
ATOM 3715 C CA . THR A 1 454 ? 6.709 11.825 -14.598 1.00 90.38 454 THR A CA 1
ATOM 3716 C C . THR A 1 454 ? 5.946 10.636 -14.031 1.00 90.38 454 THR A C 1
ATOM 3718 O O . THR A 1 454 ? 6.380 10.029 -13.042 1.00 90.38 454 THR A O 1
ATOM 3721 N N . THR A 1 455 ? 4.818 10.283 -14.644 1.00 90.19 455 THR A N 1
ATOM 3722 C CA . THR A 1 455 ? 4.081 9.085 -14.233 1.00 90.19 455 THR A CA 1
ATOM 3723 C C . THR A 1 455 ? 4.832 7.824 -14.663 1.00 90.19 455 THR A C 1
ATOM 3725 O O . THR A 1 455 ? 5.617 7.843 -15.613 1.00 90.19 455 THR A O 1
ATOM 3728 N N . SER A 1 456 ? 4.625 6.722 -13.941 1.00 92.12 456 SER A N 1
ATOM 3729 C CA . SER A 1 456 ? 5.166 5.422 -14.349 1.00 92.12 456 SER A CA 1
ATOM 3730 C C . SER A 1 456 ? 4.545 4.948 -15.667 1.00 92.12 456 SER A C 1
ATOM 3732 O O . SER A 1 456 ? 5.267 4.432 -16.514 1.00 92.12 456 SER A O 1
ATOM 3734 N N . PHE A 1 457 ? 3.256 5.240 -15.887 1.00 92.69 457 PHE A N 1
ATOM 3735 C CA . PHE A 1 457 ? 2.558 4.971 -17.143 1.00 92.69 457 PHE A CA 1
ATOM 3736 C C . PHE A 1 457 ? 3.279 5.584 -18.350 1.00 92.69 457 PHE A C 1
ATOM 3738 O O . PHE A 1 457 ? 3.540 4.863 -19.305 1.00 92.69 457 PHE A O 1
ATOM 3745 N N . ASP A 1 458 ? 3.665 6.865 -18.301 1.00 95.19 458 ASP A N 1
ATOM 3746 C CA . ASP A 1 458 ? 4.318 7.534 -19.440 1.00 95.19 458 ASP A CA 1
ATOM 3747 C C . ASP A 1 458 ? 5.626 6.836 -19.845 1.00 95.19 458 ASP A C 1
ATOM 3749 O O . ASP A 1 458 ? 5.877 6.598 -21.027 1.00 95.19 458 ASP A O 1
ATOM 3753 N N . VAL A 1 459 ? 6.441 6.459 -18.851 1.00 96.88 459 VAL A N 1
ATOM 3754 C CA . VAL A 1 459 ? 7.719 5.769 -19.075 1.00 96.88 459 VAL A CA 1
ATOM 3755 C C . VAL A 1 459 ? 7.489 4.364 -19.625 1.00 96.88 459 VAL A C 1
ATOM 3757 O O . VAL A 1 459 ? 8.107 3.988 -20.620 1.00 96.88 459 VAL A O 1
ATOM 3760 N N . ILE A 1 460 ? 6.594 3.593 -19.001 1.00 96.62 460 ILE A N 1
ATOM 3761 C CA . ILE A 1 460 ? 6.324 2.202 -19.384 1.00 96.62 460 ILE A CA 1
ATOM 3762 C C . ILE A 1 460 ? 5.678 2.140 -20.771 1.00 96.62 460 ILE A C 1
ATOM 3764 O O . ILE A 1 460 ? 6.084 1.334 -21.605 1.00 96.62 460 ILE A O 1
ATOM 3768 N N . ASN A 1 461 ? 4.712 3.017 -21.052 1.00 95.75 461 ASN A N 1
ATOM 3769 C CA . ASN A 1 461 ? 4.047 3.108 -22.348 1.00 95.75 461 ASN A CA 1
ATOM 3770 C C . ASN A 1 461 ? 5.057 3.411 -23.470 1.00 95.75 461 ASN A C 1
ATOM 3772 O O . ASN A 1 461 ? 4.994 2.790 -24.534 1.00 95.75 461 ASN A O 1
ATOM 3776 N N . ALA A 1 462 ? 6.024 4.301 -23.208 1.00 96.81 462 ALA A N 1
ATOM 3777 C CA . ALA A 1 462 ? 7.072 4.665 -24.157 1.00 96.81 462 ALA A CA 1
ATOM 3778 C C . ALA A 1 462 ? 8.158 3.596 -24.352 1.00 96.81 462 ALA A C 1
ATOM 3780 O O . ALA A 1 462 ? 8.793 3.585 -25.408 1.00 96.81 462 ALA A O 1
ATOM 3781 N N . ALA A 1 463 ? 8.400 2.730 -23.370 1.00 97.12 463 ALA A N 1
ATOM 3782 C CA . ALA A 1 463 ? 9.485 1.752 -23.393 1.00 97.12 463 ALA A CA 1
ATOM 3783 C C . ALA A 1 463 ? 9.178 0.506 -24.242 1.00 97.12 463 ALA A C 1
ATOM 3785 O O . ALA A 1 463 ? 8.021 0.128 -24.450 1.00 97.12 463 ALA A O 1
ATOM 3786 N N . ASP A 1 464 ? 10.244 -0.133 -24.725 1.00 95.25 464 ASP A N 1
ATOM 3787 C CA . ASP A 1 464 ? 10.216 -1.443 -25.382 1.00 95.25 464 ASP A CA 1
ATOM 3788 C C . ASP A 1 464 ? 10.399 -2.583 -24.365 1.00 95.25 464 ASP A C 1
ATOM 3790 O O . ASP A 1 464 ? 9.752 -3.617 -24.492 1.00 95.25 464 ASP A O 1
ATOM 3794 N N . PHE A 1 465 ? 11.236 -2.379 -23.340 1.00 95.62 465 PHE A N 1
ATOM 3795 C CA . PHE A 1 465 ? 11.502 -3.349 -22.269 1.00 95.62 465 PHE A CA 1
ATOM 3796 C C . PHE A 1 465 ? 11.464 -2.662 -20.908 1.00 95.62 465 PHE A C 1
ATOM 3798 O O . PHE A 1 465 ? 11.994 -1.557 -20.757 1.00 95.62 465 PHE A O 1
ATOM 3805 N N . ILE A 1 466 ? 10.884 -3.329 -19.912 1.00 97.62 466 ILE A N 1
ATOM 3806 C CA . ILE A 1 466 ? 10.836 -2.846 -18.532 1.00 97.62 466 ILE A CA 1
ATOM 3807 C C . ILE A 1 466 ? 11.745 -3.697 -17.667 1.00 97.62 466 ILE A C 1
ATOM 3809 O O . ILE A 1 466 ? 11.694 -4.923 -17.706 1.00 97.62 466 ILE A O 1
ATOM 3813 N N . ILE A 1 467 ? 12.540 -3.028 -16.847 1.00 97.00 467 ILE A N 1
ATOM 3814 C CA . ILE A 1 467 ? 13.347 -3.642 -15.810 1.00 97.00 467 ILE A CA 1
ATOM 3815 C C . ILE A 1 467 ? 12.904 -3.070 -14.468 1.00 97.00 467 ILE A C 1
ATOM 3817 O O . ILE A 1 467 ? 12.832 -1.851 -14.297 1.00 97.00 467 ILE A O 1
ATOM 3821 N N . THR A 1 468 ? 12.629 -3.935 -13.501 1.00 93.38 468 THR A N 1
ATOM 3822 C CA . THR A 1 468 ? 12.389 -3.527 -12.113 1.00 93.38 468 THR A CA 1
ATOM 3823 C C . THR A 1 468 ? 12.716 -4.677 -11.160 1.00 93.38 468 THR A C 1
ATOM 3825 O O . THR A 1 468 ? 13.254 -5.708 -11.563 1.00 93.38 468 THR A O 1
ATOM 3828 N N . THR A 1 469 ? 12.437 -4.473 -9.883 1.00 87.12 469 THR A N 1
ATOM 3829 C CA . THR A 1 469 ? 12.526 -5.457 -8.801 1.00 87.12 469 THR A CA 1
ATOM 3830 C C . THR A 1 469 ? 11.109 -5.657 -8.235 1.00 87.12 469 THR A C 1
ATOM 3832 O O . THR A 1 469 ? 10.133 -5.450 -8.954 1.00 87.12 469 THR A O 1
ATOM 3835 N N . TYR A 1 470 ? 10.936 -6.016 -6.956 1.00 79.00 470 TYR A N 1
ATOM 3836 C CA . TYR A 1 470 ? 9.606 -6.045 -6.332 1.00 79.00 470 TYR A CA 1
ATOM 3837 C C . TYR A 1 470 ? 8.936 -4.655 -6.356 1.00 79.00 470 TYR A C 1
ATOM 3839 O O . TYR A 1 470 ? 9.257 -3.766 -5.575 1.00 79.00 470 TYR A O 1
ATOM 3847 N N . SER A 1 471 ? 8.027 -4.439 -7.311 1.00 80.62 471 SER A N 1
ATOM 3848 C CA . SER A 1 471 ? 7.348 -3.160 -7.515 1.00 80.62 471 SER A CA 1
ATOM 3849 C C . SER A 1 471 ? 5.988 -3.350 -8.173 1.00 80.62 471 SER A C 1
ATOM 3851 O O . SER A 1 471 ? 5.820 -4.153 -9.092 1.00 80.62 471 SER A O 1
ATOM 3853 N N . THR A 1 472 ? 5.025 -2.510 -7.790 1.00 82.50 472 THR A N 1
ATOM 3854 C CA . THR A 1 472 ? 3.735 -2.409 -8.495 1.00 82.50 472 THR A CA 1
ATOM 3855 C C . THR A 1 472 ? 3.887 -1.959 -9.952 1.00 82.50 472 THR A C 1
ATOM 3857 O O . THR A 1 472 ? 3.005 -2.225 -10.762 1.00 82.50 472 THR A O 1
ATOM 3860 N N . THR A 1 473 ? 5.020 -1.349 -10.322 1.00 88.88 473 THR A N 1
ATOM 3861 C CA . THR A 1 473 ? 5.327 -1.010 -11.723 1.00 88.88 473 THR A CA 1
ATOM 3862 C C . THR A 1 473 ? 5.546 -2.243 -12.605 1.00 88.88 473 THR A C 1
ATOM 3864 O O . THR A 1 473 ? 5.336 -2.162 -13.814 1.00 88.88 473 THR A O 1
ATOM 3867 N N . GLY A 1 474 ? 5.873 -3.403 -12.018 1.00 91.06 474 GLY A N 1
ATOM 3868 C CA . GLY A 1 474 ? 5.880 -4.679 -12.735 1.00 91.06 474 GLY A CA 1
ATOM 3869 C C . GLY A 1 474 ? 4.483 -5.069 -13.229 1.00 91.06 474 GLY A C 1
ATOM 3870 O O . GLY A 1 474 ? 4.331 -5.439 -14.390 1.00 91.06 474 GLY A O 1
ATOM 3871 N N . LEU A 1 475 ? 3.435 -4.873 -12.413 1.00 88.12 475 LEU A N 1
ATOM 3872 C CA . LEU A 1 475 ? 2.048 -5.049 -12.873 1.00 88.12 475 LEU A CA 1
ATOM 3873 C C . LEU A 1 475 ? 1.716 -4.086 -14.011 1.00 88.12 475 LEU A C 1
ATOM 3875 O O . LEU A 1 475 ? 1.165 -4.505 -15.019 1.00 88.12 475 LEU A O 1
ATOM 3879 N N . GLU A 1 476 ? 2.076 -2.808 -13.877 1.00 90.94 476 GLU A N 1
ATOM 3880 C CA . GLU A 1 476 ? 1.835 -1.803 -14.922 1.00 90.94 476 GLU A CA 1
ATOM 3881 C C . GLU A 1 476 ? 2.449 -2.218 -16.270 1.00 90.94 476 GLU A C 1
ATOM 3883 O O . GLU A 1 476 ? 1.813 -2.058 -17.312 1.00 90.94 476 GLU A O 1
ATOM 3888 N N . ALA A 1 477 ? 3.653 -2.802 -16.249 1.00 92.94 477 ALA A N 1
ATOM 3889 C CA . ALA A 1 477 ? 4.299 -3.368 -17.429 1.00 92.94 477 ALA A CA 1
ATOM 3890 C C . ALA A 1 477 ? 3.507 -4.543 -18.017 1.00 92.94 477 ALA A C 1
ATOM 3892 O O . ALA A 1 477 ? 3.296 -4.581 -19.228 1.00 92.94 477 ALA A O 1
ATOM 3893 N N . ILE A 1 478 ? 3.028 -5.462 -17.173 1.00 90.62 478 ILE A N 1
ATOM 3894 C CA . ILE A 1 478 ? 2.211 -6.606 -17.598 1.00 90.62 478 ILE A CA 1
ATOM 3895 C C . ILE A 1 478 ? 0.914 -6.125 -18.260 1.00 90.62 478 ILE A C 1
ATOM 3897 O O . ILE A 1 478 ? 0.621 -6.562 -19.370 1.00 90.62 478 ILE A O 1
ATOM 3901 N N . TYR A 1 479 ? 0.191 -5.181 -17.646 1.00 88.25 479 TYR A N 1
ATOM 3902 C CA . TYR A 1 479 ? -1.045 -4.604 -18.198 1.00 88.25 479 TYR A CA 1
ATOM 3903 C C . TYR A 1 479 ? -0.830 -3.876 -19.527 1.00 88.25 479 TYR A C 1
ATOM 3905 O O . TYR A 1 479 ? -1.660 -3.976 -20.424 1.00 88.25 479 TYR A O 1
ATOM 3913 N N . LEU A 1 480 ? 0.303 -3.188 -19.690 1.00 90.00 480 LEU A N 1
ATOM 3914 C CA . LEU A 1 480 ? 0.692 -2.562 -20.960 1.00 90.00 480 LEU A CA 1
ATOM 3915 C C . LEU A 1 480 ? 1.344 -3.545 -21.947 1.00 90.00 480 LEU A C 1
ATOM 3917 O O . LEU A 1 480 ? 1.886 -3.121 -22.971 1.00 90.00 480 LEU A O 1
ATOM 3921 N N . ASN A 1 481 ? 1.299 -4.845 -21.636 1.00 90.06 481 ASN A N 1
ATOM 3922 C CA . ASN A 1 481 ? 1.874 -5.945 -22.402 1.00 90.06 481 ASN A CA 1
ATOM 3923 C C . ASN A 1 481 ? 3.357 -5.732 -22.768 1.00 90.06 481 ASN A C 1
ATOM 3925 O O . ASN A 1 481 ? 3.822 -6.125 -23.840 1.00 90.06 481 ASN A O 1
ATOM 3929 N N . LYS A 1 482 ? 4.117 -5.100 -21.872 1.00 92.62 482 LYS A N 1
ATOM 3930 C CA . LYS A 1 482 ? 5.548 -4.853 -22.043 1.00 92.62 482 LYS A CA 1
ATOM 3931 C C . LYS A 1 482 ? 6.359 -6.043 -21.518 1.00 92.62 482 LYS A C 1
ATOM 3933 O O . LYS A 1 482 ? 6.077 -6.527 -20.420 1.00 92.62 482 LYS A O 1
ATOM 3938 N N . PRO A 1 483 ? 7.383 -6.508 -22.255 1.00 93.88 483 PRO A N 1
ATOM 3939 C CA . PRO A 1 483 ? 8.368 -7.442 -21.723 1.00 93.88 483 PRO A CA 1
ATOM 3940 C C . PRO A 1 483 ? 8.978 -6.930 -20.416 1.00 93.88 483 PRO A C 1
ATOM 3942 O O . PRO A 1 483 ? 9.449 -5.793 -20.343 1.00 93.88 483 PRO A O 1
ATOM 3945 N N . LEU A 1 484 ? 8.951 -7.783 -19.393 1.00 95.31 484 LEU A N 1
ATOM 3946 C CA . LEU A 1 484 ? 9.324 -7.446 -18.025 1.00 95.31 484 LEU A CA 1
ATOM 3947 C C . LEU A 1 484 ? 10.487 -8.324 -17.560 1.00 95.31 484 LEU A C 1
ATOM 3949 O O . LEU A 1 484 ? 10.380 -9.551 -17.553 1.00 95.31 484 LEU A O 1
ATOM 3953 N N . LEU A 1 485 ? 11.580 -7.687 -17.149 1.00 95.25 485 LEU A N 1
ATOM 3954 C CA . LEU A 1 485 ? 12.747 -8.321 -16.546 1.00 95.25 485 LEU A CA 1
ATOM 3955 C C . LEU A 1 485 ? 12.773 -7.981 -15.051 1.00 95.25 485 LEU A C 1
ATOM 3957 O O . LEU A 1 485 ? 12.818 -6.810 -14.667 1.00 95.25 485 LEU A O 1
ATOM 3961 N N . MET A 1 486 ? 12.757 -9.014 -14.213 1.00 92.69 486 MET A N 1
ATOM 3962 C CA . MET A 1 486 ? 12.768 -8.903 -12.755 1.00 92.69 486 MET A CA 1
ATOM 3963 C C . MET A 1 486 ? 14.185 -9.129 -12.240 1.00 92.69 486 MET A C 1
ATOM 3965 O O . MET A 1 486 ? 14.646 -10.268 -12.155 1.00 92.69 486 MET A O 1
ATOM 3969 N N . ILE A 1 487 ? 14.888 -8.050 -11.901 1.00 91.31 487 ILE A N 1
ATOM 3970 C CA . ILE A 1 487 ? 16.244 -8.144 -11.361 1.00 91.31 487 ILE A CA 1
ATOM 3971 C C . ILE A 1 487 ? 16.191 -8.482 -9.875 1.00 91.31 487 ILE A C 1
ATOM 3973 O O . ILE A 1 487 ? 15.582 -7.775 -9.076 1.00 91.31 487 ILE A O 1
ATOM 3977 N N . ASN A 1 488 ? 16.911 -9.533 -9.495 1.00 87.56 488 ASN A N 1
ATOM 3978 C CA . ASN A 1 488 ? 17.240 -9.815 -8.110 1.00 87.56 488 ASN A CA 1
ATOM 3979 C C . ASN A 1 488 ? 18.588 -10.548 -8.024 1.00 87.56 488 ASN A C 1
ATOM 3981 O O . ASN A 1 488 ? 18.659 -11.756 -8.248 1.00 87.56 488 ASN A O 1
ATOM 3985 N N . TYR A 1 489 ? 19.654 -9.821 -7.676 1.00 87.81 489 TYR A N 1
ATOM 3986 C CA . TYR A 1 489 ? 20.990 -10.401 -7.465 1.00 87.81 489 TYR A CA 1
ATOM 3987 C C . TYR A 1 489 ? 21.160 -11.040 -6.079 1.00 87.81 489 TYR A C 1
ATOM 3989 O O . TYR A 1 489 ? 22.222 -11.585 -5.779 1.00 87.81 489 TYR A O 1
ATOM 3997 N N . THR A 1 490 ? 20.135 -10.988 -5.222 1.00 80.06 490 THR A N 1
ATOM 3998 C CA . THR A 1 490 ? 20.138 -11.702 -3.944 1.00 80.06 490 THR A CA 1
ATOM 3999 C C . THR A 1 490 ? 19.680 -13.152 -4.130 1.00 80.06 490 THR A C 1
ATOM 4001 O O . THR A 1 490 ? 19.103 -13.540 -5.153 1.00 80.06 490 THR A O 1
ATOM 4004 N N . LYS A 1 491 ? 19.948 -13.979 -3.113 1.00 71.81 491 LYS A N 1
ATOM 4005 C CA . LYS A 1 491 ? 19.449 -15.361 -3.041 1.00 71.81 491 LYS A CA 1
ATOM 4006 C C . LYS A 1 491 ? 17.976 -15.439 -2.629 1.00 71.81 491 LYS A C 1
ATOM 4008 O O . LYS A 1 491 ? 17.416 -16.531 -2.612 1.00 71.81 491 LYS A O 1
ATOM 4013 N N . ASP A 1 492 ? 17.362 -14.308 -2.300 1.00 70.31 492 ASP A N 1
ATOM 4014 C CA . ASP A 1 492 ? 15.991 -14.278 -1.814 1.00 70.31 492 ASP A CA 1
ATOM 4015 C C . ASP A 1 492 ? 15.000 -14.572 -2.952 1.00 70.31 492 ASP A C 1
ATOM 4017 O O . ASP A 1 492 ? 15.291 -14.340 -4.142 1.00 70.31 492 ASP A O 1
ATOM 4021 N N . PRO A 1 493 ? 13.816 -15.109 -2.617 1.00 67.31 493 PRO A N 1
ATOM 4022 C CA . PRO A 1 493 ? 12.748 -15.278 -3.588 1.00 67.31 493 PRO A CA 1
ATOM 4023 C C . PRO A 1 493 ? 12.270 -13.924 -4.133 1.00 67.31 493 PRO A C 1
ATOM 4025 O O . PRO A 1 493 ? 12.352 -12.891 -3.471 1.00 67.31 493 PRO A O 1
ATOM 4028 N N . ASP A 1 494 ? 11.758 -13.941 -5.364 1.00 69.94 494 ASP A N 1
ATOM 4029 C CA . ASP A 1 494 ? 11.036 -12.798 -5.923 1.00 69.94 494 ASP A CA 1
ATOM 4030 C C . ASP A 1 494 ? 9.708 -12.645 -5.180 1.00 69.94 494 ASP A C 1
ATOM 4032 O O . ASP A 1 494 ? 8.837 -13.502 -5.305 1.00 69.94 494 ASP A O 1
ATOM 4036 N N . LEU A 1 495 ? 9.552 -11.559 -4.426 1.00 68.56 495 LEU A N 1
ATOM 4037 C CA . LEU A 1 495 ? 8.347 -11.290 -3.642 1.00 68.56 495 LEU A CA 1
ATOM 4038 C C . LEU A 1 495 ? 7.105 -11.040 -4.524 1.00 68.56 495 LEU A C 1
ATOM 4040 O O . LEU A 1 495 ? 5.987 -11.173 -4.039 1.00 68.56 495 LEU A O 1
ATOM 4044 N N . ALA A 1 496 ? 7.272 -10.696 -5.811 1.00 70.38 496 ALA A N 1
ATOM 4045 C CA . ALA A 1 496 ? 6.154 -10.390 -6.714 1.00 70.38 496 ALA A CA 1
ATOM 4046 C C . ALA A 1 496 ? 5.615 -11.625 -7.448 1.00 70.38 496 ALA A C 1
ATOM 4048 O O . ALA A 1 496 ? 4.557 -11.558 -8.069 1.00 70.38 496 ALA A O 1
ATOM 4049 N N . HIS A 1 497 ? 6.351 -12.741 -7.425 1.00 80.19 497 HIS A N 1
ATOM 4050 C CA . HIS A 1 497 ? 6.023 -13.993 -8.114 1.00 80.19 497 HIS A CA 1
ATOM 4051 C C . HIS A 1 497 ? 5.811 -13.894 -9.644 1.00 80.19 497 HIS A C 1
ATOM 4053 O O . HIS A 1 497 ? 5.432 -14.896 -10.255 1.00 80.19 497 HIS A O 1
ATOM 4059 N N . PHE A 1 498 ? 6.104 -12.765 -10.307 1.00 85.62 498 PHE A N 1
ATOM 4060 C CA . PHE A 1 498 ? 5.877 -12.598 -11.754 1.00 85.62 498 PHE A CA 1
ATOM 4061 C C . PHE A 1 498 ? 6.674 -13.594 -12.599 1.00 85.62 498 PHE A C 1
ATOM 4063 O O . PHE A 1 498 ? 6.167 -14.133 -13.585 1.00 85.62 498 PHE A O 1
ATOM 4070 N N . ALA A 1 499 ? 7.910 -13.884 -12.189 1.00 85.94 499 ALA A N 1
ATOM 4071 C CA . ALA A 1 499 ? 8.723 -14.904 -12.840 1.00 85.94 499 ALA A CA 1
ATOM 4072 C C . ALA A 1 499 ? 8.127 -16.312 -12.663 1.00 85.94 499 ALA A C 1
ATOM 4074 O O . ALA A 1 499 ? 8.089 -17.094 -13.610 1.00 85.94 499 ALA A O 1
ATOM 4075 N N . LYS A 1 500 ? 7.597 -16.620 -11.469 1.00 84.19 500 LYS A N 1
ATOM 4076 C CA . LYS A 1 500 ? 6.992 -17.925 -11.145 1.00 84.19 500 LYS A CA 1
ATOM 4077 C C . LYS A 1 500 ? 5.751 -18.206 -11.994 1.00 84.19 500 LYS A C 1
ATOM 4079 O O . LYS A 1 500 ? 5.561 -19.335 -12.430 1.00 84.19 500 LYS A O 1
ATOM 4084 N N . ILE A 1 501 ? 4.930 -17.188 -12.246 1.00 82.75 501 ILE A N 1
ATOM 4085 C CA . ILE A 1 501 ? 3.736 -17.300 -13.102 1.00 82.75 501 ILE A CA 1
ATOM 4086 C C . ILE A 1 501 ? 4.060 -17.155 -14.602 1.00 82.75 501 ILE A C 1
ATOM 4088 O O . ILE A 1 501 ? 3.173 -17.277 -15.442 1.00 82.75 501 ILE A O 1
ATOM 4092 N N . GLY A 1 502 ? 5.327 -16.909 -14.957 1.00 88.44 502 GLY A N 1
ATOM 4093 C CA . GLY A 1 502 ? 5.811 -16.892 -16.337 1.00 88.44 502 GLY A CA 1
ATOM 4094 C C . GLY A 1 502 ? 5.515 -15.617 -17.131 1.00 88.44 502 GLY A C 1
ATOM 4095 O O . GLY A 1 502 ? 5.648 -15.639 -18.352 1.00 88.44 502 GLY A O 1
ATOM 4096 N N . VAL A 1 503 ? 5.125 -14.518 -16.476 1.00 90.50 503 VAL A N 1
ATOM 4097 C CA . VAL A 1 503 ? 4.843 -13.223 -17.137 1.00 90.50 503 VAL A CA 1
ATOM 4098 C C . VAL A 1 503 ? 6.040 -12.264 -17.135 1.00 90.50 503 VAL A C 1
ATOM 4100 O O . VAL A 1 503 ? 5.981 -11.202 -17.755 1.00 90.50 503 VAL A O 1
ATOM 4103 N N . ALA A 1 504 ? 7.129 -12.646 -16.464 1.00 92.75 504 ALA A N 1
ATOM 4104 C CA . ALA A 1 504 ? 8.390 -11.915 -16.412 1.00 92.75 504 ALA A CA 1
ATOM 4105 C C . ALA A 1 504 ? 9.597 -12.860 -16.490 1.00 92.75 504 ALA A C 1
ATOM 4107 O O . ALA A 1 504 ? 9.490 -14.039 -16.151 1.00 92.75 504 ALA A O 1
ATOM 4108 N N . ILE A 1 505 ? 10.755 -12.327 -16.887 1.00 93.19 505 ILE A N 1
ATOM 4109 C CA . ILE A 1 505 ? 12.027 -13.060 -16.923 1.00 93.19 505 ILE A CA 1
ATOM 4110 C C . ILE A 1 505 ? 12.845 -12.688 -15.677 1.00 93.19 505 ILE A C 1
ATOM 4112 O O . ILE A 1 505 ? 13.155 -11.507 -15.496 1.00 93.19 505 ILE A O 1
ATOM 4116 N N . PRO A 1 506 ? 13.192 -13.643 -14.796 1.00 92.62 506 PRO A N 1
ATOM 4117 C CA . PRO A 1 506 ? 14.056 -13.363 -13.657 1.00 92.62 506 PRO A CA 1
ATOM 4118 C C . PRO A 1 506 ? 15.496 -13.139 -14.127 1.00 92.62 506 PRO A C 1
ATOM 4120 O O . PRO A 1 506 ? 15.973 -13.848 -15.002 1.00 92.62 506 PRO A O 1
ATOM 4123 N N . ILE A 1 507 ? 16.196 -12.187 -13.515 1.00 93.88 507 ILE A N 1
ATOM 4124 C CA . ILE A 1 507 ? 17.603 -11.887 -13.792 1.00 93.88 507 ILE A CA 1
ATOM 4125 C C . ILE A 1 507 ? 18.377 -11.937 -12.475 1.00 93.88 507 ILE A C 1
ATOM 4127 O O . ILE A 1 507 ? 18.134 -11.138 -11.566 1.00 93.88 507 ILE A O 1
ATOM 4131 N N . ARG A 1 508 ? 19.322 -12.871 -12.365 1.00 92.19 508 ARG A N 1
ATOM 4132 C CA . ARG A 1 508 ? 20.053 -13.184 -11.128 1.00 92.19 508 ARG A CA 1
ATOM 4133 C C . ARG A 1 508 ? 21.482 -12.670 -11.102 1.00 92.19 508 ARG A C 1
ATOM 4135 O O . ARG A 1 508 ? 22.103 -12.674 -10.044 1.00 92.19 508 ARG A O 1
ATOM 4142 N N . ASN A 1 509 ? 22.016 -12.208 -12.230 1.00 93.69 509 ASN A N 1
ATOM 4143 C CA . ASN A 1 509 ? 23.346 -11.605 -12.276 1.00 93.69 509 ASN A CA 1
ATOM 4144 C C . ASN A 1 509 ? 23.523 -10.643 -13.474 1.00 93.69 509 ASN A C 1
ATOM 4146 O O . ASN A 1 509 ? 22.753 -10.698 -14.436 1.00 93.69 509 ASN A O 1
ATOM 4150 N N . PRO A 1 510 ? 24.573 -9.797 -13.471 1.00 94.94 510 PRO A N 1
ATOM 4151 C CA . PRO A 1 510 ? 24.820 -8.837 -14.549 1.00 94.94 510 PRO A CA 1
ATOM 4152 C C . PRO A 1 510 ? 25.087 -9.435 -15.936 1.00 94.94 510 PRO A C 1
ATOM 4154 O O . PRO A 1 510 ? 24.887 -8.741 -16.928 1.00 94.94 510 PRO A O 1
ATOM 4157 N N . LYS A 1 511 ? 25.591 -10.675 -16.036 1.00 95.69 511 LYS A N 1
ATOM 4158 C CA . LYS A 1 511 ? 25.848 -11.312 -17.342 1.00 95.69 511 LYS A CA 1
ATOM 4159 C C . LYS A 1 511 ? 24.536 -11.754 -17.980 1.00 95.69 511 LYS A C 1
ATOM 4161 O O . LYS A 1 511 ? 24.302 -11.478 -19.150 1.00 95.69 511 LYS A O 1
ATOM 4166 N N . GLU A 1 512 ? 23.673 -12.377 -17.184 1.00 96.12 512 GLU A N 1
ATOM 4167 C CA . GLU A 1 512 ? 22.332 -12.799 -17.590 1.00 96.12 512 GLU A CA 1
ATOM 4168 C C . GLU A 1 512 ? 21.489 -11.624 -18.093 1.00 96.12 512 GLU A C 1
ATOM 4170 O O . GLU A 1 512 ? 20.838 -11.751 -19.123 1.00 96.12 512 GLU A O 1
ATOM 4175 N N . LEU A 1 513 ? 21.575 -10.460 -17.436 1.00 96.50 513 LEU A N 1
ATOM 4176 C CA . LEU A 1 513 ? 20.890 -9.240 -17.874 1.00 96.50 513 LEU A CA 1
ATOM 4177 C C . LEU A 1 513 ? 21.175 -8.904 -19.345 1.00 96.50 513 LEU A C 1
ATOM 4179 O O . LEU A 1 513 ? 20.255 -8.630 -20.112 1.00 96.50 513 LEU A O 1
ATOM 4183 N N . ILE A 1 514 ? 22.451 -8.920 -19.730 1.00 96.50 514 ILE A N 1
ATOM 4184 C CA . ILE A 1 514 ? 22.881 -8.560 -21.084 1.00 96.50 514 ILE A CA 1
ATOM 4185 C C . ILE A 1 514 ? 22.453 -9.632 -22.083 1.00 96.50 514 ILE A C 1
ATOM 4187 O O . ILE A 1 514 ? 21.832 -9.297 -23.086 1.00 96.50 514 ILE A O 1
ATOM 4191 N N . LEU A 1 515 ? 22.685 -10.909 -21.762 1.00 95.00 515 LEU A N 1
ATOM 4192 C CA . LEU A 1 515 ? 22.309 -12.031 -22.628 1.00 95.00 515 LEU A CA 1
ATOM 4193 C C . LEU A 1 515 ? 20.802 -12.064 -22.917 1.00 95.00 515 LEU A C 1
ATOM 4195 O O . LEU A 1 515 ? 20.391 -12.260 -24.059 1.00 95.00 515 LEU A O 1
ATOM 4199 N N . VAL A 1 516 ? 19.969 -11.849 -21.893 1.00 94.44 516 VAL A N 1
ATOM 4200 C CA . VAL A 1 516 ? 18.509 -11.813 -22.055 1.00 94.44 516 VAL A CA 1
ATOM 4201 C C . VAL A 1 516 ? 18.088 -10.616 -22.904 1.00 94.44 516 VAL A C 1
ATOM 4203 O O . VAL A 1 516 ? 17.260 -10.772 -23.799 1.00 94.44 516 VAL A O 1
ATOM 4206 N N . LEU A 1 517 ? 18.660 -9.428 -22.679 1.00 94.38 517 LEU A N 1
ATOM 4207 C CA . LEU A 1 517 ? 18.345 -8.254 -23.496 1.00 94.38 517 LEU A CA 1
ATOM 4208 C C . LEU A 1 517 ? 18.728 -8.465 -24.966 1.00 94.38 517 LEU A C 1
ATOM 4210 O O . LEU A 1 517 ? 17.903 -8.213 -25.839 1.00 94.38 517 LEU A O 1
ATOM 4214 N N . GLU A 1 518 ? 19.925 -8.973 -25.258 1.00 93.00 518 GLU A N 1
ATOM 4215 C CA . GLU A 1 518 ? 20.358 -9.290 -26.628 1.00 93.00 518 GLU A CA 1
ATOM 4216 C C . GLU A 1 518 ? 19.419 -10.302 -27.301 1.00 93.00 518 GLU A C 1
ATOM 4218 O O . GLU A 1 518 ? 18.982 -10.101 -28.440 1.00 93.00 518 GLU A O 1
ATOM 4223 N N . LYS A 1 519 ? 19.020 -11.348 -26.568 1.00 90.94 519 LYS A N 1
ATOM 4224 C CA . LYS A 1 519 ? 18.071 -12.354 -27.056 1.00 90.94 519 LYS A CA 1
ATOM 4225 C C . LYS A 1 519 ? 16.698 -11.751 -27.359 1.00 90.94 519 LYS A C 1
ATOM 4227 O O . LYS A 1 519 ? 16.133 -12.038 -28.416 1.00 90.94 519 LYS A O 1
ATOM 4232 N N . LEU A 1 520 ? 16.177 -10.875 -26.502 1.00 90.31 520 LEU A N 1
ATOM 4233 C CA . LEU A 1 520 ? 14.904 -10.186 -26.737 1.00 90.31 520 LEU A CA 1
ATOM 4234 C C . LEU A 1 520 ? 14.975 -9.192 -27.911 1.00 90.31 520 LEU A C 1
ATOM 4236 O O . LEU A 1 520 ? 14.011 -9.049 -28.663 1.00 90.31 520 LEU A O 1
ATOM 4240 N N . LEU A 1 521 ? 16.117 -8.527 -28.106 1.00 87.75 521 LEU A N 1
ATOM 4241 C CA . LEU A 1 521 ? 16.336 -7.575 -29.201 1.00 87.75 521 LEU A CA 1
ATOM 4242 C C . LEU A 1 521 ? 16.386 -8.248 -30.575 1.00 87.75 521 LEU A C 1
ATOM 4244 O O . LEU A 1 521 ? 15.935 -7.659 -31.557 1.00 87.75 521 LEU A O 1
ATOM 4248 N N . SER A 1 522 ? 16.869 -9.490 -30.645 1.00 84.25 522 SER A N 1
ATOM 4249 C CA . SER A 1 522 ? 16.970 -10.263 -31.893 1.00 84.25 522 SER A CA 1
ATOM 4250 C C . SER A 1 522 ? 15.626 -10.753 -32.473 1.00 84.25 522 SER A C 1
ATOM 4252 O O . SER A 1 522 ? 15.633 -11.510 -33.439 1.00 84.25 522 SER A O 1
ATOM 4254 N N . LYS A 1 523 ? 14.474 -10.311 -31.928 1.00 66.88 523 LYS A N 1
ATOM 4255 C CA . LYS A 1 523 ? 13.119 -10.818 -32.254 1.00 66.88 523 LYS A CA 1
ATOM 4256 C C . LYS A 1 523 ? 13.032 -12.346 -32.141 1.00 66.88 523 LYS A C 1
ATOM 4258 O O . LYS A 1 523 ? 12.547 -13.031 -33.037 1.00 66.88 523 LYS A O 1
ATOM 4263 N N . SER A 1 524 ? 13.536 -12.877 -31.032 1.00 63.38 524 SER A N 1
ATOM 4264 C CA . SER A 1 524 ? 13.460 -14.306 -30.737 1.00 63.38 524 SER A CA 1
ATOM 4265 C C . SER A 1 524 ? 12.031 -14.744 -30.395 1.00 63.38 524 SER A C 1
ATOM 4267 O O . SER A 1 524 ? 11.245 -13.975 -29.838 1.00 63.38 524 SER A O 1
ATOM 4269 N N . THR A 1 525 ? 11.727 -16.017 -30.661 1.00 70.62 525 THR A N 1
ATOM 4270 C CA . THR A 1 525 ? 10.471 -16.700 -30.289 1.00 70.62 525 THR A CA 1
ATOM 4271 C C . THR A 1 525 ? 10.117 -16.564 -28.804 1.00 70.62 525 THR A C 1
ATOM 4273 O O . THR A 1 525 ? 8.952 -16.631 -28.426 1.00 70.62 525 THR A O 1
ATOM 4276 N N . GLU A 1 526 ? 11.110 -16.324 -27.948 1.00 72.19 526 GLU A N 1
ATOM 4277 C CA . GLU A 1 526 ? 10.929 -16.128 -26.510 1.00 72.19 526 GLU A CA 1
ATOM 4278 C C . GLU A 1 526 ? 10.126 -14.864 -26.172 1.00 72.19 526 GLU A C 1
ATOM 4280 O O . GLU A 1 526 ? 9.348 -14.872 -25.217 1.00 72.19 526 GLU A O 1
ATOM 4285 N N . ASN A 1 527 ? 10.262 -13.786 -26.955 1.00 77.50 527 ASN A N 1
ATOM 4286 C CA . ASN A 1 527 ? 9.460 -12.583 -26.732 1.00 77.50 527 ASN A CA 1
ATOM 4287 C C . ASN A 1 527 ? 7.974 -12.845 -27.031 1.00 77.50 527 ASN A C 1
ATOM 4289 O O . ASN A 1 527 ? 7.110 -12.400 -26.273 1.00 77.50 527 ASN A O 1
ATOM 4293 N N . ASP A 1 528 ? 7.693 -13.625 -28.077 1.00 83.75 528 ASP A N 1
ATOM 4294 C CA . ASP A 1 528 ? 6.335 -14.013 -28.469 1.00 83.75 528 ASP A CA 1
ATOM 4295 C C . ASP A 1 528 ? 5.704 -14.956 -27.431 1.00 83.75 528 ASP A C 1
ATOM 4297 O O . ASP A 1 528 ? 4.539 -14.800 -27.058 1.00 83.75 528 ASP A O 1
ATOM 4301 N N . GLU A 1 529 ? 6.478 -15.905 -26.894 1.00 85.88 529 GLU A N 1
ATOM 4302 C CA . GLU A 1 529 ? 6.030 -16.773 -25.800 1.00 85.88 529 GLU A CA 1
ATOM 4303 C C . GLU A 1 529 ? 5.721 -15.983 -24.524 1.00 85.88 529 GLU A C 1
ATOM 4305 O O . GLU A 1 529 ? 4.698 -16.224 -23.874 1.00 85.88 529 GLU A O 1
ATOM 4310 N N . LEU A 1 530 ? 6.581 -15.028 -24.162 1.00 87.06 530 LEU A N 1
ATOM 4311 C CA . LEU A 1 530 ? 6.379 -14.180 -22.990 1.00 87.06 530 LEU A CA 1
ATOM 4312 C C . LEU A 1 530 ? 5.144 -13.283 -23.168 1.00 87.06 530 LEU A C 1
ATOM 4314 O O . LEU A 1 530 ? 4.367 -13.100 -22.231 1.00 87.06 530 LEU A O 1
ATOM 4318 N N . GLU A 1 531 ? 4.929 -12.757 -24.375 1.00 89.75 531 GLU A N 1
ATOM 4319 C CA . GLU A 1 531 ? 3.717 -12.016 -24.723 1.00 89.75 531 GLU A CA 1
ATOM 4320 C C . GLU A 1 531 ? 2.462 -12.881 -24.597 1.00 89.75 531 GLU A C 1
ATOM 4322 O O . GLU A 1 531 ? 1.487 -12.472 -23.962 1.00 89.75 531 GLU A O 1
ATOM 4327 N N . LYS A 1 532 ? 2.494 -14.105 -25.133 1.00 90.50 532 LYS A N 1
ATOM 4328 C CA . LYS A 1 532 ? 1.382 -15.055 -25.028 1.00 90.50 532 LYS A CA 1
ATOM 4329 C C . LYS A 1 532 ? 1.041 -15.358 -23.569 1.00 90.50 532 LYS A C 1
ATOM 4331 O O . LYS A 1 532 ? -0.133 -15.344 -23.207 1.00 90.50 532 LYS A O 1
ATOM 4336 N N . LYS A 1 533 ? 2.046 -15.580 -22.715 1.00 90.69 533 LYS A N 1
ATOM 4337 C CA . LYS A 1 533 ? 1.839 -15.809 -21.274 1.00 90.69 533 LYS A CA 1
ATOM 4338 C C . LYS A 1 533 ? 1.221 -14.596 -20.576 1.00 90.69 533 LYS A C 1
ATOM 4340 O O . LYS A 1 533 ? 0.287 -14.775 -19.798 1.00 90.69 533 LYS A O 1
ATOM 4345 N N . ARG A 1 534 ? 1.673 -13.371 -20.884 1.00 89.75 534 ARG A N 1
ATOM 4346 C CA . ARG A 1 534 ? 1.051 -12.137 -20.362 1.00 89.75 534 ARG A CA 1
ATOM 4347 C C . ARG A 1 534 ? -0.411 -12.016 -20.783 1.00 89.75 534 ARG A C 1
ATOM 4349 O O . ARG A 1 534 ? -1.254 -11.756 -19.932 1.00 89.75 534 ARG A O 1
ATOM 4356 N N . LYS A 1 535 ? -0.725 -12.253 -22.059 1.00 88.12 535 LYS A N 1
ATOM 4357 C CA . LYS A 1 535 ? -2.106 -12.219 -22.569 1.00 88.12 535 LYS A CA 1
ATOM 4358 C C . LYS A 1 535 ? -3.004 -13.232 -21.860 1.00 88.12 535 LYS A C 1
ATOM 4360 O O . LYS A 1 535 ? -4.058 -12.845 -21.373 1.00 88.12 535 LYS A O 1
ATOM 4365 N N . ILE A 1 536 ? -2.550 -14.479 -21.702 1.00 87.88 536 ILE A N 1
ATOM 4366 C CA . ILE A 1 536 ? -3.287 -15.516 -20.957 1.00 87.88 536 ILE A CA 1
ATOM 4367 C C . ILE A 1 536 ? -3.538 -15.077 -19.509 1.00 87.88 536 ILE A C 1
ATOM 4369 O O . ILE A 1 536 ? -4.657 -15.189 -19.015 1.00 87.88 536 ILE A O 1
ATOM 4373 N N . TYR A 1 537 ? -2.516 -14.553 -18.829 1.00 86.81 537 TYR A N 1
ATOM 4374 C CA . TYR A 1 537 ? -2.654 -14.062 -17.458 1.00 86.81 537 TYR A CA 1
ATOM 4375 C C . TYR A 1 537 ? -3.695 -12.931 -17.353 1.00 86.81 537 TYR A C 1
ATOM 4377 O O . TYR A 1 537 ? -4.559 -12.961 -16.474 1.00 86.81 537 TYR A O 1
ATOM 4385 N N . LEU A 1 538 ? -3.665 -11.968 -18.277 1.00 83.56 538 LEU A N 1
ATOM 4386 C CA . LEU A 1 538 ? -4.639 -10.875 -18.326 1.00 83.56 538 LEU A CA 1
ATOM 4387 C C . LEU A 1 538 ? -6.053 -11.395 -18.637 1.00 83.56 538 LEU A C 1
ATOM 4389 O O . LEU A 1 538 ? -7.019 -11.028 -17.974 1.00 83.56 538 LEU A O 1
ATOM 4393 N N . GLU A 1 539 ? -6.212 -12.318 -19.581 1.00 80.88 539 GLU A N 1
ATOM 4394 C CA . GLU A 1 539 ? -7.516 -12.920 -19.884 1.00 80.88 539 GLU A CA 1
ATOM 4395 C C . GLU A 1 539 ? -8.126 -13.628 -18.665 1.00 80.88 539 GLU A C 1
ATOM 4397 O O . GLU A 1 539 ? -9.306 -13.408 -18.355 1.00 80.88 539 GLU A O 1
ATOM 4402 N N . GLN A 1 540 ? -7.308 -14.419 -17.961 1.00 75.06 540 GLN A N 1
ATOM 4403 C CA . GLN A 1 540 ? -7.706 -15.224 -16.805 1.00 75.06 540 GLN A CA 1
ATOM 4404 C C . GLN A 1 540 ? -8.073 -14.378 -15.586 1.00 75.06 540 GLN A C 1
ATOM 4406 O O . GLN A 1 540 ? -9.093 -14.637 -14.949 1.00 75.06 540 GLN A O 1
ATOM 4411 N N . TYR A 1 541 ? -7.262 -13.373 -15.254 1.00 65.94 541 TYR A N 1
ATOM 4412 C CA . TYR A 1 541 ? -7.358 -12.710 -13.950 1.00 65.94 541 TYR A CA 1
ATOM 4413 C C . TYR A 1 541 ? -7.751 -11.236 -14.036 1.00 65.94 541 TYR A C 1
ATOM 4415 O O . TYR A 1 541 ? -8.253 -10.673 -13.065 1.00 65.94 541 TYR A O 1
ATOM 4423 N N . GLN A 1 542 ? -7.497 -10.584 -15.169 1.00 65.12 542 GLN A N 1
ATOM 4424 C CA . GLN A 1 542 ? -7.363 -9.130 -15.234 1.00 65.12 542 GLN A CA 1
ATOM 4425 C C . GLN A 1 542 ? -7.635 -8.645 -16.653 1.00 65.12 542 GLN A C 1
ATOM 4427 O O . GLN A 1 542 ? -6.720 -8.261 -17.379 1.00 65.12 542 GLN A O 1
ATOM 4432 N N . GLY A 1 543 ? -8.884 -8.745 -17.110 1.00 53.09 543 GLY A N 1
ATOM 4433 C CA . GLY A 1 543 ? -9.129 -8.388 -18.506 1.00 53.09 543 GLY A CA 1
ATOM 4434 C C . GLY A 1 543 ? -8.800 -6.922 -18.729 1.00 53.09 543 GLY A C 1
ATOM 4435 O O . GLY A 1 543 ? -9.284 -6.040 -18.022 1.00 53.09 543 GLY A O 1
ATOM 4436 N N . THR A 1 544 ? -7.943 -6.703 -19.707 1.00 52.31 544 THR A N 1
ATOM 4437 C CA . THR A 1 544 ? -7.625 -5.397 -20.245 1.00 52.31 544 THR A CA 1
ATOM 4438 C C . THR A 1 544 ? -8.827 -4.923 -21.048 1.00 52.31 544 THR A C 1
ATOM 4440 O O . THR A 1 544 ? -9.366 -5.700 -21.831 1.00 52.31 544 THR A O 1
ATOM 4443 N N . GLU A 1 545 ? -9.216 -3.660 -20.864 1.00 59.25 545 GLU A N 1
ATOM 4444 C CA . GLU A 1 545 ? -10.283 -2.942 -21.586 1.00 59.25 545 GLU A CA 1
ATOM 4445 C C . GLU A 1 545 ? -11.698 -2.978 -20.963 1.00 59.25 545 GLU A C 1
ATOM 4447 O O . GLU A 1 545 ? -12.202 -3.976 -20.449 1.00 59.25 545 GLU A O 1
ATOM 4452 N N . GLY A 1 546 ? -12.383 -1.828 -21.035 1.00 64.62 546 GLY A N 1
ATOM 4453 C CA . GLY A 1 546 ? -13.843 -1.761 -20.902 1.00 64.62 546 GLY A CA 1
ATOM 4454 C C . GLY A 1 546 ? -14.426 -1.880 -19.487 1.00 64.62 546 GLY A C 1
ATOM 4455 O O . GLY A 1 546 ? -15.539 -2.392 -19.340 1.00 64.62 546 GLY A O 1
ATOM 4456 N N . PHE A 1 547 ? -13.737 -1.374 -18.456 1.00 79.62 547 PHE A N 1
ATOM 4457 C CA . PHE A 1 547 ? -14.197 -1.401 -17.055 1.00 79.62 547 PHE A CA 1
ATOM 4458 C C . PHE A 1 547 ? -14.402 -2.818 -16.477 1.00 79.62 547 PHE A C 1
ATOM 4460 O O . PHE A 1 547 ? -15.282 -3.017 -15.634 1.00 79.62 547 PHE A O 1
ATOM 4467 N N . LYS A 1 548 ? -13.658 -3.835 -16.937 1.00 87.06 548 LYS A N 1
ATOM 4468 C CA . LYS A 1 548 ? -13.865 -5.225 -16.490 1.00 87.06 548 LYS A CA 1
ATOM 4469 C C . LYS A 1 548 ? -13.599 -5.391 -14.992 1.00 87.06 548 LYS A C 1
ATOM 4471 O O . LYS A 1 548 ? -14.429 -5.998 -14.312 1.00 87.06 548 LYS A O 1
ATOM 4476 N N . SER A 1 549 ? -12.520 -4.810 -14.464 1.00 90.75 549 SER A N 1
ATOM 4477 C CA . SER A 1 549 ? -12.215 -4.890 -13.030 1.00 90.75 549 SER A CA 1
ATOM 4478 C C . SER A 1 549 ? -13.236 -4.099 -12.216 1.00 90.75 549 SER A C 1
ATOM 4480 O O . SER A 1 549 ? -13.772 -4.596 -11.230 1.00 90.75 549 SER A O 1
ATOM 4482 N N . SER A 1 550 ? -13.607 -2.898 -12.674 1.00 93.31 550 SER A N 1
ATOM 4483 C CA . SER A 1 550 ? -14.684 -2.110 -12.057 1.00 93.31 550 SER A CA 1
ATOM 4484 C C . SER A 1 550 ? -16.021 -2.860 -12.038 1.00 93.31 550 SER A C 1
ATOM 4486 O O . SER A 1 550 ? -16.743 -2.798 -11.042 1.00 93.31 550 SER A O 1
ATOM 4488 N N . ARG A 1 551 ? -16.349 -3.611 -13.097 1.00 93.06 551 ARG A N 1
ATOM 4489 C CA . ARG A 1 551 ? -17.537 -4.475 -13.159 1.00 93.06 551 ARG A CA 1
ATOM 4490 C C . ARG A 1 551 ? -17.455 -5.622 -12.158 1.00 93.06 551 ARG A C 1
ATOM 4492 O O . ARG A 1 551 ? -18.434 -5.866 -11.458 1.00 93.06 551 ARG A O 1
ATOM 4499 N N . ALA A 1 552 ? -16.317 -6.307 -12.068 1.00 92.88 552 ALA A N 1
ATOM 4500 C CA . ALA A 1 552 ? -16.117 -7.382 -11.098 1.00 92.88 552 ALA A CA 1
ATOM 4501 C C . ALA A 1 552 ? -16.246 -6.865 -9.653 1.00 92.88 552 ALA A C 1
ATOM 4503 O O . ALA A 1 552 ? -17.004 -7.432 -8.864 1.00 92.88 552 ALA A O 1
ATOM 4504 N N . CYS A 1 553 ? -15.619 -5.726 -9.339 1.00 95.25 553 CYS A N 1
ATOM 4505 C CA . CYS A 1 553 ? -15.777 -5.039 -8.056 1.00 95.25 553 CYS A CA 1
ATOM 4506 C C . CYS A 1 553 ? -17.236 -4.639 -7.784 1.00 95.25 553 CYS A C 1
ATOM 4508 O O . CYS A 1 553 ? -17.716 -4.798 -6.665 1.00 95.25 553 CYS A O 1
ATOM 4510 N N . ALA A 1 554 ? -17.972 -4.151 -8.790 1.00 95.88 554 ALA A N 1
ATOM 4511 C CA . ALA A 1 554 ? -19.385 -3.801 -8.642 1.00 95.88 554 ALA A CA 1
ATOM 4512 C C . ALA A 1 554 ? -20.272 -5.023 -8.356 1.00 95.88 554 ALA A C 1
ATOM 4514 O O . ALA A 1 554 ? -21.185 -4.946 -7.533 1.00 95.88 554 ALA A O 1
ATOM 4515 N N . ASN A 1 555 ? -19.999 -6.152 -9.014 1.00 94.94 555 ASN A N 1
ATOM 4516 C CA . ASN A 1 555 ? -20.709 -7.409 -8.779 1.00 94.94 555 ASN A CA 1
ATOM 4517 C C . ASN A 1 555 ? -20.469 -7.912 -7.352 1.00 94.94 555 ASN A C 1
ATOM 4519 O O . ASN A 1 555 ? -21.424 -8.282 -6.667 1.00 94.94 555 ASN A O 1
ATOM 4523 N N . LEU A 1 556 ? -19.219 -7.856 -6.883 1.00 95.56 556 LEU A N 1
ATOM 4524 C CA . LEU A 1 556 ? -18.867 -8.171 -5.500 1.00 95.56 556 LEU A CA 1
ATOM 4525 C C . LEU A 1 556 ? -19.582 -7.243 -4.511 1.00 95.56 556 LEU A C 1
ATOM 4527 O O . LEU A 1 556 ? -20.188 -7.721 -3.556 1.00 95.56 556 LEU A O 1
ATOM 4531 N N . LEU A 1 557 ? -19.578 -5.933 -4.772 1.00 96.06 557 LEU A N 1
ATOM 4532 C CA . LEU A 1 557 ? -20.255 -4.943 -3.936 1.00 96.06 557 LEU A CA 1
ATOM 4533 C C . LEU A 1 557 ? -21.761 -5.231 -3.821 1.00 96.06 557 LEU A C 1
ATOM 4535 O O . LEU A 1 557 ? -22.308 -5.214 -2.722 1.00 96.06 557 LEU A O 1
ATOM 4539 N N . ASN A 1 558 ? -22.434 -5.537 -4.934 1.00 94.06 558 ASN A N 1
ATOM 4540 C CA . ASN A 1 558 ? -23.857 -5.885 -4.924 1.00 94.06 558 ASN A CA 1
ATOM 4541 C C . ASN A 1 558 ? -24.124 -7.193 -4.168 1.00 94.06 558 ASN A C 1
ATOM 4543 O O . ASN A 1 558 ? -25.049 -7.232 -3.361 1.00 94.06 558 ASN A O 1
ATOM 4547 N N . LYS A 1 559 ? -23.316 -8.240 -4.396 1.00 90.88 559 LYS A N 1
ATOM 4548 C CA . LYS A 1 559 ? -23.430 -9.521 -3.677 1.00 90.88 559 LYS A CA 1
ATOM 4549 C C . LYS A 1 559 ? -23.289 -9.313 -2.169 1.00 90.88 559 LYS A C 1
ATOM 4551 O O . LYS A 1 559 ? -24.102 -9.809 -1.399 1.00 90.88 559 LYS A O 1
ATOM 4556 N N . MET A 1 560 ? -22.296 -8.528 -1.763 1.00 92.19 560 MET A N 1
ATOM 4557 C CA . MET A 1 560 ? -22.060 -8.162 -0.371 1.00 92.19 560 MET A CA 1
ATOM 4558 C C . MET A 1 560 ? -23.272 -7.440 0.238 1.00 92.19 560 MET A C 1
ATOM 4560 O O . MET A 1 560 ? -23.715 -7.806 1.323 1.00 92.19 560 MET A O 1
ATOM 4564 N N . ILE A 1 561 ? -23.843 -6.456 -0.466 1.00 91.12 561 ILE A N 1
ATOM 4565 C CA . ILE A 1 561 ? -25.037 -5.730 -0.003 1.00 91.12 561 ILE A CA 1
ATOM 4566 C C . ILE A 1 561 ? -26.249 -6.669 0.128 1.00 91.12 561 ILE A C 1
ATOM 4568 O O . ILE A 1 561 ? -27.013 -6.529 1.081 1.00 91.12 561 ILE A O 1
ATOM 4572 N N . SER A 1 562 ? -26.442 -7.609 -0.802 1.00 87.44 562 SER A N 1
ATOM 4573 C CA . SER A 1 562 ? -27.540 -8.583 -0.742 1.00 87.44 562 SER A CA 1
ATOM 4574 C C . SER A 1 562 ? -27.390 -9.552 0.433 1.00 87.44 562 SER A C 1
ATOM 4576 O O . SER A 1 562 ? -28.295 -9.631 1.258 1.00 87.44 562 SER A O 1
ATOM 4578 N N . ASN A 1 563 ? -26.226 -10.194 0.580 1.00 83.56 563 ASN A N 1
ATOM 4579 C CA . ASN A 1 563 ? -25.951 -11.128 1.680 1.00 83.56 563 ASN A CA 1
ATOM 4580 C C . ASN A 1 563 ? -26.103 -10.455 3.053 1.00 83.56 563 ASN A C 1
ATOM 4582 O O . ASN A 1 563 ? -26.604 -11.043 4.007 1.00 83.56 563 ASN A O 1
ATOM 4586 N N . HIS A 1 564 ? -25.684 -9.193 3.157 1.00 81.06 564 HIS A N 1
ATOM 4587 C CA . HIS A 1 564 ? -25.805 -8.435 4.394 1.00 81.06 564 HIS A CA 1
ATOM 4588 C C . HIS A 1 564 ? -27.270 -8.120 4.746 1.00 81.06 564 HIS A C 1
ATOM 4590 O O . HIS A 1 564 ? -27.600 -8.004 5.920 1.00 81.06 564 HIS A O 1
ATOM 4596 N N . LYS A 1 565 ? -28.178 -7.997 3.770 1.00 73.75 565 LYS A N 1
ATOM 4597 C CA . LYS A 1 565 ? -29.614 -7.860 4.067 1.00 73.75 565 LYS A CA 1
ATOM 4598 C C . LYS A 1 565 ? -30.212 -9.155 4.607 1.00 73.75 565 LYS A C 1
ATOM 4600 O O . LYS A 1 565 ? -31.027 -9.089 5.514 1.00 73.75 565 LYS A O 1
ATOM 4605 N N . GLU A 1 566 ? -29.802 -10.301 4.071 1.00 68.81 566 GLU A N 1
ATOM 4606 C CA . GLU A 1 566 ? -30.291 -11.618 4.503 1.00 68.81 566 GLU A CA 1
ATOM 4607 C C . GLU A 1 566 ? -29.848 -11.940 5.937 1.00 68.81 566 GLU A C 1
ATOM 4609 O O . GLU A 1 566 ? -30.666 -12.343 6.757 1.00 68.81 566 GLU A O 1
ATOM 4614 N N . ASN A 1 567 ? -28.586 -11.663 6.280 1.00 63.91 567 ASN A N 1
ATOM 4615 C CA . ASN A 1 567 ? -28.041 -11.923 7.620 1.00 63.91 567 ASN A CA 1
ATOM 4616 C C . ASN A 1 567 ? -28.614 -11.031 8.737 1.00 63.91 567 ASN A C 1
ATOM 4618 O O . ASN A 1 567 ? -28.430 -11.359 9.901 1.00 63.91 567 ASN A O 1
ATOM 4622 N N . TYR A 1 568 ? -29.232 -9.894 8.399 1.00 57.22 568 TYR A N 1
ATOM 4623 C CA . TYR A 1 568 ? -29.849 -8.968 9.364 1.00 57.22 568 TYR A CA 1
ATOM 4624 C C . TYR A 1 568 ? -31.386 -9.015 9.341 1.00 57.22 568 TYR A C 1
ATOM 4626 O O . TYR A 1 568 ? -32.030 -8.328 10.134 1.00 57.22 568 TYR A O 1
ATOM 4634 N N . ALA A 1 569 ? -31.973 -9.759 8.399 1.00 50.03 569 ALA A N 1
ATOM 4635 C CA . ALA A 1 569 ? -33.405 -10.046 8.357 1.00 50.03 569 ALA A CA 1
ATOM 4636 C C . ALA A 1 569 ? -33.767 -11.332 9.124 1.00 50.03 569 ALA A C 1
ATOM 4638 O O . ALA A 1 569 ? -34.915 -11.471 9.545 1.00 50.03 569 ALA A O 1
ATOM 4639 N N . ASN A 1 570 ? -32.794 -12.234 9.296 1.00 37.47 570 ASN A N 1
ATOM 4640 C CA . ASN A 1 570 ? -32.831 -13.386 10.202 1.00 37.47 570 ASN A CA 1
ATOM 4641 C C . ASN A 1 570 ? -32.263 -13.005 11.572 1.00 37.47 570 ASN A C 1
ATOM 4643 O O . ASN A 1 570 ? -32.688 -13.638 12.564 1.00 37.47 570 ASN A O 1
#

Radius of gyration: 26.57 Å; Cα contacts (8 Å, |Δi|>4): 903; chains: 1; bounding box: 69×47×73 Å

Foldseek 3Di:
DQDAWKWFQFPVRDTDTHHPVNVVCLLVVDDQDDLVVLVVLVCVVLVPDPDPLSLLCLLQPFAQPSVLLSVLVSLLVSLVVVCVVRVTQEIEQEDCVDSNSVNVQQVCVVVVRHYHYNDDDDDPPLPVVVVVVLVVLVVLAVVLQPDDQDAAEEFAEEEEEEDPLVCLQVVLLVCCCCVVPVGQYEYEYQDDDPPDDPPSYHYDYLSNQNYDCNSVQLVVQLVVSVVVLVVCLVVSCVSPNDSSSVSVVVCCSVPVSVSSSLLSSLVRVCVRYPYQAYEYADQNDSNSSSNQSVCVVVLRAYEYEHSFADFLPPLSLLVRDHQAYAYQFPVSLVSSVSSPDDNVRYDQQHTSSLLPLEQDVVLLVVLCVVQVADPQAAEEEEEEDDADDPDPDDDQFVHHPVQSLQVLLLQLQQCVLPVRYAYEYEYDPPDDCPSVVVSNVVNPDPRYHYDYPDDLSSSLSNHQAYEYERDRSQVSNLSNLHAYEHEDLDPDDRRRCCVVLLLYHYDNHSVSVNVVVVCVVVVHVSSVVSSVSSCVRCVPRNPHYDCRSSVSVVVVSVVSSVVSVVVVVD

Solvent-accessible surface area (backbone atoms only — not comparable to full-atom values): 31103 Å² total; per-residue (Å²): 134,89,83,76,52,39,41,35,29,38,86,86,69,50,78,45,74,38,42,68,68,56,62,67,51,48,67,80,75,49,79,84,70,55,70,64,60,40,50,55,55,52,42,64,67,45,71,78,40,99,45,70,60,32,55,51,46,61,36,50,30,53,52,55,55,44,44,52,45,40,51,44,50,43,30,40,51,42,26,49,55,49,45,69,75,55,56,51,61,37,40,40,43,47,54,62,83,41,66,55,52,37,22,35,53,38,53,34,52,75,69,69,33,50,71,47,71,75,44,79,85,86,71,72,74,58,60,63,58,48,53,56,50,51,52,53,52,49,51,45,24,52,63,38,54,74,48,84,82,77,76,75,44,80,29,48,34,35,36,50,39,79,52,76,72,48,47,51,37,49,49,52,30,51,48,44,40,33,78,75,64,71,41,32,34,35,40,39,18,72,63,91,77,90,71,86,68,54,97,52,48,43,82,45,43,69,69,77,59,32,42,85,65,45,66,61,49,49,52,51,54,49,55,52,44,52,50,51,51,64,67,45,47,67,59,38,29,76,74,62,34,62,50,52,41,51,50,50,53,53,46,44,77,76,38,45,74,59,52,50,49,42,50,54,38,35,55,47,58,57,73,53,28,52,52,57,26,37,39,32,43,48,85,59,41,71,61,48,31,23,35,46,49,50,28,56,76,70,73,27,49,30,38,31,38,53,72,65,83,66,48,80,80,52,64,48,50,51,54,69,78,57,64,31,36,31,23,53,28,69,69,45,45,51,38,43,40,72,51,54,35,58,67,92,32,54,41,73,21,16,42,27,52,47,27,74,49,63,73,50,68,69,60,18,49,52,50,31,60,78,68,74,49,72,85,89,33,48,33,36,29,38,50,48,70,52,51,52,65,95,66,93,89,61,78,55,57,87,30,47,62,66,61,44,49,53,50,46,49,48,58,52,39,42,42,81,77,36,80,61,35,28,38,38,37,33,68,36,95,85,44,72,60,65,63,58,52,50,35,51,61,73,46,75,51,88,48,59,44,82,51,72,99,68,60,69,63,58,53,55,54,46,32,61,33,39,33,33,50,53,49,65,65,55,53,54,28,47,62,52,68,34,54,36,37,38,52,44,73,60,93,65,80,71,71,68,44,45,46,81,76,45,47,28,46,71,28,61,45,68,66,53,49,52,56,52,50,55,47,54,71,69,72,37,71,63,53,56,52,37,48,50,39,33,50,52,51,27,65,75,43,38,47,74,54,83,44,42,16,28,48,40,46,48,53,51,53,51,52,50,47,52,54,54,50,55,70,72,74,107